Protein AF-A0A3N5S0B7-F1 (afdb_monomer_lite)

Structure (mmCIF, N/CA/C/O backbone):
data_AF-A0A3N5S0B7-F1
#
_entry.id   AF-A0A3N5S0B7-F1
#
loop_
_atom_site.group_PDB
_atom_site.id
_atom_site.type_symbol
_atom_site.label_atom_id
_atom_site.label_alt_id
_atom_site.label_comp_id
_atom_site.label_asym_id
_atom_site.label_entity_id
_atom_site.label_seq_id
_atom_site.pdbx_PDB_ins_code
_atom_site.Cartn_x
_atom_site.Cartn_y
_atom_site.Cartn_z
_atom_site.occupancy
_atom_site.B_iso_or_equiv
_atom_site.auth_seq_id
_atom_site.auth_comp_id
_atom_site.auth_asym_id
_atom_site.auth_atom_id
_atom_site.pdbx_PDB_model_num
ATOM 1 N N . MET A 1 1 ? -15.815 7.444 59.347 1.00 48.56 1 MET A N 1
ATOM 2 C CA . MET A 1 1 ? -15.302 6.338 60.184 1.00 48.56 1 MET A CA 1
ATOM 3 C C . MET A 1 1 ? -14.522 5.404 59.270 1.00 48.56 1 MET A C 1
ATOM 5 O O . MET A 1 1 ? -15.059 5.046 58.231 1.00 48.56 1 MET A O 1
ATOM 9 N N . GLY A 1 2 ? -13.254 5.102 59.561 1.00 56.56 2 GLY A N 1
ATOM 10 C CA . GLY A 1 2 ? -12.491 4.125 58.767 1.00 56.56 2 GLY A CA 1
ATOM 11 C C . GLY A 1 2 ? -12.977 2.690 59.017 1.00 56.56 2 GLY A C 1
ATOM 12 O O . GLY A 1 2 ? -13.633 2.450 60.030 1.00 56.56 2 GLY A O 1
ATOM 13 N N . LYS A 1 3 ? -12.617 1.747 58.130 1.00 65.69 3 LYS A N 1
ATOM 14 C CA . LYS A 1 3 ? -12.926 0.306 58.260 1.00 65.69 3 LYS A CA 1
ATOM 15 C C . LYS A 1 3 ? -12.546 -0.231 59.650 1.00 65.69 3 LYS A C 1
ATOM 17 O O . LYS A 1 3 ? -13.388 -0.776 60.350 1.00 65.69 3 LYS A O 1
ATOM 22 N N . LYS A 1 4 ? -11.307 0.021 60.085 1.00 68.25 4 LYS A N 1
ATOM 23 C CA . LYS A 1 4 ? -10.748 -0.493 61.349 1.00 68.25 4 LYS A CA 1
ATOM 24 C C . LYS A 1 4 ? -11.478 0.033 62.605 1.00 68.25 4 LYS A C 1
ATOM 26 O O . LYS A 1 4 ? -12.015 -0.790 63.333 1.00 68.25 4 LYS A O 1
ATOM 31 N N . PRO A 1 5 ? -11.660 1.360 62.803 1.00 74.19 5 PRO A N 1
ATOM 32 C CA . PRO A 1 5 ? -12.425 1.880 63.945 1.00 74.19 5 PRO A CA 1
ATOM 33 C C . PRO A 1 5 ? -13.874 1.385 64.032 1.00 74.19 5 PRO A C 1
ATOM 35 O O . PRO A 1 5 ? -14.403 1.234 65.128 1.00 74.19 5 PRO A O 1
ATOM 38 N N . PHE A 1 6 ? -14.537 1.171 62.888 1.00 72.31 6 PHE A N 1
ATOM 39 C CA . PHE A 1 6 ? -15.913 0.678 62.871 1.00 72.31 6 PHE A CA 1
ATOM 40 C C . PHE A 1 6 ? -15.986 -0.819 63.183 1.00 72.31 6 PHE A C 1
ATOM 42 O O . PHE A 1 6 ? -16.853 -1.221 63.951 1.00 72.31 6 PHE A O 1
ATOM 49 N N . LEU A 1 7 ? -15.083 -1.633 62.627 1.00 73.25 7 LEU A N 1
ATOM 50 C CA . LEU A 1 7 ? -15.020 -3.066 62.927 1.00 73.25 7 LEU A CA 1
ATOM 51 C C . LEU A 1 7 ? -14.628 -3.318 64.388 1.00 73.25 7 LEU A C 1
ATOM 53 O O . LEU A 1 7 ? -15.246 -4.155 65.035 1.00 73.25 7 LEU A O 1
ATOM 57 N N . ASP A 1 8 ? -13.697 -2.536 64.941 1.00 76.75 8 ASP A N 1
ATOM 58 C CA . ASP A 1 8 ? -13.315 -2.610 66.357 1.00 76.75 8 ASP A CA 1
ATOM 59 C C . ASP A 1 8 ? -14.488 -2.221 67.277 1.00 76.75 8 ASP A C 1
ATOM 61 O O . ASP A 1 8 ? -14.729 -2.855 68.307 1.00 76.75 8 ASP A O 1
ATOM 65 N N . PHE A 1 9 ? -15.277 -1.213 66.888 1.00 76.38 9 PHE A N 1
ATOM 66 C CA . PHE A 1 9 ? -16.519 -0.851 67.576 1.00 76.38 9 PHE A CA 1
ATOM 67 C C . PHE A 1 9 ? -17.589 -1.947 67.457 1.00 76.38 9 PHE A C 1
ATOM 69 O O . PHE A 1 9 ? -18.188 -2.331 68.457 1.00 76.38 9 PHE A O 1
ATOM 76 N N . ALA A 1 10 ? -17.812 -2.488 66.259 1.00 69.44 10 ALA A N 1
ATOM 77 C CA . ALA A 1 10 ? -18.797 -3.540 66.017 1.00 69.44 10 ALA A CA 1
ATOM 78 C C . ALA A 1 10 ? -18.440 -4.848 66.746 1.00 69.44 10 ALA A C 1
ATOM 80 O O . ALA A 1 10 ? -19.332 -5.542 67.228 1.00 69.44 10 ALA A O 1
ATOM 81 N N . ALA A 1 11 ? -17.147 -5.155 66.881 1.00 71.75 11 ALA A N 1
ATOM 82 C CA . ALA A 1 11 ? -16.649 -6.307 67.626 1.00 71.75 11 ALA A CA 1
ATOM 83 C C . ALA A 1 11 ? -16.735 -6.120 69.153 1.00 71.75 11 ALA A C 1
ATOM 85 O O . ALA A 1 11 ? -16.936 -7.096 69.876 1.00 71.75 11 ALA A O 1
ATOM 86 N N . SER A 1 12 ? -16.606 -4.883 69.649 1.00 73.00 12 SER A N 1
ATOM 87 C CA . SER A 1 12 ? -16.659 -4.556 71.085 1.00 73.00 12 SER A CA 1
ATOM 88 C C . SER A 1 12 ? -18.056 -4.188 71.604 1.00 73.00 12 SER A C 1
ATOM 90 O O . SER A 1 12 ? -18.271 -4.151 72.817 1.00 73.00 12 SER A O 1
ATOM 92 N N . ALA A 1 13 ? -19.026 -3.947 70.718 1.00 70.75 13 ALA A N 1
ATOM 93 C CA . ALA A 1 13 ? -20.396 -3.624 71.093 1.00 70.75 13 ALA A CA 1
ATOM 94 C C . ALA A 1 13 ? -21.130 -4.848 71.677 1.00 70.75 13 ALA A C 1
ATOM 96 O O . ALA A 1 13 ? -21.388 -5.845 70.999 1.00 70.75 13 ALA A O 1
ATOM 97 N N . GLY A 1 14 ? -21.515 -4.762 72.953 1.00 61.97 14 GLY A N 1
ATOM 98 C CA . GLY A 1 14 ? -22.335 -5.775 73.615 1.00 61.97 14 GLY A CA 1
ATOM 99 C C . GLY A 1 14 ? -23.768 -5.764 73.082 1.00 61.97 14 GLY A C 1
ATOM 100 O O . GLY A 1 14 ? -24.561 -4.907 73.462 1.00 61.97 14 GLY A O 1
ATOM 101 N N . LEU A 1 15 ? -24.105 -6.716 72.210 1.00 67.38 15 LEU A N 1
ATOM 102 C CA . LEU A 1 15 ? -25.461 -6.909 71.687 1.00 67.38 15 LEU A CA 1
ATOM 103 C C . LEU A 1 15 ? -26.175 -7.998 72.511 1.00 67.38 15 LEU A C 1
ATOM 105 O O . LEU A 1 15 ? -25.838 -9.172 72.353 1.00 67.38 15 LEU A O 1
ATOM 109 N N . PRO A 1 16 ? -27.141 -7.649 73.383 1.00 59.66 16 PRO A N 1
ATOM 110 C CA . PRO A 1 16 ? -27.676 -8.561 74.400 1.00 59.66 16 PRO A CA 1
ATOM 111 C C . PRO A 1 16 ? -28.525 -9.735 73.871 1.00 59.66 16 PRO A C 1
ATOM 113 O O . PRO A 1 16 ? -28.872 -10.606 74.656 1.00 59.66 16 PRO A O 1
ATOM 116 N N . ASN A 1 17 ? -28.819 -9.804 72.564 1.00 69.19 17 ASN A N 1
ATOM 117 C CA . ASN A 1 17 ? -29.680 -10.831 71.950 1.00 69.19 17 ASN A CA 1
ATOM 118 C C . ASN A 1 17 ? -29.081 -11.479 70.682 1.00 69.19 17 ASN A C 1
ATOM 120 O O . ASN A 1 17 ? -29.821 -11.985 69.843 1.00 69.19 17 ASN A O 1
ATOM 124 N N . VAL A 1 18 ? -27.760 -11.424 70.497 1.00 68.88 18 VAL A N 1
ATOM 125 C CA . VAL A 1 18 ? -27.084 -11.940 69.292 1.00 68.88 18 VAL A CA 1
ATOM 126 C C . VAL A 1 18 ? -26.110 -13.031 69.711 1.00 68.88 18 VAL A C 1
ATOM 128 O O . VAL A 1 18 ? -25.256 -12.783 70.563 1.00 68.88 18 VAL A O 1
ATOM 131 N N . SER A 1 19 ? -26.238 -14.232 69.138 1.00 74.75 19 SER A N 1
ATOM 132 C CA . SER A 1 19 ? -25.307 -15.328 69.423 1.00 74.75 19 SER A CA 1
ATOM 133 C C . SER A 1 19 ? -23.926 -15.045 68.824 1.00 74.75 19 SER A C 1
ATOM 135 O O . SER A 1 19 ? -23.807 -14.306 67.844 1.00 74.75 19 SER A O 1
ATOM 137 N N . ASP A 1 20 ? -22.870 -15.656 69.365 1.00 72.94 20 ASP A N 1
ATOM 138 C CA . ASP A 1 20 ? -21.501 -15.447 68.865 1.00 72.94 20 ASP A CA 1
ATOM 139 C C . ASP A 1 20 ? -21.350 -15.822 67.379 1.00 72.94 20 ASP A C 1
ATOM 141 O O . ASP A 1 20 ? -20.608 -15.172 66.644 1.00 72.94 20 ASP A O 1
ATOM 145 N N . ALA A 1 21 ? -22.123 -16.806 66.904 1.00 73.25 21 ALA A N 1
ATOM 146 C CA . ALA A 1 21 ? -22.159 -17.199 65.496 1.00 73.25 21 ALA A CA 1
ATOM 147 C C . ALA A 1 21 ? -22.805 -16.123 64.605 1.00 73.25 21 ALA A C 1
ATOM 149 O O . ALA A 1 21 ? -22.272 -15.793 63.550 1.00 73.25 21 ALA A O 1
ATOM 150 N N . GLN A 1 22 ? -23.915 -15.525 65.049 1.00 74.50 22 GLN A N 1
ATOM 151 C CA . GLN A 1 22 ? -24.572 -14.423 64.337 1.00 74.50 22 GLN A CA 1
ATOM 152 C C . GLN A 1 22 ? -23.726 -13.146 64.350 1.00 74.50 22 GLN A C 1
ATOM 154 O O . GLN A 1 22 ? -23.759 -12.367 63.401 1.00 74.50 22 GLN A O 1
ATOM 159 N N . ARG A 1 23 ? -22.944 -12.928 65.414 1.00 73.31 23 ARG A N 1
ATOM 160 C CA . ARG A 1 23 ? -22.000 -11.810 65.495 1.00 73.31 23 ARG A CA 1
ATOM 161 C C . ARG A 1 23 ? -20.845 -11.980 64.508 1.00 73.31 23 ARG A C 1
ATOM 163 O O . ARG A 1 23 ? -20.485 -11.012 63.846 1.00 73.31 23 ARG A O 1
ATOM 170 N N . ALA A 1 24 ? -20.291 -13.187 64.393 1.00 75.88 24 ALA A N 1
ATOM 171 C CA . ALA A 1 24 ? -19.247 -13.490 63.416 1.00 75.88 24 ALA A CA 1
ATOM 172 C C . ALA A 1 24 ? -19.748 -13.313 61.971 1.00 75.88 24 ALA A C 1
ATOM 174 O O . ALA A 1 24 ? -19.063 -12.694 61.160 1.00 75.88 24 ALA A O 1
ATOM 175 N N . ASP A 1 25 ? -20.966 -13.774 61.679 1.00 79.06 25 ASP A N 1
ATOM 176 C CA . ASP A 1 25 ? -21.605 -13.622 60.366 1.00 79.06 25 ASP A CA 1
ATOM 177 C C . ASP A 1 25 ? -21.886 -12.147 60.017 1.00 79.06 25 ASP A C 1
ATOM 179 O O . ASP A 1 25 ? -21.565 -11.675 58.926 1.00 79.06 25 ASP A O 1
ATOM 183 N N . ALA A 1 26 ? -22.384 -11.365 60.982 1.00 73.62 26 ALA A N 1
ATOM 184 C CA . ALA A 1 26 ? -22.605 -9.931 60.809 1.00 73.62 26 ALA A CA 1
ATOM 185 C C . ALA A 1 26 ? -21.293 -9.151 60.607 1.00 73.62 26 ALA A C 1
ATOM 187 O O . ALA A 1 26 ? -21.242 -8.246 59.775 1.00 73.62 26 ALA A O 1
ATOM 188 N N . LEU A 1 27 ? -20.225 -9.499 61.336 1.00 77.69 27 LEU A N 1
ATOM 189 C CA . LEU A 1 27 ? -18.895 -8.914 61.134 1.00 77.69 27 LEU A CA 1
ATOM 190 C C . LEU A 1 27 ? -18.345 -9.243 59.741 1.00 77.69 27 LEU A C 1
ATOM 192 O O . LEU A 1 27 ? -17.822 -8.340 59.092 1.00 77.69 27 LEU A O 1
ATOM 196 N N . GLY A 1 28 ? -18.542 -10.474 59.256 1.00 75.81 28 GLY A N 1
ATOM 197 C CA . GLY A 1 28 ? -18.215 -10.861 57.881 1.00 75.81 28 GLY A CA 1
ATOM 198 C C . GLY A 1 28 ? -18.983 -10.037 56.842 1.00 75.81 28 GLY A C 1
ATOM 199 O O . GLY A 1 28 ? -18.376 -9.474 55.933 1.00 75.81 28 GLY A O 1
ATOM 200 N N . CYS A 1 29 ? -20.295 -9.858 57.030 1.00 74.44 29 CYS A N 1
ATOM 201 C CA . CYS A 1 29 ? -21.123 -9.005 56.169 1.00 74.44 29 CYS A CA 1
ATOM 202 C C . CYS A 1 29 ? -20.672 -7.533 56.179 1.00 74.44 29 CYS A C 1
ATOM 204 O O . CYS A 1 29 ? -20.678 -6.868 55.141 1.00 74.44 29 CYS A O 1
ATOM 206 N N . PHE A 1 30 ? -20.294 -6.988 57.341 1.00 74.88 30 PHE A N 1
ATOM 207 C CA . PHE A 1 30 ? -19.788 -5.616 57.434 1.00 74.88 30 PHE A CA 1
ATOM 208 C C . PHE A 1 30 ? -18.421 -5.468 56.772 1.00 74.88 30 PHE A C 1
ATOM 210 O O . PHE A 1 30 ? -18.177 -4.462 56.106 1.00 74.88 30 PHE A O 1
ATOM 217 N N . GLU A 1 31 ? -17.544 -6.454 56.930 1.00 71.50 31 GLU A N 1
ATOM 218 C CA . GLU A 1 31 ? -16.245 -6.478 56.272 1.00 71.50 31 GLU A CA 1
ATOM 219 C C . GLU A 1 31 ? -16.400 -6.495 54.744 1.00 71.50 31 GLU A C 1
ATOM 221 O O . GLU A 1 31 ? -15.831 -5.638 54.065 1.00 71.50 31 GLU A O 1
ATOM 226 N N . GLU A 1 32 ? -17.280 -7.351 54.220 1.00 69.31 32 GLU A N 1
ATOM 227 C CA . GLU A 1 32 ? -17.633 -7.396 52.799 1.00 69.31 32 GLU A CA 1
ATOM 228 C C . GLU A 1 32 ? -18.276 -6.082 52.315 1.00 69.31 32 GLU A C 1
ATOM 230 O O . GLU A 1 32 ? -17.945 -5.563 51.243 1.00 69.31 32 GLU A O 1
ATOM 235 N N . TYR A 1 33 ? -19.160 -5.474 53.112 1.00 68.25 33 TYR A N 1
ATOM 236 C CA . TYR A 1 33 ? -19.772 -4.183 52.789 1.00 68.25 33 TYR A CA 1
ATOM 237 C C . TYR A 1 33 ? -18.730 -3.062 52.661 1.00 68.25 33 TYR A C 1
ATOM 239 O O . TYR A 1 33 ? -18.790 -2.254 51.729 1.00 68.25 33 TYR A O 1
ATOM 247 N N . PHE A 1 34 ? -17.758 -2.998 53.573 1.00 65.06 34 PHE A N 1
ATOM 248 C CA . PHE A 1 34 ? -16.709 -1.984 53.498 1.00 65.06 34 PHE A CA 1
ATOM 249 C C . PHE A 1 34 ? -15.737 -2.239 52.349 1.00 65.06 34 PHE A C 1
ATOM 251 O O . PHE A 1 34 ? -15.404 -1.286 51.640 1.00 65.06 34 PHE A O 1
ATOM 258 N N . ASP A 1 35 ? -15.373 -3.495 52.097 1.00 63.53 35 ASP A N 1
ATOM 259 C CA . ASP A 1 35 ? -14.530 -3.867 50.958 1.00 63.53 35 ASP A CA 1
ATOM 260 C C . ASP A 1 35 ? -15.218 -3.548 49.626 1.00 63.53 35 ASP A C 1
ATOM 262 O O . ASP A 1 35 ? -14.583 -3.103 48.672 1.00 63.53 35 ASP A O 1
ATOM 266 N N . THR A 1 36 ? -16.545 -3.669 49.550 1.00 58.47 36 THR A N 1
ATOM 267 C CA . THR A 1 36 ? -17.287 -3.367 48.321 1.00 58.47 36 THR A CA 1
ATOM 268 C C . THR A 1 36 ? -17.596 -1.882 48.096 1.00 58.47 36 THR A C 1
ATOM 270 O O . THR A 1 36 ? -17.830 -1.497 46.943 1.00 58.47 36 THR A O 1
ATOM 273 N N . ARG A 1 37 ? -17.616 -1.035 49.134 1.00 56.91 37 ARG A N 1
ATOM 274 C CA . ARG A 1 37 ? -18.087 0.364 49.036 1.00 56.91 37 ARG A CA 1
ATOM 275 C C . ARG A 1 37 ? -17.007 1.438 49.171 1.00 56.91 37 ARG A C 1
ATOM 277 O O . ARG A 1 37 ? -17.321 2.584 48.856 1.00 56.91 37 ARG A O 1
ATOM 284 N N . PHE A 1 38 ? -15.781 1.139 49.614 1.00 58.28 38 PHE A N 1
ATOM 285 C CA . PHE A 1 38 ? -14.753 2.172 49.830 1.00 58.28 38 PHE A CA 1
ATOM 286 C C . PHE A 1 38 ? -14.081 2.653 48.520 1.00 58.28 38 PHE A C 1
ATOM 288 O O . PHE A 1 38 ? -13.269 1.933 47.943 1.00 58.28 38 PHE A O 1
ATOM 295 N N . PRO A 1 39 ? -14.288 3.913 48.075 1.00 55.66 39 PRO A N 1
ATOM 296 C CA . PRO A 1 39 ? -13.669 4.448 46.851 1.00 55.66 39 PRO A CA 1
ATOM 297 C C . PRO A 1 39 ? -12.162 4.715 46.996 1.00 55.66 39 PRO A C 1
ATOM 299 O O . PRO A 1 39 ? -11.457 4.903 46.007 1.00 55.66 39 PRO A O 1
ATOM 302 N N . ALA A 1 40 ? -11.662 4.757 48.235 1.00 62.41 40 ALA A N 1
ATOM 303 C CA . ALA A 1 40 ? -10.274 5.091 48.540 1.00 62.41 40 ALA A CA 1
ATOM 304 C C . ALA A 1 40 ? -9.278 4.046 48.010 1.00 62.41 40 ALA A C 1
ATOM 306 O O . ALA A 1 40 ? -8.131 4.392 47.736 1.00 62.41 40 ALA A O 1
ATOM 307 N N . GLU A 1 41 ? -9.701 2.790 47.841 1.00 66.06 41 GLU A N 1
ATOM 308 C CA . GLU A 1 41 ? -8.846 1.718 47.315 1.00 66.06 41 GLU A CA 1
ATOM 309 C C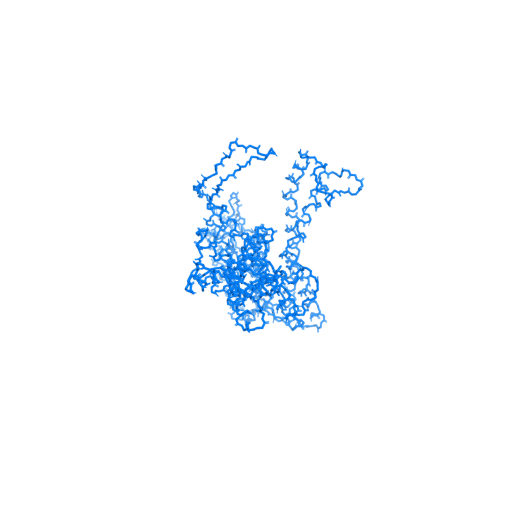 . GLU A 1 41 ? -8.505 1.929 45.835 1.00 66.06 41 GLU A C 1
ATOM 311 O O . GLU A 1 41 ? -7.355 1.750 45.448 1.00 66.06 41 GLU A O 1
ATOM 316 N N . MET A 1 42 ? -9.446 2.440 45.034 1.00 66.19 42 MET A N 1
ATOM 317 C CA . MET A 1 42 ? -9.219 2.768 43.618 1.00 66.19 42 MET A CA 1
ATOM 318 C C . MET A 1 42 ? -8.164 3.876 43.460 1.00 66.19 42 MET A C 1
ATOM 320 O O . MET A 1 42 ? -7.272 3.795 42.617 1.00 66.19 42 MET A O 1
ATOM 324 N N . THR A 1 43 ? -8.218 4.901 44.317 1.00 68.50 43 THR A N 1
ATOM 325 C CA . THR A 1 43 ? -7.221 5.984 44.337 1.00 68.50 43 THR A CA 1
ATOM 326 C C . THR A 1 43 ? -5.854 5.485 44.807 1.00 68.50 43 THR A C 1
ATOM 328 O O . THR A 1 43 ? -4.829 5.898 44.264 1.00 68.50 43 THR A O 1
ATOM 331 N N . LYS A 1 44 ? -5.816 4.563 45.781 1.00 71.25 44 LYS A N 1
ATOM 332 C CA . LYS A 1 44 ? -4.575 3.902 46.213 1.00 71.25 44 LYS A CA 1
ATOM 333 C C . LYS A 1 44 ? -3.959 3.068 45.088 1.00 71.25 44 LYS A C 1
ATOM 335 O O . LYS A 1 44 ? -2.750 3.147 44.905 1.00 71.25 44 LYS A O 1
ATOM 340 N N . MET A 1 45 ? -4.766 2.335 44.316 1.00 73.50 45 MET A N 1
ATOM 341 C CA . MET A 1 45 ? -4.301 1.586 43.141 1.00 73.50 45 MET A CA 1
ATOM 342 C C . MET A 1 45 ? -3.665 2.515 42.103 1.00 73.50 45 MET A C 1
ATOM 344 O O . MET A 1 45 ? -2.538 2.277 41.680 1.00 73.50 45 MET A O 1
ATOM 348 N N . LEU A 1 46 ? -4.327 3.623 41.755 1.00 72.56 46 LEU A N 1
ATOM 349 C CA . LEU A 1 46 ? -3.773 4.614 40.823 1.00 72.56 46 LEU A CA 1
ATOM 350 C C . LEU A 1 46 ? -2.470 5.243 41.338 1.00 72.56 46 LEU A C 1
ATOM 352 O O . LEU A 1 46 ? -1.536 5.438 40.563 1.00 72.56 46 LEU A O 1
ATOM 356 N N . HIS A 1 47 ? -2.375 5.535 42.638 1.00 73.00 47 HIS A N 1
ATOM 357 C CA . HIS A 1 47 ? -1.140 6.038 43.243 1.00 73.00 47 HIS A CA 1
ATOM 358 C C . HIS A 1 47 ? -0.020 4.999 43.288 1.00 73.00 47 HIS A C 1
ATOM 360 O O . HIS A 1 47 ? 1.134 5.354 43.068 1.00 73.00 47 HIS A O 1
ATOM 366 N N . PHE A 1 48 ? -0.341 3.731 43.535 1.00 74.94 48 PHE A N 1
ATOM 367 C CA . PHE A 1 48 ? 0.629 2.643 43.487 1.00 74.94 48 PHE A CA 1
ATOM 368 C C . PHE A 1 48 ? 1.212 2.485 42.083 1.00 74.94 48 PHE A C 1
ATOM 370 O O . PHE A 1 48 ? 2.428 2.494 41.922 1.00 74.94 48 PHE A O 1
ATOM 377 N N . ILE A 1 49 ? 0.348 2.450 41.064 1.00 74.06 49 ILE A N 1
ATOM 378 C CA . ILE A 1 49 ? 0.755 2.389 39.655 1.00 74.06 49 ILE A CA 1
ATOM 379 C C . ILE A 1 49 ? 1.603 3.614 39.297 1.00 74.06 49 ILE A C 1
ATOM 381 O O . ILE A 1 49 ? 2.664 3.474 38.698 1.00 74.06 49 ILE A O 1
ATOM 385 N N . LYS A 1 50 ? 1.191 4.813 39.728 1.00 72.25 50 LYS A N 1
ATOM 386 C CA . LYS A 1 50 ? 1.964 6.047 39.530 1.00 72.25 50 LYS A CA 1
ATOM 387 C C . LYS A 1 50 ? 3.379 5.942 40.114 1.00 72.25 50 LYS A C 1
ATOM 389 O O . LYS A 1 50 ? 4.336 6.308 39.442 1.00 72.25 50 LYS A O 1
ATOM 394 N N . ASN A 1 51 ? 3.502 5.463 41.352 1.00 70.62 51 ASN A N 1
ATOM 395 C CA . ASN A 1 51 ? 4.779 5.397 42.063 1.00 70.62 51 ASN A CA 1
ATOM 396 C C . ASN A 1 51 ? 5.691 4.275 41.547 1.00 70.62 51 ASN A C 1
ATOM 398 O O . ASN A 1 51 ? 6.906 4.412 41.623 1.00 70.62 51 ASN A O 1
ATOM 402 N N . MET A 1 52 ? 5.129 3.175 41.035 1.00 67.81 52 MET A N 1
ATOM 403 C CA . MET A 1 52 ? 5.916 2.029 40.569 1.00 67.81 52 MET A CA 1
ATOM 404 C C . MET A 1 52 ? 6.679 2.309 39.269 1.00 67.81 52 MET A C 1
ATOM 406 O O . MET A 1 52 ? 7.723 1.708 39.041 1.00 67.81 52 MET A O 1
ATOM 410 N N . PHE A 1 53 ? 6.181 3.216 38.429 1.00 61.69 53 PHE A N 1
ATOM 411 C CA . PHE A 1 53 ? 6.745 3.458 37.099 1.00 61.69 53 PHE A CA 1
ATOM 412 C C . PHE A 1 53 ? 7.425 4.823 36.929 1.00 61.69 53 PHE A C 1
ATOM 414 O O . PHE A 1 53 ? 7.794 5.162 35.809 1.00 61.69 53 PHE A O 1
ATOM 421 N N . ASP A 1 54 ? 7.561 5.614 38.001 1.00 57.00 54 ASP A N 1
ATOM 422 C CA . ASP A 1 54 ? 8.111 6.984 37.954 1.00 57.00 54 ASP A CA 1
ATOM 423 C C . ASP A 1 54 ? 7.491 7.830 36.814 1.00 57.00 54 ASP A C 1
ATOM 425 O O . ASP A 1 54 ? 8.143 8.631 36.142 1.00 57.00 54 ASP A O 1
ATOM 429 N N . ILE A 1 55 ? 6.201 7.587 36.523 1.00 56.66 55 ILE A N 1
ATOM 430 C CA . ILE A 1 55 ? 5.519 8.195 35.378 1.00 56.66 55 ILE A CA 1
ATOM 431 C C . ILE A 1 55 ? 5.194 9.636 35.742 1.00 56.66 55 ILE A C 1
ATOM 433 O O . ILE A 1 55 ? 4.295 9.918 36.543 1.00 56.66 55 ILE A O 1
ATOM 437 N N . ASP A 1 56 ? 5.925 10.545 35.108 1.00 49.94 56 ASP A N 1
ATOM 438 C CA . ASP A 1 56 ? 5.695 11.974 35.214 1.00 49.94 56 ASP A CA 1
ATOM 439 C C . ASP A 1 56 ? 4.252 12.339 34.815 1.00 49.94 56 ASP A C 1
ATOM 441 O O . ASP A 1 56 ? 3.641 11.745 33.919 1.00 49.94 56 ASP A O 1
ATOM 445 N N . THR A 1 57 ? 3.716 13.344 35.503 1.00 43.94 57 THR A N 1
ATOM 446 C CA . THR A 1 57 ? 2.311 13.790 35.595 1.00 43.94 57 THR A CA 1
ATOM 447 C C . THR A 1 57 ? 1.616 14.213 34.294 1.00 43.94 57 THR A C 1
ATOM 449 O O . THR A 1 57 ? 0.517 14.776 34.329 1.00 43.94 57 THR A O 1
ATOM 452 N N . SER A 1 58 ? 2.164 13.883 33.127 1.00 51.53 58 SER A N 1
ATOM 453 C CA . SER A 1 58 ? 1.393 13.922 31.889 1.00 51.53 58 SER A CA 1
ATOM 454 C C . SER A 1 58 ? 0.213 12.949 32.008 1.00 51.53 58 SER A C 1
ATOM 456 O O . SER A 1 58 ? 0.374 11.731 32.105 1.00 51.53 58 SER A O 1
ATOM 458 N N . LYS A 1 59 ? -1.009 13.491 32.004 1.00 56.66 59 LYS A N 1
ATOM 459 C CA . LYS A 1 59 ? -2.280 12.745 32.013 1.00 56.66 59 LYS A CA 1
ATOM 460 C C . LYS A 1 59 ? -2.455 11.801 30.810 1.00 56.66 59 LYS A C 1
ATOM 462 O O . LYS A 1 59 ? -3.548 11.312 30.598 1.00 56.66 59 LYS A O 1
ATOM 467 N N . THR A 1 60 ? -1.439 11.552 29.999 1.00 58.72 60 THR A N 1
ATOM 468 C CA . THR A 1 60 ? -1.499 10.696 28.811 1.00 58.72 60 THR A CA 1
ATOM 469 C C . THR A 1 60 ? -0.727 9.393 29.004 1.00 58.72 60 THR A C 1
ATOM 471 O O . THR A 1 60 ? -1.241 8.340 28.641 1.00 58.72 60 THR A O 1
ATOM 474 N N . LYS A 1 61 ? 0.446 9.405 29.656 1.00 64.38 61 LYS A N 1
ATOM 475 C CA . LYS A 1 61 ? 1.284 8.195 29.802 1.00 64.38 61 LYS A CA 1
ATOM 476 C C . LYS A 1 61 ? 0.666 7.114 30.691 1.00 64.38 61 LYS A C 1
ATOM 478 O O . LYS A 1 61 ? 0.677 5.948 30.314 1.00 64.38 61 LYS A O 1
ATOM 483 N N . ILE A 1 62 ? 0.085 7.487 31.836 1.00 70.31 62 ILE A N 1
ATOM 484 C CA . ILE A 1 62 ? -0.553 6.513 32.741 1.00 70.31 62 ILE A CA 1
ATOM 485 C C . ILE A 1 62 ? -1.768 5.843 32.087 1.00 70.31 62 ILE A C 1
ATOM 487 O O . ILE A 1 62 ? -1.994 4.653 32.259 1.00 70.31 62 ILE A O 1
ATOM 491 N N . TRP A 1 63 ? -2.528 6.600 31.297 1.00 72.62 63 TRP A N 1
ATOM 492 C CA . TRP A 1 63 ? -3.716 6.104 30.610 1.00 72.62 63 TRP A CA 1
ATOM 493 C C . TRP A 1 63 ? -3.369 5.266 29.381 1.00 72.62 63 TRP A C 1
ATOM 495 O O . TRP A 1 63 ? -4.104 4.327 29.088 1.00 72.62 63 TRP A O 1
ATOM 505 N N . LYS A 1 64 ? -2.236 5.550 28.720 1.00 72.19 64 LYS A N 1
ATOM 506 C CA . LYS A 1 64 ? -1.640 4.667 27.710 1.00 72.19 64 LYS A CA 1
ATOM 507 C C . LYS A 1 64 ? -1.219 3.338 28.347 1.00 72.19 64 LYS A C 1
ATOM 509 O O . LYS A 1 64 ? -1.729 2.303 27.964 1.00 72.19 64 LYS A O 1
ATOM 514 N N . PHE A 1 65 ? -0.459 3.366 29.440 1.00 76.00 65 PHE A N 1
ATOM 515 C CA . PHE A 1 65 ? -0.092 2.143 30.167 1.00 76.00 65 PHE A CA 1
ATOM 516 C C . PHE A 1 65 ? -1.305 1.294 30.604 1.00 76.00 65 PHE A C 1
ATOM 518 O O . PHE A 1 65 ? -1.324 0.082 30.411 1.00 76.00 65 PHE A O 1
ATOM 525 N N . LEU A 1 66 ? -2.337 1.925 31.177 1.00 77.62 66 LEU A N 1
ATOM 526 C CA . LEU A 1 66 ? -3.566 1.235 31.594 1.00 77.62 66 LEU A CA 1
ATOM 527 C C . LEU A 1 66 ? -4.362 0.662 30.409 1.00 77.62 66 LEU A C 1
ATOM 529 O O . LEU A 1 66 ? -5.063 -0.348 30.553 1.00 77.62 66 LEU A O 1
ATOM 533 N N . TYR A 1 67 ? -4.272 1.311 29.248 1.00 76.31 67 TYR A N 1
ATOM 534 C CA . TYR A 1 67 ? -4.813 0.788 28.001 1.00 76.31 67 TYR A CA 1
ATOM 535 C C . TYR A 1 67 ? -4.043 -0.471 27.560 1.00 76.31 67 TYR A C 1
ATOM 537 O O . TYR A 1 67 ? -4.665 -1.491 27.256 1.00 76.31 67 TYR A O 1
ATOM 545 N N . ASP A 1 68 ? -2.713 -0.424 27.628 1.00 73.69 68 ASP A N 1
ATOM 546 C CA . ASP A 1 68 ? -1.809 -1.444 27.090 1.00 73.69 68 ASP A CA 1
ATOM 547 C C . ASP A 1 68 ? -1.815 -2.736 27.923 1.00 73.69 68 ASP A C 1
ATOM 549 O O . ASP A 1 68 ? -1.959 -3.824 27.373 1.00 73.69 68 ASP A O 1
ATOM 553 N N . ILE A 1 69 ? -1.752 -2.630 29.254 1.00 80.06 69 ILE A N 1
ATOM 554 C CA . ILE A 1 69 ? -1.552 -3.781 30.149 1.00 80.06 69 ILE A CA 1
ATOM 555 C C . ILE A 1 69 ? -2.629 -4.875 30.023 1.00 80.06 69 ILE A C 1
ATOM 557 O O . ILE A 1 69 ? -3.832 -4.595 30.024 1.00 80.06 69 ILE A O 1
ATOM 561 N N . SER A 1 70 ? -2.233 -6.150 29.965 1.00 80.44 70 SER A N 1
ATOM 562 C CA . SER A 1 70 ? -3.195 -7.261 29.968 1.00 80.44 70 SER A CA 1
ATOM 563 C C . SER A 1 70 ? -3.895 -7.418 31.326 1.00 80.44 70 SER A C 1
ATOM 565 O O . SER A 1 70 ? -3.398 -6.987 32.367 1.00 80.44 70 SER A O 1
ATOM 567 N N . ASP A 1 71 ? -5.065 -8.061 31.344 1.00 81.88 71 ASP A N 1
ATOM 568 C CA . ASP A 1 71 ? -5.791 -8.294 32.600 1.00 81.88 71 ASP A CA 1
ATOM 569 C C . ASP A 1 71 ? -4.997 -9.206 33.550 1.00 81.88 71 ASP A C 1
ATOM 571 O O . ASP A 1 71 ? -5.058 -9.048 34.768 1.00 81.88 71 ASP A O 1
ATOM 575 N N . GLU A 1 72 ? -4.227 -10.152 33.008 1.00 81.31 72 GLU A N 1
ATOM 576 C CA . GLU A 1 72 ? -3.364 -11.039 33.792 1.00 81.31 72 GLU A CA 1
ATOM 577 C C . GLU A 1 72 ? -2.164 -10.306 34.386 1.00 81.31 72 GLU A C 1
ATOM 579 O O . GLU A 1 72 ? -1.870 -10.474 35.568 1.00 81.31 72 GLU A O 1
ATOM 584 N N . GLU A 1 73 ? -1.483 -9.467 33.605 1.00 81.12 73 GLU A N 1
ATOM 585 C CA . GLU A 1 73 ? -0.378 -8.650 34.114 1.00 81.12 73 GLU A CA 1
ATOM 586 C C . GLU A 1 73 ? -0.867 -7.655 35.159 1.00 81.12 73 GLU A C 1
ATOM 588 O O . GLU A 1 73 ? -0.227 -7.501 36.199 1.00 81.12 73 GLU A O 1
ATOM 593 N N . PHE A 1 74 ? -2.033 -7.041 34.938 1.00 84.00 74 PHE A N 1
ATOM 594 C CA . PHE A 1 74 ? -2.640 -6.152 35.919 1.00 84.00 74 PHE A CA 1
ATOM 595 C C . PHE A 1 74 ? -2.929 -6.894 37.227 1.00 84.00 74 PHE A C 1
ATOM 597 O O . PHE A 1 74 ? -2.595 -6.388 38.294 1.00 84.00 74 PHE A O 1
ATOM 604 N N . ARG A 1 75 ? -3.467 -8.122 37.176 1.00 82.81 75 ARG A N 1
ATOM 605 C CA . ARG A 1 75 ? -3.638 -8.956 38.380 1.00 82.81 75 ARG A CA 1
ATOM 606 C C . ARG A 1 75 ? -2.302 -9.259 39.056 1.00 82.81 75 ARG A C 1
ATOM 608 O O . ARG A 1 75 ? -2.189 -9.044 40.262 1.00 82.81 75 ARG A O 1
ATOM 615 N N . LYS A 1 76 ? -1.282 -9.664 38.292 1.00 82.56 76 LYS A N 1
ATOM 616 C CA . LYS A 1 76 ? 0.073 -9.964 38.795 1.00 82.56 76 LYS A CA 1
ATOM 617 C C . LYS A 1 76 ? 0.726 -8.778 39.503 1.00 82.56 76 LYS A C 1
ATOM 619 O O . LYS A 1 76 ? 1.384 -8.975 40.524 1.00 82.56 76 LYS A O 1
ATOM 624 N N . MET A 1 77 ? 0.498 -7.542 39.045 1.00 77.38 77 MET A N 1
ATOM 625 C CA . MET A 1 77 ? 0.976 -6.339 39.749 1.00 77.38 77 MET A CA 1
ATOM 626 C C . MET A 1 77 ? 0.467 -6.265 41.190 1.00 77.38 77 MET A C 1
ATOM 628 O O . MET A 1 77 ? 1.157 -5.738 42.063 1.00 77.38 77 MET A O 1
ATOM 632 N N . PHE A 1 78 ? -0.732 -6.798 41.436 1.00 75.88 78 PHE A N 1
ATOM 633 C CA . PHE A 1 78 ? -1.370 -6.790 42.742 1.00 75.88 78 PHE A CA 1
ATOM 634 C C . PHE A 1 78 ? -1.321 -8.152 43.472 1.00 75.88 78 PHE A C 1
ATOM 636 O O . PHE A 1 78 ? -1.850 -8.270 44.576 1.00 75.88 78 PHE A O 1
ATOM 643 N N . GLU A 1 79 ? -0.639 -9.172 42.929 1.00 71.00 79 GLU A N 1
ATOM 644 C CA . GLU A 1 79 ? -0.482 -10.491 43.574 1.00 71.00 79 GLU A CA 1
ATOM 645 C C . GLU A 1 79 ? 0.464 -10.454 44.787 1.00 71.00 79 GLU A C 1
ATOM 647 O O . GLU A 1 79 ? 0.214 -11.120 45.792 1.00 71.00 79 GLU A O 1
ATOM 652 N N . ASN A 1 80 ? 1.513 -9.624 44.745 1.00 61.78 80 ASN A N 1
ATOM 653 C CA . ASN A 1 80 ? 2.506 -9.498 45.827 1.00 61.78 80 ASN A CA 1
ATOM 654 C C . ASN A 1 80 ? 2.063 -8.571 46.978 1.00 61.78 80 ASN A C 1
ATOM 656 O O . ASN A 1 80 ? 2.856 -8.176 47.838 1.00 61.78 80 ASN A O 1
ATOM 660 N N . VAL A 1 81 ? 0.786 -8.201 47.016 1.00 54.78 81 VAL A N 1
ATOM 661 C CA . VAL A 1 81 ? 0.286 -7.099 47.837 1.00 54.78 81 VAL A CA 1
ATOM 662 C C . VAL A 1 81 ? -0.126 -7.594 49.221 1.00 54.78 81 VAL A C 1
ATOM 664 O O . VAL A 1 81 ? -1.292 -7.650 49.585 1.00 54.78 81 VAL A O 1
ATOM 667 N N . ARG A 1 82 ? 0.878 -7.917 50.041 1.00 49.09 82 ARG A N 1
ATOM 668 C CA . ARG A 1 82 ? 0.728 -7.921 51.508 1.00 49.09 82 ARG A CA 1
ATOM 669 C C . ARG A 1 82 ? 0.824 -6.513 52.120 1.00 49.09 82 ARG A C 1
ATOM 671 O O . ARG A 1 82 ? 0.615 -6.371 53.317 1.00 49.09 82 ARG A O 1
ATOM 678 N N . PHE A 1 83 ? 1.143 -5.486 51.322 1.00 50.78 83 PHE A N 1
ATOM 679 C CA . PHE A 1 83 ? 1.486 -4.138 51.804 1.00 50.78 83 PHE A CA 1
ATOM 680 C C . PHE A 1 83 ? 0.520 -3.009 51.408 1.00 50.78 83 PHE A C 1
ATOM 682 O O . PHE A 1 83 ? 0.646 -1.911 51.946 1.00 50.78 83 PHE A O 1
ATOM 689 N N . LEU A 1 84 ? -0.456 -3.239 50.523 1.00 58.22 84 LEU A N 1
ATOM 690 C CA . LEU A 1 84 ? -1.547 -2.285 50.307 1.00 58.22 84 LEU A CA 1
ATOM 691 C C . LEU A 1 84 ? -2.864 -2.925 50.748 1.00 58.22 84 LEU A C 1
ATOM 693 O O . LEU A 1 84 ? -3.222 -3.987 50.254 1.00 58.22 84 LEU A O 1
ATOM 697 N N . ASP A 1 85 ? -3.588 -2.264 51.653 1.00 64.50 85 ASP A N 1
ATOM 698 C CA . ASP A 1 85 ? -4.987 -2.571 51.989 1.00 64.50 85 ASP A CA 1
ATOM 699 C C . ASP A 1 85 ? -5.878 -2.355 50.745 1.00 64.50 85 ASP A C 1
ATOM 701 O O . ASP A 1 85 ? -6.535 -1.315 50.621 1.00 64.50 85 ASP A O 1
ATOM 705 N N . ILE A 1 86 ? -5.822 -3.272 49.778 1.00 68.81 86 ILE A N 1
ATOM 706 C CA . ILE A 1 86 ? -6.635 -3.283 48.561 1.00 68.81 86 ILE A CA 1
ATOM 707 C C . ILE A 1 86 ? -7.311 -4.648 48.484 1.00 68.81 86 ILE A C 1
ATOM 709 O O . ILE A 1 86 ? -6.652 -5.688 48.440 1.00 68.81 86 ILE A O 1
ATOM 713 N N . SER A 1 87 ? -8.639 -4.647 48.466 1.00 70.81 87 SER A N 1
ATOM 714 C CA . SER A 1 87 ? -9.428 -5.869 48.345 1.00 70.81 87 SER A CA 1
ATOM 715 C C . SER A 1 87 ? -9.361 -6.448 46.924 1.00 70.81 87 SER A C 1
ATOM 717 O O . SER A 1 87 ? -9.352 -5.721 45.926 1.00 70.81 87 SER A O 1
ATOM 719 N N . ARG A 1 88 ? -9.402 -7.785 46.808 1.00 72.38 88 ARG A N 1
ATOM 720 C CA . ARG A 1 88 ? -9.501 -8.478 45.504 1.00 72.38 88 ARG A CA 1
ATOM 721 C C . ARG A 1 88 ? -10.736 -8.049 44.707 1.00 72.38 88 ARG A C 1
ATOM 723 O O . ARG A 1 88 ? -10.681 -7.953 43.487 1.00 72.38 88 ARG A O 1
ATOM 730 N N . VAL A 1 89 ? -11.833 -7.741 45.397 1.00 73.75 89 VAL A N 1
ATOM 731 C CA . VAL A 1 89 ? -13.080 -7.287 44.769 1.00 73.75 89 VAL A CA 1
ATOM 732 C C . VAL A 1 89 ? -12.897 -5.938 44.073 1.00 73.75 89 VAL A C 1
ATOM 734 O O . VAL A 1 89 ? -13.408 -5.741 42.971 1.00 73.75 89 VAL A O 1
ATOM 737 N N . ASN A 1 90 ? -12.152 -5.007 44.675 1.00 74.88 90 ASN A N 1
ATOM 738 C CA . ASN A 1 90 ? -11.892 -3.715 44.045 1.00 74.88 90 ASN A CA 1
ATOM 739 C C . ASN A 1 90 ? -10.884 -3.811 42.892 1.00 74.88 90 ASN A C 1
ATOM 741 O O . ASN A 1 90 ? -11.012 -3.041 41.943 1.00 74.88 90 ASN A O 1
ATOM 745 N N . ILE A 1 91 ? -9.978 -4.798 42.895 1.00 77.56 91 ILE A N 1
ATOM 746 C CA . ILE A 1 91 ? -9.126 -5.102 41.731 1.00 77.56 91 ILE A CA 1
ATOM 747 C C . ILE A 1 91 ? -9.985 -5.503 40.525 1.00 77.56 91 ILE A C 1
ATOM 749 O O . ILE A 1 91 ? -9.854 -4.903 39.462 1.00 77.56 91 ILE A O 1
ATOM 753 N N . GLU A 1 92 ? -10.920 -6.443 40.687 1.00 82.19 92 GLU A N 1
ATOM 754 C CA . GLU A 1 92 ? -11.797 -6.869 39.582 1.00 82.19 92 GLU A CA 1
ATOM 755 C C . GLU A 1 92 ? -12.768 -5.758 39.134 1.00 82.19 92 GLU A C 1
ATOM 757 O O . GLU A 1 92 ? -13.034 -5.595 37.940 1.00 82.19 92 GLU A O 1
ATOM 762 N N . LYS A 1 93 ? -13.250 -4.913 40.058 1.00 81.00 93 LYS A N 1
ATOM 763 C CA . LYS A 1 93 ? -14.007 -3.702 39.687 1.00 81.00 93 LYS A CA 1
ATOM 764 C C . LYS A 1 93 ? -13.162 -2.723 38.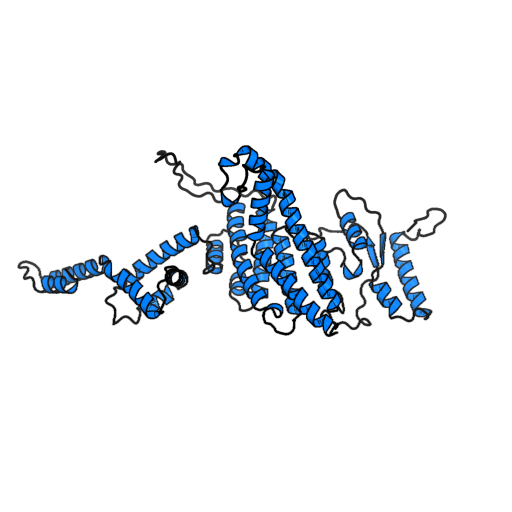880 1.00 81.00 93 LYS A C 1
ATOM 766 O O . LYS A 1 93 ? -13.676 -2.118 37.941 1.00 81.00 93 LYS A O 1
ATOM 771 N N . PHE A 1 94 ? -11.884 -2.566 39.222 1.00 82.25 94 PHE A N 1
ATOM 772 C CA . PHE A 1 94 ? -10.966 -1.733 38.454 1.00 82.25 94 PHE A CA 1
ATOM 773 C C . PHE A 1 94 ? -10.728 -2.317 37.062 1.00 82.25 94 PHE A C 1
ATOM 775 O O . PHE A 1 94 ? -10.776 -1.571 36.092 1.00 82.25 94 PHE A O 1
ATOM 782 N N . ILE A 1 95 ? -10.572 -3.637 36.935 1.00 82.94 95 ILE A N 1
ATOM 783 C CA . ILE A 1 95 ? -10.492 -4.314 35.630 1.00 82.94 95 ILE A CA 1
ATOM 784 C C . ILE A 1 95 ? -11.762 -4.055 34.808 1.00 82.94 95 ILE A C 1
ATOM 786 O O . ILE A 1 95 ? -11.677 -3.692 33.639 1.00 82.94 95 ILE A O 1
ATOM 790 N N . THR A 1 96 ? -12.942 -4.121 35.428 1.00 83.75 96 THR A N 1
ATOM 791 C CA . THR A 1 96 ? -14.210 -3.794 34.751 1.00 83.75 96 THR A CA 1
ATOM 792 C C . THR A 1 96 ? -14.237 -2.334 34.280 1.00 83.75 96 THR A C 1
ATOM 794 O O . THR A 1 96 ? -14.652 -2.036 33.161 1.00 83.75 96 THR A O 1
ATOM 797 N N . PHE A 1 97 ? -13.757 -1.401 35.108 1.00 83.75 97 PHE A N 1
ATOM 798 C CA . PHE A 1 97 ? -13.590 -0.004 34.706 1.00 83.75 97 PHE A CA 1
ATOM 799 C C . PHE A 1 97 ? -12.589 0.142 33.550 1.00 83.75 97 PHE A C 1
ATOM 801 O O . PHE A 1 97 ? -12.856 0.902 32.621 1.00 83.75 97 PHE A O 1
ATOM 808 N N . LEU A 1 98 ? -11.480 -0.604 33.560 1.00 82.44 98 LEU A N 1
ATOM 809 C CA . LEU A 1 98 ? -10.515 -0.636 32.461 1.00 82.44 98 LEU A CA 1
ATOM 810 C C . LEU A 1 98 ? -11.139 -1.161 31.172 1.00 82.44 98 LEU A C 1
ATOM 812 O O . LEU A 1 98 ? -10.862 -0.602 30.118 1.00 82.44 98 LEU A O 1
ATOM 816 N N . HIS A 1 99 ? -12.014 -2.167 31.231 1.00 81.75 99 HIS A N 1
ATOM 817 C CA . HIS A 1 99 ? -12.763 -2.628 30.057 1.00 81.75 99 HIS A CA 1
ATOM 818 C C . HIS A 1 99 ? -13.637 -1.516 29.484 1.00 81.75 99 HIS A C 1
ATOM 820 O O . HIS A 1 99 ? -13.569 -1.249 28.289 1.00 81.75 99 HIS A O 1
ATOM 826 N N . VAL A 1 100 ? -14.396 -0.808 30.327 1.00 80.88 100 VAL A N 1
ATOM 827 C CA . VAL A 1 100 ? -15.218 0.332 29.883 1.00 80.88 100 VAL A CA 1
ATOM 828 C C . VAL A 1 100 ? -14.347 1.446 29.303 1.00 80.88 100 VAL A C 1
ATOM 830 O O . VAL A 1 100 ? -14.663 1.987 28.245 1.00 80.88 100 VAL A O 1
ATOM 833 N N . TYR A 1 101 ? -13.237 1.774 29.964 1.00 81.19 101 TYR A N 1
ATOM 834 C CA . TYR A 1 101 ? -12.277 2.760 29.481 1.00 81.19 101 TYR A CA 1
ATOM 835 C C . TYR A 1 101 ? -11.707 2.362 28.116 1.00 81.19 101 TYR A C 1
ATOM 837 O O . TYR A 1 101 ? -11.744 3.178 27.201 1.00 81.19 101 TYR A O 1
ATOM 845 N N . ARG A 1 102 ? -11.262 1.111 27.946 1.00 79.00 102 ARG A N 1
ATOM 846 C CA . ARG A 1 102 ? -10.760 0.575 26.673 1.00 79.00 102 ARG A CA 1
ATOM 847 C C . ARG A 1 102 ? -11.829 0.622 25.592 1.00 79.00 102 ARG A C 1
ATOM 849 O O . ARG A 1 102 ? -11.544 1.125 24.521 1.00 79.00 102 ARG A O 1
ATOM 856 N N . MET A 1 103 ? -13.067 0.220 25.877 1.00 74.56 103 MET A N 1
ATOM 857 C CA . MET A 1 103 ? -14.171 0.300 24.911 1.00 74.56 103 MET A CA 1
ATOM 858 C C . MET A 1 103 ? -14.477 1.738 24.479 1.00 74.56 103 MET A C 1
ATOM 860 O O . MET A 1 103 ? -14.732 1.990 23.305 1.00 74.56 103 MET A O 1
ATOM 864 N N . ILE A 1 104 ? -14.476 2.692 25.415 1.00 74.44 104 ILE A N 1
ATOM 865 C CA . ILE A 1 104 ? -14.678 4.112 25.100 1.00 74.44 104 ILE A CA 1
ATOM 866 C C . ILE A 1 104 ? -13.495 4.632 24.287 1.00 74.44 104 ILE A C 1
ATOM 868 O O . ILE A 1 104 ? -13.699 5.312 23.286 1.00 74.44 104 ILE A O 1
ATOM 872 N N . PHE A 1 105 ? -12.275 4.299 24.700 1.00 72.81 105 PHE A N 1
ATOM 873 C CA . PHE A 1 105 ? -11.069 4.689 23.992 1.00 72.81 105 PHE A CA 1
ATOM 874 C C . PHE A 1 105 ? -11.084 4.131 22.570 1.00 72.81 105 PHE A C 1
ATOM 876 O O . PHE A 1 105 ? -10.965 4.907 21.643 1.00 72.81 105 PHE A O 1
ATOM 883 N N . ASP A 1 106 ? -11.374 2.846 22.388 1.00 70.12 106 ASP A N 1
ATOM 884 C CA . ASP A 1 106 ? -11.494 2.171 21.092 1.00 70.12 106 ASP A CA 1
ATOM 885 C C . ASP A 1 106 ? -12.593 2.749 20.205 1.00 70.12 106 ASP A C 1
ATOM 887 O O . ASP A 1 106 ? -12.479 2.741 18.982 1.00 70.12 106 ASP A O 1
ATOM 891 N N . LYS A 1 107 ? -13.678 3.230 20.817 1.00 69.50 107 LYS A N 1
ATOM 892 C CA . LYS A 1 107 ? -14.787 3.851 20.096 1.00 69.50 107 LYS A CA 1
ATOM 893 C C . LYS A 1 107 ? -14.394 5.200 19.490 1.00 69.50 107 LYS A C 1
ATOM 895 O O . LYS A 1 107 ? -14.931 5.557 18.445 1.00 69.50 107 LYS A O 1
ATOM 900 N N . TYR A 1 108 ? -13.529 5.961 20.158 1.00 60.41 108 TYR A N 1
ATOM 901 C CA . TYR A 1 108 ? -13.185 7.333 19.759 1.00 60.41 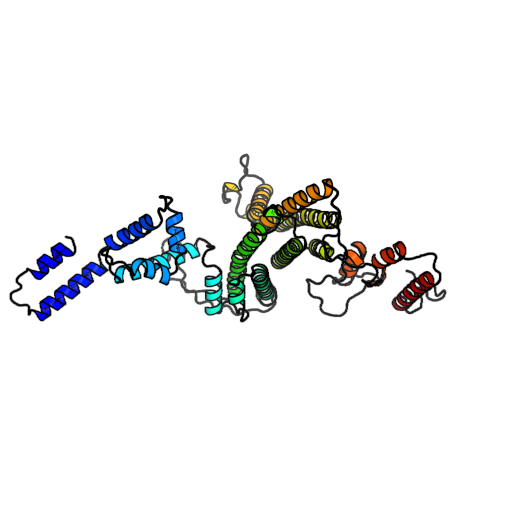108 TYR A CA 1
ATOM 902 C C . TYR A 1 108 ? -11.747 7.496 19.260 1.00 60.41 108 TYR A C 1
ATOM 904 O O . TYR A 1 108 ? -11.438 8.503 18.636 1.00 60.41 108 TYR A O 1
ATOM 912 N N . ASN A 1 109 ? -10.895 6.505 19.498 1.00 58.72 109 ASN A N 1
ATOM 913 C CA . ASN A 1 109 ? -9.519 6.421 19.049 1.00 58.72 109 ASN A CA 1
ATOM 914 C C . ASN A 1 109 ? -9.323 5.051 18.408 1.00 58.72 109 ASN A C 1
ATOM 916 O O . ASN A 1 109 ? -9.502 4.008 19.041 1.00 58.72 109 ASN A O 1
ATOM 920 N N . PHE A 1 110 ? -8.900 5.054 17.152 1.00 55.53 110 PHE A N 1
ATOM 921 C CA . PHE A 1 110 ? -8.412 3.865 16.471 1.00 55.53 110 PHE A CA 1
ATOM 922 C C . PHE A 1 110 ? -7.035 3.512 17.046 1.00 55.53 110 PHE A C 1
ATOM 924 O O . PHE A 1 110 ? -6.004 3.799 16.460 1.00 55.53 110 PHE A O 1
ATOM 931 N N . SER A 1 111 ? -7.014 3.010 18.278 1.00 53.38 111 SER A N 1
ATOM 932 C CA . SER A 1 111 ? -5.777 2.827 19.028 1.00 53.38 111 SER A CA 1
ATOM 933 C C . SER A 1 111 ? -4.909 1.708 18.450 1.00 53.38 111 SER A C 1
ATOM 935 O O . SER A 1 111 ? -5.398 0.603 18.194 1.00 53.38 111 SER A O 1
ATOM 937 N N . GLU A 1 112 ? -3.609 1.958 18.416 1.00 55.34 112 GLU A N 1
ATOM 938 C CA . GLU A 1 112 ? -2.558 1.062 17.921 1.00 55.34 112 GLU A CA 1
ATOM 939 C C . GLU A 1 112 ? -2.345 -0.204 18.772 1.00 55.34 112 GLU A C 1
ATOM 941 O O . GLU A 1 112 ? -1.838 -1.207 18.278 1.00 55.34 112 GLU A O 1
ATOM 946 N N . VAL A 1 113 ? -2.709 -0.190 20.062 1.00 54.97 113 VAL A N 1
ATOM 947 C CA . VAL A 1 113 ? -2.107 -1.133 21.028 1.00 54.97 113 VAL A CA 1
ATOM 948 C C . VAL A 1 113 ? -2.818 -2.495 21.146 1.00 54.97 113 VAL A C 1
ATOM 950 O O . VAL A 1 113 ? -2.366 -3.369 21.873 1.00 54.97 113 VAL A O 1
ATOM 953 N N . ARG A 1 114 ? -3.898 -2.749 20.400 1.00 67.62 114 ARG A N 1
ATOM 954 C CA . ARG A 1 114 ? -4.616 -4.052 20.398 1.00 67.62 114 ARG A CA 1
ATOM 955 C C . ARG A 1 114 ? -5.230 -4.382 19.044 1.00 67.62 114 ARG A C 1
ATOM 957 O O . ARG A 1 114 ? -6.312 -4.955 18.928 1.00 67.62 114 ARG A O 1
ATOM 964 N N . ASP A 1 115 ? -4.575 -3.935 17.992 1.00 77.12 115 ASP A N 1
ATOM 965 C CA . ASP A 1 115 ? -5.063 -4.040 16.629 1.00 77.12 115 ASP A CA 1
ATOM 966 C C . ASP A 1 115 ? -5.221 -5.505 16.168 1.00 77.12 115 ASP A C 1
ATOM 968 O O . ASP A 1 115 ? -6.287 -5.873 15.674 1.00 77.12 115 ASP A O 1
ATOM 972 N N . ILE A 1 116 ? -4.256 -6.388 16.425 1.00 85.81 116 ILE A N 1
ATOM 973 C CA . ILE A 1 116 ? -4.386 -7.818 16.077 1.00 85.81 116 ILE A CA 1
ATOM 974 C C . ILE A 1 116 ? -5.505 -8.493 16.893 1.00 85.81 116 ILE A C 1
ATOM 976 O O . ILE A 1 116 ? -6.324 -9.224 16.338 1.00 85.81 116 ILE A O 1
ATOM 980 N N . GLU A 1 117 ? -5.607 -8.199 18.192 1.00 84.62 117 GLU A N 1
ATOM 981 C CA . GLU A 1 117 ? -6.636 -8.763 19.085 1.00 84.62 117 GLU A CA 1
ATOM 982 C C . GLU A 1 117 ? -8.059 -8.362 18.664 1.00 84.62 117 GLU A C 1
ATOM 984 O O . GLU A 1 117 ? -8.994 -9.166 18.722 1.00 84.62 117 GLU A O 1
ATOM 989 N N . LYS A 1 118 ? -8.236 -7.118 18.199 1.00 83.69 118 LYS A N 1
ATOM 990 C CA . LYS A 1 118 ? -9.504 -6.644 17.627 1.00 83.69 118 LYS A CA 1
ATOM 991 C C . LYS A 1 118 ? -9.839 -7.367 16.326 1.00 83.69 118 LYS A C 1
ATOM 993 O O . LYS A 1 118 ? -10.991 -7.745 16.126 1.00 83.69 118 LYS A O 1
ATOM 998 N N . LEU A 1 119 ? -8.849 -7.598 15.463 1.00 89.06 119 LEU A N 1
ATOM 999 C CA . LEU A 1 119 ? -9.051 -8.353 14.228 1.00 89.06 119 LEU A CA 1
ATOM 1000 C C . LEU A 1 119 ? -9.474 -9.804 14.528 1.00 89.06 119 LEU A C 1
ATOM 1002 O O . LEU A 1 119 ? -10.387 -10.327 13.892 1.00 89.06 119 LEU A O 1
ATOM 1006 N N . GLU A 1 120 ? -8.902 -10.431 15.557 1.00 90.00 120 GLU A N 1
ATOM 1007 C CA . GLU A 1 120 ? -9.356 -11.739 16.051 1.00 90.00 120 GLU A CA 1
ATOM 1008 C C . GLU A 1 120 ? -10.765 -11.709 16.636 1.00 90.00 120 GLU A C 1
ATOM 1010 O O . GLU A 1 120 ? -11.536 -12.653 16.450 1.00 90.00 120 GLU A O 1
ATOM 1015 N N . ALA A 1 121 ? -11.126 -10.646 17.357 1.00 87.56 121 ALA A N 1
ATOM 1016 C CA . ALA A 1 121 ? -12.490 -10.467 17.839 1.00 87.56 121 ALA A CA 1
ATOM 1017 C C . ALA A 1 121 ? -13.480 -10.403 16.666 1.00 87.56 121 ALA A C 1
ATOM 1019 O O . ALA A 1 121 ? -14.488 -11.104 16.691 1.00 87.56 121 ALA A O 1
ATOM 1020 N N . TYR A 1 122 ? -13.154 -9.672 15.595 1.00 90.12 122 TYR A N 1
ATOM 1021 C CA . TYR A 1 122 ? -13.984 -9.617 14.387 1.00 90.12 122 TYR A CA 1
ATOM 1022 C C . TYR A 1 122 ? -14.127 -10.979 13.702 1.00 90.12 122 TYR A C 1
ATOM 1024 O O . TYR A 1 122 ? -15.214 -11.310 13.226 1.00 90.12 122 TYR A O 1
ATOM 1032 N N . ALA A 1 123 ? -13.069 -11.793 13.683 1.00 90.69 123 ALA A N 1
ATOM 1033 C CA . ALA A 1 123 ? -13.148 -13.163 13.184 1.00 90.69 123 ALA A CA 1
ATOM 1034 C C . ALA A 1 123 ? -14.073 -14.034 14.052 1.00 90.69 123 ALA A C 1
ATOM 1036 O O . ALA A 1 123 ? -14.934 -14.735 13.523 1.00 90.69 123 ALA A O 1
ATOM 1037 N N . ARG A 1 124 ? -13.958 -13.947 15.387 1.00 89.81 124 ARG A N 1
ATOM 1038 C CA . ARG A 1 124 ? -14.832 -14.672 16.333 1.00 89.81 124 ARG A CA 1
ATOM 1039 C C . ARG A 1 124 ? -16.297 -14.248 16.238 1.00 89.81 124 ARG A C 1
ATOM 1041 O O . ARG A 1 124 ? -17.185 -15.078 16.396 1.00 89.81 124 ARG A O 1
ATOM 1048 N N . GLU A 1 125 ? -16.547 -12.972 15.966 1.00 86.94 125 GLU A N 1
ATOM 1049 C CA . GLU A 1 125 ? -17.881 -12.408 15.737 1.00 86.94 125 GLU A CA 1
ATOM 1050 C C . GLU A 1 125 ? -18.451 -12.741 14.343 1.00 86.94 125 GLU A C 1
ATOM 1052 O O . GLU A 1 125 ? -19.609 -12.425 14.063 1.00 86.94 125 GLU A O 1
ATOM 1057 N N . GLY A 1 126 ? -17.668 -13.386 13.469 1.00 86.25 126 GLY A N 1
ATOM 1058 C CA . GLY A 1 126 ? -18.100 -13.820 12.140 1.00 86.25 126 GLY A CA 1
ATOM 1059 C C . GLY A 1 126 ? -18.116 -12.720 11.074 1.00 86.25 126 GLY A C 1
ATOM 1060 O O . GLY A 1 126 ? -18.698 -12.919 10.004 1.00 86.25 126 GLY A O 1
ATOM 1061 N N . LEU A 1 127 ? -17.471 -11.569 11.317 1.00 87.38 127 LEU A N 1
ATOM 1062 C CA . LEU A 1 127 ? -17.414 -10.470 10.340 1.00 87.38 127 LEU A CA 1
ATOM 1063 C C . LEU A 1 127 ? -16.653 -10.899 9.079 1.00 87.38 127 LEU A C 1
ATOM 1065 O O . LEU A 1 127 ? -17.045 -10.556 7.962 1.00 87.38 127 LEU A O 1
ATOM 1069 N N . PHE A 1 128 ? -15.611 -11.717 9.231 1.00 91.88 128 PHE A N 1
ATOM 1070 C CA . PHE A 1 128 ? -14.846 -12.296 8.129 1.00 91.88 128 PHE A CA 1
ATOM 1071 C C . PHE A 1 128 ? -14.301 -13.681 8.497 1.00 91.88 128 PHE A C 1
ATOM 1073 O O . PHE A 1 128 ? -14.304 -14.066 9.664 1.00 91.88 128 PHE A O 1
ATOM 1080 N N . ALA A 1 129 ? -13.849 -14.424 7.486 1.00 88.75 129 ALA A N 1
ATOM 1081 C CA . ALA A 1 129 ? -13.207 -15.722 7.657 1.00 88.75 129 ALA A CA 1
ATOM 1082 C C . ALA A 1 129 ? -11.692 -15.565 7.425 1.00 88.75 129 ALA A C 1
ATOM 1084 O O . ALA A 1 129 ? -11.280 -15.418 6.272 1.00 88.75 129 ALA A O 1
ATOM 1085 N N . PRO A 1 130 ? -10.864 -15.535 8.483 1.00 88.69 130 PRO A N 1
ATOM 1086 C CA . PRO A 1 130 ? -9.417 -15.445 8.332 1.00 88.69 130 PRO A CA 1
ATOM 1087 C C . PRO A 1 130 ? -8.835 -16.755 7.769 1.00 88.69 130 PRO A C 1
ATOM 1089 O O . PRO A 1 130 ? -9.342 -17.835 8.089 1.00 88.69 130 PRO A O 1
ATOM 1092 N N . PRO A 1 131 ? -7.743 -16.694 6.984 1.00 89.00 131 PRO A N 1
ATOM 1093 C CA . PRO A 1 131 ? -6.888 -17.852 6.730 1.00 89.00 131 PRO A CA 1
ATOM 1094 C C . PRO A 1 131 ? -6.393 -18.474 8.043 1.00 89.00 131 PRO A C 1
ATOM 1096 O O . PRO A 1 131 ? -6.188 -17.763 9.028 1.00 89.00 131 PRO A O 1
ATOM 1099 N N . GLY A 1 132 ? -6.211 -19.798 8.061 1.00 82.62 132 GLY A N 1
ATOM 1100 C CA . GLY A 1 132 ? -5.997 -20.559 9.300 1.00 82.62 132 GLY A CA 1
ATOM 1101 C C . GLY A 1 132 ? -4.761 -20.157 10.114 1.00 82.62 132 GLY A C 1
ATOM 1102 O O . GLY A 1 132 ? -4.782 -20.283 11.330 1.00 82.62 132 GLY A O 1
ATOM 1103 N N . ASP A 1 133 ? -3.723 -19.645 9.461 1.00 89.94 133 ASP A N 1
ATOM 1104 C CA . ASP A 1 133 ? -2.434 -19.247 10.035 1.00 89.94 133 ASP A CA 1
ATOM 1105 C C . ASP A 1 133 ? -2.237 -17.720 10.101 1.00 89.94 133 ASP A C 1
ATOM 1107 O O . ASP A 1 133 ? -1.171 -17.247 10.496 1.00 89.94 133 ASP A O 1
ATOM 1111 N N . LEU A 1 134 ? -3.257 -16.923 9.745 1.00 92.25 134 LEU A N 1
ATOM 1112 C CA . LEU A 1 134 ? -3.139 -15.464 9.641 1.00 92.25 134 LEU A CA 1
ATOM 1113 C C . LEU A 1 134 ? -2.626 -14.830 10.939 1.00 92.25 134 LEU A C 1
ATOM 1115 O O . LEU A 1 134 ? -1.682 -14.048 10.915 1.00 92.25 134 LEU A O 1
ATOM 1119 N N . PHE A 1 135 ? -3.256 -15.135 12.072 1.00 92.69 135 PHE A N 1
ATOM 1120 C CA . PHE A 1 135 ? -2.924 -14.474 13.335 1.00 92.69 135 PHE A CA 1
ATOM 1121 C C . PHE A 1 135 ? -1.572 -14.910 13.902 1.00 92.69 135 PHE A C 1
ATOM 1123 O O . PHE A 1 135 ? -0.918 -14.113 14.573 1.00 92.69 135 PHE A O 1
ATOM 1130 N N . ASP A 1 136 ? -1.136 -16.133 13.598 1.00 90.56 136 ASP A N 1
ATOM 1131 C CA . ASP A 1 136 ? 0.199 -16.612 13.953 1.00 90.56 136 ASP A CA 1
ATOM 1132 C C . ASP A 1 136 ? 1.263 -15.879 13.127 1.00 90.56 136 ASP A C 1
ATOM 1134 O O . ASP A 1 136 ? 2.256 -15.412 13.682 1.00 90.56 136 ASP A O 1
ATOM 1138 N N . MET A 1 137 ? 1.020 -15.675 11.825 1.00 91.50 137 MET A N 1
ATOM 1139 C CA . MET A 1 137 ? 1.896 -14.865 10.971 1.00 91.50 137 MET A CA 1
ATOM 1140 C C . MET A 1 137 ? 1.954 -13.402 11.417 1.00 91.50 137 MET A C 1
ATOM 1142 O O . MET A 1 137 ? 3.038 -12.830 11.468 1.00 91.50 137 MET A O 1
ATOM 1146 N N . LEU A 1 138 ? 0.816 -12.797 11.780 1.00 91.94 138 LEU A N 1
ATOM 1147 C CA . LEU A 1 138 ? 0.761 -11.399 12.231 1.00 91.94 138 LEU A CA 1
ATOM 1148 C C . LEU A 1 138 ? 1.512 -11.155 13.550 1.00 91.94 138 LEU A C 1
ATOM 1150 O O . LEU A 1 138 ? 1.938 -10.029 13.797 1.00 91.94 138 LEU A O 1
ATOM 1154 N N . ARG A 1 139 ? 1.651 -12.181 14.397 1.00 89.81 139 ARG A N 1
ATOM 1155 C CA . ARG A 1 139 ? 2.412 -12.123 15.658 1.00 89.81 139 ARG A CA 1
ATOM 1156 C C . ARG A 1 139 ? 3.848 -12.623 15.536 1.00 89.81 139 ARG A C 1
ATOM 1158 O O . ARG A 1 139 ? 4.585 -12.552 16.516 1.00 89.81 139 ARG A O 1
ATOM 1165 N N . GLY A 1 140 ? 4.218 -13.177 14.386 1.00 88.19 140 GLY A N 1
ATOM 1166 C CA . GLY A 1 140 ? 5.562 -13.674 14.142 1.00 88.19 140 GLY A CA 1
ATOM 1167 C C . GLY A 1 140 ? 6.593 -12.548 14.065 1.00 88.19 140 GLY A C 1
ATOM 1168 O O . GLY A 1 140 ? 6.258 -11.377 13.900 1.00 88.19 140 GLY A O 1
ATOM 1169 N N . ASP A 1 141 ? 7.869 -12.926 14.125 1.00 87.25 141 ASP A N 1
ATOM 1170 C CA . ASP A 1 141 ? 8.988 -11.976 14.067 1.00 87.25 141 ASP A CA 1
ATOM 1171 C C . ASP A 1 141 ? 9.256 -11.439 12.643 1.00 87.25 141 ASP A C 1
ATOM 1173 O O . ASP A 1 141 ? 9.955 -10.440 12.469 1.00 87.25 141 ASP A O 1
ATOM 1177 N N . ASP A 1 142 ? 8.720 -12.092 11.603 1.00 90.69 142 ASP A N 1
ATOM 1178 C CA . ASP A 1 142 ? 8.908 -11.686 10.205 1.00 90.69 142 ASP A CA 1
ATOM 1179 C C . ASP A 1 142 ? 7.836 -10.678 9.760 1.00 90.69 142 ASP A C 1
ATOM 1181 O O . ASP A 1 142 ? 6.775 -11.037 9.240 1.00 90.69 142 ASP A O 1
ATOM 1185 N N . ALA A 1 143 ? 8.152 -9.391 9.917 1.00 91.31 143 ALA A N 1
ATOM 1186 C CA . ALA A 1 143 ? 7.288 -8.288 9.502 1.00 91.31 143 ALA A CA 1
ATOM 1187 C C . ALA A 1 143 ? 6.958 -8.291 7.993 1.00 91.31 143 ALA A C 1
ATOM 1189 O O . ALA A 1 143 ? 5.880 -7.836 7.607 1.00 91.31 143 ALA A O 1
ATOM 1190 N N . TYR A 1 144 ? 7.834 -8.826 7.129 1.00 92.81 144 TYR A N 1
ATOM 1191 C CA . TYR A 1 144 ? 7.552 -8.928 5.692 1.00 92.81 144 TYR A CA 1
ATOM 1192 C C . TYR A 1 144 ? 6.471 -9.970 5.418 1.00 92.81 144 TYR A C 1
ATOM 1194 O O . TYR A 1 144 ? 5.555 -9.713 4.632 1.00 92.81 144 TYR A O 1
ATOM 1202 N N . ALA A 1 145 ? 6.569 -11.136 6.061 1.00 92.62 145 ALA A N 1
ATOM 1203 C CA . ALA A 1 145 ? 5.569 -12.192 5.947 1.00 92.62 145 ALA A CA 1
ATOM 1204 C C . ALA A 1 145 ? 4.223 -11.751 6.542 1.00 92.62 145 ALA A C 1
ATOM 1206 O O . ALA A 1 145 ? 3.188 -11.913 5.894 1.00 92.62 145 ALA A O 1
ATOM 1207 N N . ALA A 1 146 ? 4.247 -11.121 7.721 1.00 94.38 146 ALA A N 1
ATOM 1208 C CA . ALA A 1 146 ? 3.062 -10.588 8.389 1.00 94.38 146 ALA A CA 1
ATOM 1209 C C . ALA A 1 146 ? 2.312 -9.572 7.511 1.00 94.38 146 ALA A C 1
ATOM 1211 O O . ALA A 1 146 ? 1.110 -9.710 7.268 1.00 94.38 146 ALA A O 1
ATOM 1212 N N . LEU A 1 147 ? 3.031 -8.580 6.973 1.00 95.31 147 LEU A N 1
ATOM 1213 C CA . LEU A 1 147 ? 2.452 -7.590 6.070 1.00 95.31 147 LEU A CA 1
ATOM 1214 C C . LEU A 1 147 ? 1.975 -8.234 4.762 1.00 95.31 147 LEU A C 1
ATOM 1216 O O . LEU A 1 147 ? 0.886 -7.920 4.290 1.00 95.31 147 LEU A O 1
ATOM 1220 N N . GLY A 1 148 ? 2.738 -9.170 4.191 1.00 94.94 148 GLY A N 1
ATOM 1221 C CA . GLY A 1 148 ? 2.335 -9.917 2.998 1.00 94.94 148 GLY A CA 1
ATOM 1222 C C . GLY A 1 148 ? 0.985 -10.621 3.167 1.00 94.94 148 GLY A C 1
ATOM 1223 O O . GLY A 1 148 ? 0.093 -10.419 2.342 1.00 94.94 148 GLY A O 1
ATOM 1224 N N . ALA A 1 149 ? 0.816 -11.359 4.267 1.00 94.88 149 ALA A N 1
ATOM 1225 C CA . ALA A 1 149 ? -0.425 -12.055 4.600 1.00 94.88 149 ALA A CA 1
ATOM 1226 C C . ALA A 1 149 ? -1.599 -11.088 4.834 1.00 94.88 149 ALA A C 1
ATOM 1228 O O . ALA A 1 149 ? -2.725 -11.347 4.402 1.00 94.88 149 ALA A O 1
ATOM 1229 N N . LEU A 1 150 ? -1.341 -9.942 5.474 1.00 95.62 150 LEU A N 1
ATOM 1230 C CA . LEU A 1 150 ? -2.349 -8.901 5.670 1.00 95.62 150 LEU A CA 1
ATOM 1231 C C . LEU A 1 150 ? -2.827 -8.311 4.334 1.00 95.62 150 LEU A C 1
ATOM 1233 O O . LEU A 1 150 ? -4.027 -8.114 4.144 1.00 95.62 150 LEU A O 1
ATOM 1237 N N . LEU A 1 151 ? -1.911 -8.062 3.393 1.00 95.44 151 LEU A N 1
ATOM 1238 C CA . LEU A 1 151 ? -2.254 -7.568 2.057 1.00 95.44 151 LEU A CA 1
ATOM 1239 C C . LEU A 1 151 ? -3.022 -8.617 1.241 1.00 95.44 151 LEU A C 1
ATOM 1241 O O . LEU A 1 151 ? -3.953 -8.254 0.524 1.00 95.44 151 LEU A O 1
ATOM 1245 N N . ASP A 1 152 ? -2.680 -9.903 1.362 1.00 94.62 152 ASP A N 1
ATOM 1246 C CA . ASP A 1 152 ? -3.434 -10.998 0.733 1.00 94.62 152 ASP A CA 1
ATOM 1247 C C . ASP A 1 152 ? -4.879 -11.054 1.250 1.00 94.62 152 ASP A C 1
ATOM 1249 O O . ASP A 1 152 ? -5.821 -11.165 0.459 1.00 94.62 152 ASP A O 1
ATOM 1253 N N . LEU A 1 153 ? -5.069 -10.894 2.566 1.00 95.00 153 LEU A N 1
ATOM 1254 C CA . LEU A 1 153 ? -6.394 -10.768 3.169 1.00 95.00 153 LEU A CA 1
ATOM 1255 C C . LEU A 1 153 ? -7.142 -9.542 2.630 1.00 95.00 153 LEU A C 1
ATOM 1257 O O . LEU A 1 153 ? -8.278 -9.662 2.186 1.00 95.00 153 LEU A O 1
ATOM 1261 N N . GLN A 1 154 ? -6.540 -8.352 2.650 1.00 94.94 154 GLN A N 1
ATOM 1262 C CA . GLN A 1 154 ? -7.221 -7.146 2.167 1.00 94.94 154 GLN A CA 1
ATOM 1263 C C . GLN A 1 154 ? -7.601 -7.250 0.688 1.00 94.94 154 GLN A C 1
ATOM 1265 O O . GLN A 1 154 ? -8.679 -6.800 0.290 1.00 94.94 154 GLN A O 1
ATOM 1270 N N . TYR A 1 155 ? -6.737 -7.861 -0.122 1.00 93.50 155 TYR A N 1
ATOM 1271 C CA . TYR A 1 155 ? -7.012 -8.096 -1.529 1.00 93.50 155 TYR A CA 1
ATOM 1272 C C . TYR A 1 155 ? -8.221 -9.022 -1.721 1.00 93.50 155 TYR A C 1
ATOM 1274 O O . TYR A 1 155 ? -9.122 -8.667 -2.483 1.00 93.50 155 TYR A O 1
ATOM 1282 N N . SER A 1 156 ? -8.299 -10.150 -1.004 1.00 93.00 156 SER A N 1
ATOM 1283 C CA . SER A 1 156 ? -9.455 -11.058 -1.091 1.00 93.00 156 SER A CA 1
ATOM 1284 C C . SER A 1 156 ? -10.743 -10.394 -0.601 1.00 93.00 156 SER A C 1
ATOM 1286 O O . SER A 1 156 ? -11.740 -10.392 -1.317 1.00 93.00 156 SER A O 1
ATOM 1288 N N . LEU A 1 157 ? -10.716 -9.696 0.541 1.00 94.44 157 LEU A N 1
ATOM 1289 C CA . LEU A 1 157 ? -11.876 -8.949 1.046 1.00 94.44 157 LEU A CA 1
ATOM 1290 C C . LEU A 1 157 ? -12.382 -7.916 0.025 1.00 94.44 157 LEU A C 1
ATOM 1292 O O . LEU A 1 157 ? -13.590 -7.800 -0.207 1.00 94.44 157 LEU A O 1
ATOM 1296 N N . LYS A 1 158 ? -11.467 -7.183 -0.624 1.00 93.94 158 LYS A N 1
ATOM 1297 C CA . LYS A 1 158 ? -11.813 -6.202 -1.659 1.00 93.94 158 LYS A CA 1
ATOM 1298 C C . LYS A 1 158 ? -12.436 -6.867 -2.885 1.00 93.94 158 LYS A C 1
ATOM 1300 O O . LYS A 1 158 ? -13.470 -6.404 -3.361 1.00 93.94 158 LYS A O 1
ATOM 1305 N N . ARG A 1 159 ? -11.806 -7.916 -3.415 1.00 91.38 159 ARG A N 1
ATOM 1306 C CA . ARG A 1 159 ? -12.203 -8.560 -4.679 1.00 91.38 159 ARG A CA 1
ATOM 1307 C C . ARG A 1 159 ? -13.451 -9.417 -4.531 1.00 91.38 159 ARG A C 1
ATOM 1309 O O . ARG A 1 159 ? -14.371 -9.286 -5.333 1.00 91.38 159 ARG A O 1
ATOM 1316 N N . ASP A 1 160 ? -13.472 -10.256 -3.508 1.00 91.19 160 ASP A N 1
ATOM 1317 C CA . ASP A 1 160 ? -14.447 -11.332 -3.369 1.00 91.19 160 ASP A CA 1
ATOM 1318 C C . ASP A 1 160 ? -15.725 -10.857 -2.675 1.00 91.19 160 ASP A C 1
ATOM 1320 O O . ASP A 1 160 ? -16.778 -11.453 -2.871 1.00 91.19 160 ASP A O 1
ATOM 1324 N N . ILE A 1 161 ? -15.657 -9.770 -1.893 1.00 92.19 161 ILE A N 1
ATOM 1325 C CA . ILE A 1 161 ? -16.804 -9.260 -1.129 1.00 92.19 161 ILE A CA 1
ATOM 1326 C C . ILE A 1 161 ? -17.155 -7.830 -1.539 1.00 92.19 161 ILE A C 1
ATOM 1328 O O . ILE A 1 161 ? -18.254 -7.603 -2.048 1.00 92.19 161 ILE A O 1
ATOM 1332 N N . LEU A 1 162 ? -16.256 -6.858 -1.345 1.00 92.50 162 LEU A N 1
ATOM 1333 C CA . LEU A 1 162 ? -16.597 -5.434 -1.499 1.00 92.50 162 LEU A CA 1
ATOM 1334 C C . LEU A 1 162 ? -16.965 -5.061 -2.941 1.00 92.50 162 LEU A C 1
ATOM 1336 O O . LEU A 1 162 ? -17.987 -4.415 -3.170 1.00 92.50 162 LEU A O 1
ATOM 1340 N N . LEU A 1 163 ? -16.151 -5.496 -3.905 1.00 91.69 163 LEU A N 1
ATOM 1341 C CA . LEU A 1 163 ? -16.354 -5.249 -5.336 1.00 91.69 163 LEU A CA 1
ATOM 1342 C C . LEU A 1 163 ? -17.150 -6.357 -6.032 1.00 91.69 163 LEU A C 1
ATOM 1344 O O . LEU A 1 163 ? -17.358 -6.297 -7.245 1.00 91.69 163 LEU A O 1
ATOM 1348 N N . SER A 1 164 ? -17.603 -7.364 -5.285 1.00 92.81 164 SER A N 1
ATOM 1349 C CA . SER A 1 164 ? -18.441 -8.415 -5.845 1.00 92.81 164 SER A CA 1
ATOM 1350 C C . SER A 1 164 ? -19.792 -7.848 -6.295 1.00 92.81 164 SER A C 1
ATOM 1352 O O . SER A 1 164 ? -20.392 -6.983 -5.642 1.00 92.81 164 SER A O 1
ATOM 1354 N N . GLY A 1 165 ? -20.299 -8.381 -7.408 1.00 91.12 165 GLY A N 1
ATOM 1355 C CA . GLY A 1 165 ? -21.671 -8.135 -7.859 1.00 91.12 165 GLY A CA 1
ATOM 1356 C C . GLY A 1 165 ? -22.727 -8.859 -7.015 1.00 91.12 165 GLY A C 1
ATOM 1357 O O . GLY A 1 165 ? -23.913 -8.741 -7.309 1.00 91.12 165 GLY A O 1
ATOM 1358 N N . GLU A 1 166 ? -22.311 -9.617 -5.996 1.00 91.88 166 GLU A N 1
ATOM 1359 C CA . GLU A 1 166 ? -23.209 -10.306 -5.077 1.00 91.88 166 GLU A CA 1
ATOM 1360 C C . GLU A 1 166 ? -23.937 -9.296 -4.181 1.00 91.88 166 GLU A C 1
ATOM 1362 O O . GLU A 1 166 ? -23.363 -8.308 -3.698 1.00 91.88 166 GLU A O 1
ATOM 1367 N N . VAL A 1 167 ? -25.230 -9.547 -3.983 1.00 88.81 167 VAL A N 1
ATOM 1368 C CA . VAL A 1 167 ? -26.083 -8.796 -3.065 1.00 88.81 167 VAL A CA 1
ATOM 1369 C C . VAL A 1 167 ? -26.193 -9.615 -1.789 1.00 88.81 167 VAL A C 1
ATOM 1371 O O . VAL A 1 167 ? -26.662 -10.749 -1.820 1.00 88.81 167 VAL A O 1
ATOM 1374 N N . PHE A 1 168 ? -25.741 -9.040 -0.679 1.00 88.75 168 PHE A N 1
ATOM 1375 C CA . PHE A 1 168 ? -25.811 -9.678 0.628 1.00 88.75 168 PHE A CA 1
ATOM 1376 C C . PHE A 1 168 ? -27.042 -9.173 1.371 1.00 88.75 168 PHE A C 1
ATOM 1378 O O . PHE A 1 168 ? -27.283 -7.969 1.417 1.00 88.75 168 PHE A O 1
ATOM 1385 N N . GLU A 1 169 ? -27.805 -10.091 1.960 1.00 87.50 169 GLU A N 1
ATOM 1386 C CA . GLU A 1 169 ? -29.008 -9.739 2.711 1.00 87.50 169 GLU A CA 1
ATOM 1387 C C . GLU A 1 169 ? -28.654 -8.927 3.969 1.00 87.50 169 GLU A C 1
ATOM 1389 O O . GLU A 1 169 ? -27.837 -9.383 4.783 1.00 87.50 169 GLU A O 1
ATOM 1394 N N . PRO A 1 170 ? -29.251 -7.736 4.154 1.00 88.25 170 PRO A N 1
ATOM 1395 C CA . PRO A 1 170 ? -29.064 -6.956 5.361 1.00 88.25 170 PRO A CA 1
ATOM 1396 C C . PRO A 1 170 ? -29.911 -7.521 6.505 1.00 88.25 170 PRO A C 1
ATOM 1398 O O . PRO A 1 170 ? -31.090 -7.841 6.354 1.00 88.25 170 PRO A O 1
ATOM 1401 N N . LEU A 1 171 ? -29.315 -7.597 7.690 1.00 85.31 171 LEU A N 1
ATOM 1402 C CA . LEU A 1 171 ? -30.001 -7.880 8.941 1.00 85.31 171 LEU A CA 1
ATOM 1403 C C . LEU A 1 171 ? -30.192 -6.565 9.697 1.00 85.31 171 LEU A C 1
ATOM 1405 O O . LEU A 1 171 ? -29.260 -6.049 10.317 1.00 85.31 171 LEU A O 1
ATOM 1409 N N . ASP A 1 172 ? -31.411 -6.039 9.650 1.00 85.19 172 ASP A N 1
ATOM 1410 C CA . ASP A 1 172 ? -31.795 -4.824 10.360 1.00 85.19 172 ASP A CA 1
ATOM 1411 C C . ASP A 1 172 ? -32.671 -5.166 11.571 1.00 85.19 172 ASP A C 1
ATOM 1413 O O . ASP A 1 172 ? -33.785 -5.675 11.436 1.00 85.19 172 ASP A O 1
ATOM 1417 N N . THR A 1 173 ? -32.151 -4.903 12.770 1.00 83.75 173 THR A N 1
ATOM 1418 C CA . THR A 1 173 ? -32.902 -5.019 14.028 1.00 83.75 173 THR A CA 1
ATOM 1419 C C . THR A 1 173 ? -33.133 -3.653 14.677 1.00 83.75 173 THR A C 1
ATOM 1421 O O . THR A 1 173 ? -33.297 -3.580 15.898 1.00 83.75 173 THR A O 1
ATOM 1424 N N . ILE A 1 174 ? -33.046 -2.561 13.910 1.00 81.12 174 ILE A N 1
ATOM 1425 C CA . ILE A 1 174 ? -33.205 -1.198 14.412 1.00 81.12 174 ILE A CA 1
ATOM 1426 C C . ILE A 1 174 ? -34.678 -0.933 14.733 1.00 81.12 174 ILE A C 1
ATOM 1428 O O . ILE A 1 174 ? -35.551 -0.880 13.871 1.00 81.12 174 ILE A O 1
ATOM 1432 N N . GLU A 1 175 ? -34.941 -0.692 16.011 1.00 75.25 175 GLU A N 1
ATOM 1433 C CA . GLU A 1 175 ? -36.224 -0.264 16.537 1.00 75.25 175 GLU A CA 1
ATOM 1434 C C . GLU A 1 175 ? -36.173 1.227 16.909 1.00 75.25 175 GLU A C 1
ATOM 1436 O O . GLU A 1 175 ? -35.278 1.719 17.610 1.00 75.25 175 GLU A O 1
ATOM 1441 N N . PHE A 1 176 ? -37.175 1.973 16.446 1.00 70.00 176 PHE A N 1
ATOM 1442 C CA . PHE A 1 176 ? -37.331 3.391 16.758 1.00 70.00 176 PHE A CA 1
ATOM 1443 C C . PHE A 1 176 ? -38.087 3.558 18.078 1.00 70.00 176 PHE A C 1
ATOM 1445 O O . PHE A 1 176 ? -39.241 3.137 18.208 1.00 70.00 176 PHE A O 1
ATOM 1452 N N . LYS A 1 177 ? -37.482 4.228 19.069 1.00 71.12 177 LYS A N 1
ATOM 1453 C CA . LYS A 1 177 ? -38.222 4.592 20.286 1.00 71.12 177 LYS A CA 1
ATOM 1454 C C . LYS A 1 177 ? -39.308 5.609 19.948 1.00 71.12 177 LYS A C 1
ATOM 1456 O O . LYS A 1 177 ? -39.063 6.608 19.279 1.00 71.12 177 LYS A O 1
ATOM 1461 N N . ARG A 1 178 ? -40.498 5.403 20.521 1.00 63.94 178 ARG A N 1
ATOM 1462 C CA . ARG A 1 178 ? -41.662 6.304 20.390 1.00 63.94 178 ARG A CA 1
ATOM 1463 C C . ARG A 1 178 ? -41.477 7.673 21.062 1.00 63.94 178 ARG A C 1
ATOM 1465 O O . ARG A 1 178 ? -42.320 8.547 20.891 1.00 63.94 178 ARG A O 1
ATOM 1472 N N . HIS A 1 179 ? -40.407 7.872 21.834 1.00 61.00 179 HIS A N 1
ATOM 1473 C CA . HIS A 1 179 ? -40.137 9.118 22.548 1.00 61.00 179 HIS A CA 1
ATOM 1474 C C . HIS A 1 179 ? -38.871 9.784 22.011 1.00 61.00 179 HIS A C 1
ATOM 1476 O O . HIS A 1 179 ? -37.774 9.236 22.112 1.00 61.00 179 HIS A O 1
ATOM 1482 N N . ILE A 1 180 ? -39.045 10.985 21.462 1.00 56.00 180 ILE A N 1
ATOM 1483 C CA . ILE A 1 180 ? -37.967 11.883 21.057 1.00 56.00 180 ILE A CA 1
ATOM 1484 C C . ILE A 1 180 ? -37.608 12.720 22.286 1.00 56.00 180 ILE A C 1
ATOM 1486 O O . ILE A 1 180 ? -38.310 13.672 22.623 1.00 56.00 180 ILE A O 1
ATOM 1490 N N . ALA A 1 181 ? -36.530 12.368 22.981 1.00 50.44 181 ALA A N 1
ATOM 1491 C CA . ALA A 1 181 ? -35.931 13.282 23.944 1.00 50.44 181 ALA A CA 1
ATOM 1492 C C . ALA A 1 181 ? -35.043 14.265 23.162 1.00 50.44 181 ALA A C 1
ATOM 1494 O O . ALA A 1 181 ? -34.131 13.843 22.457 1.00 50.44 181 ALA A O 1
ATOM 1495 N N . PHE A 1 182 ? -35.321 15.569 23.258 1.00 56.41 182 PHE A N 1
ATOM 1496 C CA . PHE A 1 182 ? -34.469 16.636 22.704 1.00 56.41 182 PHE A CA 1
ATOM 1497 C C . PHE A 1 182 ? -34.196 16.572 21.186 1.00 56.41 182 PHE A C 1
ATOM 1499 O O . PHE A 1 182 ? -33.101 16.886 20.732 1.00 56.41 182 PHE A O 1
ATOM 1506 N N . GLY A 1 183 ? -35.186 16.186 20.377 1.00 55.34 183 GLY A N 1
ATOM 1507 C CA . GLY A 1 183 ? -35.090 16.265 18.911 1.00 55.34 183 GLY A CA 1
ATOM 1508 C C . GLY A 1 183 ? -34.187 15.221 18.239 1.00 55.34 183 GLY A C 1
ATOM 1509 O O . GLY A 1 183 ? -34.089 15.232 17.017 1.00 55.34 183 GLY A O 1
ATOM 1510 N N . ILE A 1 184 ? -33.568 14.306 18.995 1.00 54.12 184 ILE A N 1
ATOM 1511 C CA . ILE A 1 184 ? -32.771 13.201 18.446 1.00 54.12 184 ILE A CA 1
ATOM 1512 C C . ILE A 1 184 ? -33.623 11.923 18.492 1.00 54.12 184 ILE A C 1
ATOM 1514 O O . ILE A 1 184 ? -33.947 11.448 19.589 1.00 54.12 184 ILE A O 1
ATOM 1518 N N . PRO A 1 185 ? -34.008 11.347 17.336 1.00 56.69 185 PRO A N 1
ATOM 1519 C CA . PRO A 1 185 ? -34.665 10.047 17.294 1.00 56.69 185 PRO A CA 1
ATOM 1520 C C . PRO A 1 185 ? -33.760 9.010 17.959 1.00 56.69 185 PRO A C 1
ATOM 1522 O O . PRO A 1 185 ? -32.671 8.706 17.477 1.00 56.69 185 PRO A O 1
ATOM 1525 N N . SER A 1 186 ? -34.186 8.488 19.106 1.00 59.16 186 SER A N 1
ATOM 1526 C CA . SER A 1 186 ? -33.442 7.440 19.798 1.00 59.16 186 SER A CA 1
ATOM 1527 C C . SER A 1 186 ? -33.747 6.098 19.136 1.00 59.16 186 SER A C 1
ATOM 1529 O O . SER A 1 186 ? -34.837 5.554 19.303 1.00 59.16 186 SER A O 1
ATOM 1531 N N . MET A 1 187 ? -32.785 5.575 18.382 1.00 67.31 187 MET A N 1
ATOM 1532 C CA . MET A 1 187 ? -32.822 4.228 17.810 1.00 67.31 187 MET A CA 1
ATOM 1533 C C . MET A 1 187 ? -32.117 3.243 18.754 1.00 67.31 187 MET A C 1
ATOM 1535 O O . MET A 1 187 ? -31.153 3.615 19.426 1.00 67.31 187 MET A O 1
ATOM 1539 N N . TYR A 1 188 ? -32.582 1.998 18.825 1.00 68.06 188 TYR A N 1
ATOM 1540 C CA . TYR A 1 188 ? -31.827 0.887 19.418 1.00 68.06 188 TYR A CA 1
ATOM 1541 C C . TYR A 1 188 ? -31.871 -0.316 18.486 1.00 68.06 188 TYR A C 1
ATOM 1543 O O . TYR A 1 188 ? -32.845 -0.495 17.774 1.00 68.06 188 TYR A O 1
ATOM 1551 N N . GLY A 1 189 ? -30.821 -1.130 18.485 1.00 73.56 189 GLY A N 1
ATOM 1552 C CA . GLY A 1 189 ? -30.674 -2.247 17.554 1.00 73.56 189 GLY A CA 1
ATOM 1553 C C . GLY A 1 189 ? -29.393 -2.135 16.739 1.00 73.56 189 GLY A C 1
ATOM 1554 O O . GLY A 1 189 ? -28.560 -1.263 16.997 1.00 73.56 189 GLY A O 1
ATOM 1555 N N . SER A 1 190 ? -29.220 -3.039 15.781 1.00 76.94 190 SER A N 1
ATOM 1556 C CA . SER A 1 190 ? -28.040 -3.095 14.924 1.00 76.94 190 SER A CA 1
ATOM 1557 C C . SER A 1 190 ? -28.442 -3.323 13.478 1.00 76.94 190 SER A C 1
ATOM 1559 O O . SER A 1 190 ? -29.312 -4.147 13.208 1.00 76.94 190 SER A O 1
ATOM 1561 N N . TYR A 1 191 ? -27.751 -2.639 12.575 1.00 84.12 191 TYR A N 1
ATOM 1562 C CA . TYR A 1 191 ? -27.712 -2.991 11.166 1.00 84.12 191 TYR A CA 1
ATOM 1563 C C . TYR A 1 191 ? -26.457 -3.826 10.920 1.00 84.12 191 TYR A C 1
ATOM 1565 O O . TYR A 1 191 ? -25.365 -3.418 11.329 1.00 84.12 191 TYR A O 1
ATOM 1573 N N . LYS A 1 192 ? -26.607 -4.984 10.280 1.00 84.75 192 LYS A N 1
ATOM 1574 C CA . LYS A 1 192 ? -25.495 -5.834 9.851 1.00 84.75 192 LYS A CA 1
ATOM 1575 C C . LYS A 1 192 ? -25.666 -6.202 8.392 1.00 84.75 192 LYS A C 1
ATOM 1577 O O . LYS A 1 192 ? -26.728 -6.642 7.975 1.00 84.75 192 LYS A O 1
ATOM 1582 N N . GLU A 1 193 ? -24.598 -6.077 7.629 1.00 90.75 193 GLU A N 1
ATOM 1583 C CA . GLU A 1 193 ? -24.557 -6.495 6.235 1.00 90.75 193 GLU A CA 1
ATOM 1584 C C . GLU A 1 193 ? -23.117 -6.860 5.909 1.00 90.75 193 GLU A C 1
ATOM 1586 O O . GLU A 1 193 ? -22.180 -6.164 6.315 1.00 90.75 193 GLU A O 1
ATOM 1591 N N . LYS A 1 194 ? -22.932 -7.928 5.131 1.00 90.94 194 LYS A N 1
ATOM 1592 C CA . LYS A 1 194 ? -21.606 -8.488 4.878 1.00 90.94 194 LYS A CA 1
ATOM 1593 C C . LYS A 1 194 ? -20.616 -7.471 4.304 1.00 90.94 194 LYS A C 1
ATOM 1595 O O . LYS A 1 194 ? -19.451 -7.491 4.700 1.00 90.94 194 LYS A O 1
ATOM 1600 N N . LYS A 1 195 ? -21.051 -6.568 3.414 1.00 92.81 195 LYS A N 1
ATOM 1601 C CA . LYS A 1 195 ? -20.177 -5.535 2.829 1.00 92.81 195 LYS A CA 1
ATOM 1602 C C . LYS A 1 195 ? -19.744 -4.496 3.863 1.00 92.81 195 LYS A C 1
ATOM 1604 O O . LYS A 1 195 ? -18.556 -4.195 3.939 1.00 92.81 195 LYS A O 1
ATOM 1609 N N . PHE A 1 196 ? -20.655 -4.002 4.702 1.00 90.81 196 PHE A N 1
ATOM 1610 C CA . PHE A 1 196 ? -20.317 -3.044 5.763 1.00 90.81 196 PHE A CA 1
ATOM 1611 C C . PHE A 1 196 ? -19.453 -3.667 6.865 1.00 90.81 196 PHE A C 1
ATOM 1613 O O . PHE A 1 196 ? -18.473 -3.057 7.295 1.00 90.81 196 PHE A O 1
ATOM 1620 N N . ASP A 1 197 ? -19.749 -4.904 7.264 1.00 91.31 197 ASP A N 1
ATOM 1621 C CA . ASP A 1 197 ? -18.922 -5.655 8.212 1.00 91.31 197 ASP A CA 1
ATOM 1622 C C . ASP A 1 197 ? -17.511 -5.880 7.650 1.00 91.31 197 ASP A C 1
ATOM 1624 O O . ASP A 1 197 ? -16.511 -5.702 8.348 1.00 91.31 197 ASP A O 1
ATOM 1628 N N . THR A 1 198 ? -17.414 -6.190 6.354 1.00 93.56 198 THR A N 1
ATOM 1629 C CA . THR A 1 198 ? -16.129 -6.347 5.664 1.00 93.56 198 THR A CA 1
ATOM 1630 C C . THR A 1 198 ? -15.380 -5.023 5.540 1.00 93.56 198 THR A C 1
ATOM 1632 O O . THR A 1 198 ? -14.166 -5.012 5.718 1.00 93.56 198 THR A O 1
ATOM 1635 N N . LEU A 1 199 ? -16.061 -3.894 5.305 1.00 92.75 199 LEU A N 1
ATOM 1636 C CA . LEU A 1 199 ? -15.432 -2.566 5.310 1.00 92.75 199 LEU A CA 1
ATOM 1637 C C . LEU A 1 199 ? -14.796 -2.251 6.665 1.00 92.75 199 LEU A C 1
ATOM 1639 O O . LEU A 1 199 ? -13.681 -1.736 6.713 1.00 92.75 199 LEU A O 1
ATOM 1643 N N . LYS A 1 200 ? -15.470 -2.602 7.766 1.00 89.62 200 LYS A N 1
ATOM 1644 C CA . LYS A 1 200 ? -14.917 -2.438 9.115 1.00 89.62 200 LYS A CA 1
ATOM 1645 C C . LYS A 1 200 ? -13.610 -3.217 9.279 1.00 89.62 200 LYS A C 1
ATOM 1647 O O . LYS A 1 200 ? -12.631 -2.661 9.770 1.00 89.62 200 LYS A O 1
ATOM 1652 N N . VAL A 1 201 ? -13.581 -4.476 8.839 1.00 92.62 201 VAL A N 1
ATOM 1653 C CA . VAL A 1 201 ? -12.365 -5.309 8.849 1.00 92.62 201 VAL A CA 1
ATOM 1654 C C . VAL A 1 201 ? -11.288 -4.701 7.948 1.00 92.62 201 VAL A C 1
ATOM 1656 O O . VAL A 1 201 ? -10.147 -4.555 8.372 1.00 92.62 201 VAL A O 1
ATOM 1659 N N . PHE A 1 202 ? -11.656 -4.282 6.738 1.00 93.44 202 PHE A N 1
ATOM 1660 C CA . PHE A 1 202 ? -10.744 -3.711 5.752 1.00 93.44 202 PHE A CA 1
ATOM 1661 C C . PHE A 1 202 ? -10.041 -2.445 6.263 1.00 93.44 202 PHE A C 1
ATOM 1663 O O . PHE A 1 202 ? -8.820 -2.341 6.152 1.00 93.44 202 PHE A O 1
ATOM 1670 N N . PHE A 1 203 ? -10.780 -1.509 6.867 1.00 88.94 203 PHE A N 1
ATOM 1671 C CA . PHE A 1 203 ? -10.197 -0.303 7.462 1.00 88.94 203 PHE A CA 1
ATOM 1672 C C . PHE A 1 203 ? -9.354 -0.609 8.695 1.00 88.94 203 PHE A C 1
ATOM 1674 O O . PHE A 1 203 ? -8.326 0.025 8.907 1.00 88.94 203 PHE A O 1
ATOM 1681 N N . HIS A 1 204 ? -9.741 -1.610 9.484 1.00 89.19 204 HIS A N 1
ATOM 1682 C CA . HIS A 1 204 ? -8.929 -2.049 10.613 1.00 89.19 204 HIS A CA 1
ATOM 1683 C C . HIS A 1 204 ? -7.589 -2.643 10.156 1.00 89.19 204 HIS A C 1
ATOM 1685 O O . HIS A 1 204 ? -6.552 -2.361 10.752 1.00 89.19 204 HIS A O 1
ATOM 1691 N N . CYS A 1 205 ? -7.579 -3.391 9.049 1.00 92.12 205 CYS A N 1
ATOM 1692 C CA . CYS A 1 205 ? -6.343 -3.854 8.421 1.00 92.12 205 CYS A CA 1
ATOM 1693 C C . CYS A 1 205 ? -5.440 -2.693 7.968 1.00 92.12 205 CYS A C 1
ATOM 1695 O O . CYS A 1 205 ? -4.225 -2.841 8.049 1.00 92.12 205 CYS A O 1
ATOM 1697 N N . ASN A 1 206 ? -5.983 -1.539 7.552 1.00 90.00 206 ASN A N 1
ATOM 1698 C CA . ASN A 1 206 ? -5.159 -0.378 7.181 1.00 90.00 206 ASN A CA 1
ATOM 1699 C C . ASN A 1 206 ? -4.310 0.137 8.352 1.00 90.00 206 ASN A C 1
ATOM 1701 O O . ASN A 1 206 ? -3.159 0.497 8.133 1.00 90.00 206 ASN A O 1
ATOM 1705 N N . LEU A 1 207 ? -4.850 0.115 9.574 1.00 87.00 207 LEU A N 1
ATOM 1706 C CA . LEU A 1 207 ? -4.131 0.538 10.783 1.00 87.00 207 LEU A CA 1
ATOM 1707 C C . LEU A 1 207 ? -2.954 -0.399 11.083 1.00 87.00 207 LEU A C 1
ATOM 1709 O O . LEU A 1 207 ? -1.832 0.042 11.308 1.00 87.00 207 LEU A O 1
ATOM 1713 N N . ILE A 1 208 ? -3.201 -1.713 11.023 1.00 90.19 208 ILE A N 1
ATOM 1714 C CA . ILE A 1 208 ? -2.160 -2.733 11.229 1.00 90.19 208 ILE A CA 1
ATOM 1715 C C . ILE A 1 208 ? -1.080 -2.607 10.140 1.00 90.19 208 ILE A C 1
ATOM 1717 O O . ILE A 1 208 ? 0.117 -2.703 10.413 1.00 90.19 208 ILE A O 1
ATOM 1721 N N . ARG A 1 209 ? -1.512 -2.387 8.892 1.00 91.69 209 ARG A N 1
ATOM 1722 C CA . ARG A 1 209 ? -0.648 -2.220 7.720 1.00 91.69 209 ARG A CA 1
ATOM 1723 C C . ARG A 1 209 ? 0.296 -1.035 7.887 1.00 91.69 209 ARG A C 1
ATOM 1725 O O . ARG A 1 209 ? 1.485 -1.192 7.637 1.00 91.69 209 ARG A O 1
ATOM 1732 N N . GLU A 1 210 ? -0.225 0.115 8.307 1.00 90.19 210 GLU A N 1
ATOM 1733 C CA . GLU A 1 210 ? 0.557 1.325 8.579 1.00 90.19 210 GLU A CA 1
ATOM 1734 C C . GLU A 1 210 ? 1.691 1.050 9.568 1.00 90.19 210 GLU A C 1
ATOM 1736 O O . GLU A 1 210 ? 2.851 1.258 9.221 1.00 90.19 210 GLU A O 1
ATOM 1741 N N . ARG A 1 211 ? 1.385 0.434 10.716 1.00 87.56 211 ARG A N 1
ATOM 1742 C CA . ARG A 1 211 ? 2.395 0.067 11.720 1.00 87.56 211 ARG A CA 1
ATOM 1743 C C . ARG A 1 211 ? 3.477 -0.860 11.166 1.00 87.56 211 ARG A C 1
ATOM 1745 O O . ARG A 1 211 ? 4.658 -0.687 11.462 1.00 87.56 211 ARG A O 1
ATOM 1752 N N . PHE A 1 212 ? 3.097 -1.873 10.383 1.00 91.94 212 PHE A N 1
ATOM 1753 C CA . PHE A 1 212 ? 4.095 -2.753 9.771 1.00 91.94 212 PHE A CA 1
ATOM 1754 C C . PHE A 1 212 ? 4.991 -1.997 8.795 1.00 91.94 212 PHE A C 1
ATOM 1756 O O . PHE A 1 212 ? 6.193 -2.242 8.777 1.00 91.94 212 PHE A O 1
ATOM 1763 N N . PHE A 1 213 ? 4.441 -1.070 8.010 1.00 93.81 213 PHE A N 1
ATOM 1764 C CA . PHE A 1 213 ? 5.263 -0.235 7.144 1.00 93.81 213 PHE A CA 1
ATOM 1765 C C . PHE A 1 213 ? 6.199 0.674 7.931 1.00 93.81 213 PHE A C 1
ATOM 1767 O O . PHE A 1 213 ? 7.368 0.747 7.570 1.00 93.81 213 PHE A O 1
ATOM 1774 N N . GLU A 1 214 ? 5.733 1.321 8.998 1.00 90.00 214 GLU A N 1
ATOM 1775 C CA . GLU A 1 214 ? 6.592 2.133 9.867 1.00 90.00 214 GLU A CA 1
ATOM 1776 C C . GLU A 1 214 ? 7.763 1.304 10.402 1.00 90.00 214 GLU A C 1
ATOM 1778 O O . GLU A 1 214 ? 8.918 1.664 10.182 1.00 90.00 214 GLU A O 1
ATOM 1783 N N . ALA A 1 215 ? 7.484 0.131 10.978 1.00 88.88 215 ALA A N 1
ATOM 1784 C CA . ALA A 1 215 ? 8.515 -0.767 11.495 1.00 88.88 215 ALA A CA 1
ATOM 1785 C C . ALA A 1 215 ? 9.503 -1.234 10.406 1.00 88.88 215 ALA A C 1
ATOM 1787 O O . ALA A 1 215 ? 10.714 -1.280 10.633 1.00 88.88 215 ALA A O 1
ATOM 1788 N N . LEU A 1 216 ? 9.007 -1.565 9.208 1.00 91.56 216 LEU A N 1
ATOM 1789 C CA . LEU A 1 216 ? 9.845 -1.975 8.077 1.00 91.56 216 LEU A CA 1
ATOM 1790 C C . LEU A 1 216 ? 10.714 -0.827 7.550 1.00 91.56 216 LEU A C 1
ATOM 1792 O O . LEU A 1 216 ? 11.876 -1.047 7.208 1.00 91.56 216 LEU A O 1
ATOM 1796 N N . VAL A 1 217 ? 10.170 0.388 7.474 1.00 90.06 217 VAL A N 1
ATOM 1797 C CA . VAL A 1 217 ? 10.886 1.571 6.982 1.00 90.06 217 VAL A CA 1
ATOM 1798 C C . VAL A 1 217 ? 11.934 2.030 7.995 1.00 90.06 217 VAL A C 1
ATOM 1800 O O . VAL A 1 217 ? 13.067 2.295 7.597 1.00 90.06 217 VAL A O 1
ATOM 1803 N N . GLU A 1 218 ? 11.615 2.041 9.291 1.00 86.69 218 GLU A N 1
ATOM 1804 C CA . GLU A 1 218 ? 12.581 2.319 10.363 1.00 86.69 218 GLU A CA 1
ATOM 1805 C C . GLU A 1 218 ? 13.731 1.303 10.377 1.00 86.69 218 GLU A C 1
ATOM 1807 O O . GLU A 1 218 ? 14.899 1.675 10.520 1.00 86.69 218 GLU A O 1
ATOM 1812 N N . GLY A 1 219 ? 13.414 0.018 10.183 1.00 83.81 219 GLY A N 1
ATOM 1813 C CA . GLY A 1 219 ? 14.403 -1.057 10.098 1.00 83.81 219 GLY A CA 1
ATOM 1814 C C . GLY A 1 219 ? 15.260 -1.024 8.830 1.00 83.81 219 GLY A C 1
ATOM 1815 O O . GLY A 1 219 ? 16.351 -1.600 8.818 1.00 83.81 219 GLY A O 1
ATOM 1816 N N . CYS A 1 220 ? 14.805 -0.331 7.783 1.00 85.94 220 CYS A N 1
ATOM 1817 C CA . CYS A 1 220 ? 15.453 -0.341 6.483 1.00 85.94 220 CYS A CA 1
ATOM 1818 C C . CYS A 1 220 ? 16.843 0.310 6.529 1.00 85.94 220 CYS A C 1
ATOM 1820 O O . CYS A 1 220 ? 17.094 1.331 7.187 1.00 85.94 220 CYS A O 1
ATOM 1822 N N . SER A 1 221 ? 17.768 -0.266 5.765 1.00 82.94 221 SER A N 1
ATOM 1823 C CA . SER A 1 221 ? 19.152 0.201 5.626 1.00 82.94 221 SER A CA 1
ATOM 1824 C C . SER A 1 221 ? 19.276 1.696 5.287 1.00 82.94 221 SER A C 1
ATOM 1826 O O . SER A 1 221 ? 20.166 2.365 5.820 1.00 82.94 221 SER A O 1
ATOM 1828 N N . ALA A 1 222 ? 18.348 2.240 4.490 1.00 80.00 222 ALA A N 1
ATOM 1829 C CA . ALA A 1 222 ? 18.294 3.654 4.101 1.00 80.00 222 ALA A CA 1
ATOM 1830 C C . ALA A 1 222 ? 18.107 4.627 5.286 1.00 80.00 222 ALA A C 1
ATOM 1832 O O . ALA A 1 222 ? 18.601 5.762 5.260 1.00 80.00 222 ALA A O 1
ATOM 1833 N N . PHE A 1 223 ? 17.431 4.178 6.345 1.00 81.25 223 PHE A N 1
ATOM 1834 C CA . PHE A 1 223 ? 17.159 4.960 7.556 1.00 81.25 223 PHE A CA 1
ATOM 1835 C C . PHE A 1 223 ? 18.122 4.620 8.700 1.00 81.25 223 PHE A C 1
ATOM 1837 O O . PHE A 1 223 ? 18.434 5.474 9.525 1.00 81.25 223 PHE A O 1
ATOM 1844 N N . SER A 1 224 ? 18.692 3.413 8.686 1.00 74.06 224 SER A N 1
ATOM 1845 C CA . SER A 1 224 ? 19.631 2.924 9.704 1.00 74.06 224 SER A CA 1
ATOM 1846 C C . SER A 1 224 ? 21.073 3.447 9.562 1.00 74.06 224 SER A C 1
ATOM 1848 O O . SER A 1 224 ? 21.925 3.128 10.392 1.00 74.06 224 SER A O 1
ATOM 1850 N N . GLY A 1 225 ? 21.395 4.187 8.492 1.00 70.88 225 GLY A N 1
ATOM 1851 C CA . GLY A 1 225 ? 22.760 4.666 8.210 1.00 70.88 225 GLY A CA 1
ATOM 1852 C C . GLY A 1 225 ? 23.757 3.559 7.833 1.00 70.88 225 GLY A C 1
ATOM 1853 O O . GLY A 1 225 ? 24.967 3.793 7.810 1.00 70.88 225 GLY A O 1
ATOM 1854 N N . ARG A 1 226 ? 23.260 2.348 7.552 1.00 79.38 226 ARG A N 1
ATOM 1855 C CA . ARG A 1 226 ? 24.042 1.210 7.049 1.00 79.38 226 ARG A CA 1
ATOM 1856 C C . ARG A 1 226 ? 24.237 1.337 5.533 1.00 79.38 226 ARG A C 1
ATOM 1858 O O . ARG A 1 226 ? 23.630 2.189 4.889 1.00 79.38 226 ARG A O 1
ATOM 1865 N N . ALA A 1 227 ? 25.085 0.485 4.955 1.00 81.81 227 ALA A N 1
ATOM 1866 C CA . ALA A 1 227 ? 25.135 0.343 3.500 1.00 81.81 227 ALA A CA 1
ATOM 1867 C C . ALA A 1 227 ? 23.758 -0.097 2.974 1.00 81.81 227 ALA A C 1
ATOM 1869 O O . ALA A 1 227 ? 23.104 -0.922 3.612 1.00 81.81 227 ALA A O 1
ATOM 1870 N N . LEU A 1 228 ? 23.333 0.463 1.837 1.00 87.62 228 LEU A N 1
ATOM 1871 C CA . LEU A 1 228 ? 22.033 0.162 1.237 1.00 87.62 228 LEU A CA 1
ATOM 1872 C C . LEU A 1 228 ? 21.921 -1.327 0.888 1.00 87.62 228 LEU A C 1
ATOM 1874 O O . LEU A 1 228 ? 22.726 -1.854 0.117 1.00 87.62 228 LEU A O 1
ATOM 1878 N N . ASP A 1 229 ? 20.886 -1.974 1.416 1.00 91.50 229 ASP A N 1
ATOM 1879 C CA . ASP A 1 229 ? 20.450 -3.297 0.990 1.00 91.50 229 ASP A CA 1
ATOM 1880 C C . ASP A 1 229 ? 19.370 -3.136 -0.087 1.00 91.50 229 ASP A C 1
ATOM 1882 O O . ASP A 1 229 ? 18.223 -2.749 0.163 1.00 91.50 229 ASP A O 1
ATOM 1886 N N . PHE A 1 230 ? 19.759 -3.405 -1.331 1.00 91.12 230 PHE A N 1
ATOM 1887 C CA . PHE A 1 230 ? 18.877 -3.245 -2.480 1.00 91.12 230 PHE A CA 1
ATOM 1888 C C . PHE A 1 230 ? 17.790 -4.321 -2.555 1.00 91.12 230 PHE A C 1
ATOM 1890 O O . PHE A 1 230 ? 16.726 -4.056 -3.116 1.00 91.12 230 PHE A O 1
ATOM 1897 N N . GLU A 1 231 ? 18.017 -5.518 -2.007 1.00 91.38 231 GLU A N 1
ATOM 1898 C CA . GLU A 1 231 ? 17.012 -6.585 -2.022 1.00 91.38 231 GLU A CA 1
ATOM 1899 C C . GLU A 1 231 ? 15.957 -6.334 -0.940 1.00 91.38 231 GLU A C 1
ATOM 1901 O O . GLU A 1 231 ? 14.764 -6.485 -1.202 1.00 91.38 231 GLU A O 1
ATOM 1906 N N . GLU A 1 232 ? 16.374 -5.846 0.231 1.00 92.12 232 GLU A N 1
ATOM 1907 C CA . GLU A 1 232 ? 15.470 -5.296 1.247 1.00 92.12 232 GLU A CA 1
ATOM 1908 C C . GLU A 1 232 ? 14.611 -4.167 0.658 1.00 92.12 232 GLU A C 1
ATOM 1910 O O . GLU A 1 232 ? 13.379 -4.232 0.669 1.00 92.12 232 GLU A O 1
ATOM 1915 N N . THR A 1 233 ? 15.260 -3.174 0.042 1.00 91.69 233 THR A N 1
ATOM 1916 C CA . THR A 1 233 ? 14.578 -2.028 -0.573 1.00 91.69 233 THR A CA 1
ATOM 1917 C C . THR A 1 233 ? 13.570 -2.479 -1.631 1.00 91.69 233 THR A C 1
ATOM 1919 O O . THR A 1 233 ? 12.427 -2.020 -1.639 1.00 91.69 233 THR A O 1
ATOM 1922 N N . ARG A 1 234 ? 13.949 -3.420 -2.506 1.00 92.62 234 ARG A N 1
ATOM 1923 C CA . ARG A 1 234 ? 13.056 -3.997 -3.523 1.00 92.62 234 ARG A CA 1
ATOM 1924 C C . ARG A 1 234 ? 11.824 -4.649 -2.897 1.00 92.62 234 ARG A C 1
ATOM 1926 O O . ARG A 1 234 ? 10.723 -4.485 -3.428 1.00 92.62 234 ARG A O 1
ATOM 1933 N N . ARG A 1 235 ? 11.985 -5.397 -1.799 1.00 92.88 235 ARG A N 1
ATOM 1934 C CA . ARG A 1 235 ? 10.864 -6.038 -1.090 1.00 92.88 235 ARG A CA 1
ATOM 1935 C C . ARG A 1 235 ? 9.900 -4.997 -0.533 1.00 92.88 235 ARG A C 1
ATOM 1937 O O . ARG A 1 235 ? 8.705 -5.098 -0.803 1.00 92.88 235 ARG A O 1
ATOM 1944 N N . VAL A 1 236 ? 10.410 -3.976 0.158 1.00 93.56 236 VAL A N 1
ATOM 1945 C CA . VAL A 1 236 ? 9.583 -2.891 0.714 1.00 93.56 236 VAL A CA 1
ATOM 1946 C C . VAL A 1 236 ? 8.864 -2.116 -0.399 1.00 93.56 236 VAL A C 1
ATOM 1948 O O . VAL A 1 236 ? 7.649 -1.938 -0.337 1.00 93.56 236 VAL A O 1
ATOM 1951 N N . MET A 1 237 ? 9.565 -1.747 -1.478 1.00 92.56 237 MET A N 1
ATOM 1952 C CA . MET A 1 237 ? 8.976 -1.064 -2.644 1.00 92.56 237 MET A CA 1
ATOM 1953 C C . MET A 1 237 ? 7.834 -1.867 -3.282 1.00 92.56 237 MET A C 1
ATOM 1955 O O . MET A 1 237 ? 6.802 -1.311 -3.657 1.00 92.56 237 MET A O 1
ATOM 1959 N N . ARG A 1 238 ? 7.984 -3.193 -3.388 1.00 92.31 238 ARG A N 1
ATOM 1960 C CA . ARG A 1 238 ? 6.917 -4.069 -3.895 1.00 92.31 238 ARG A CA 1
ATOM 1961 C C . ARG A 1 238 ? 5.712 -4.115 -2.958 1.00 92.31 238 ARG A C 1
ATOM 1963 O O . ARG A 1 238 ? 4.585 -4.138 -3.448 1.00 92.31 238 ARG A O 1
ATOM 1970 N N . LEU A 1 239 ? 5.924 -4.112 -1.643 1.00 94.81 239 LEU A N 1
ATOM 1971 C CA . LEU A 1 239 ? 4.834 -4.066 -0.664 1.00 94.81 239 LEU A CA 1
ATOM 1972 C C . LEU A 1 239 ? 4.053 -2.748 -0.760 1.00 94.81 239 LEU A C 1
ATOM 1974 O O . LEU A 1 239 ? 2.820 -2.789 -0.768 1.00 94.81 239 LEU A O 1
ATOM 1978 N N . PHE A 1 240 ? 4.736 -1.610 -0.941 1.00 93.69 240 PHE A N 1
ATOM 1979 C CA . PHE A 1 240 ? 4.082 -0.327 -1.236 1.00 93.69 240 PHE A CA 1
ATOM 1980 C C . PHE A 1 240 ? 3.266 -0.391 -2.530 1.00 93.69 240 PHE A C 1
ATOM 1982 O O . PHE A 1 240 ? 2.090 -0.040 -2.533 1.00 93.69 240 PHE A O 1
ATOM 1989 N N . GLY A 1 241 ? 3.837 -0.931 -3.612 1.00 91.25 241 GLY A N 1
ATOM 1990 C CA . GLY A 1 241 ? 3.114 -1.112 -4.874 1.00 91.25 241 GLY A CA 1
ATOM 1991 C C . GLY A 1 241 ? 1.828 -1.934 -4.728 1.00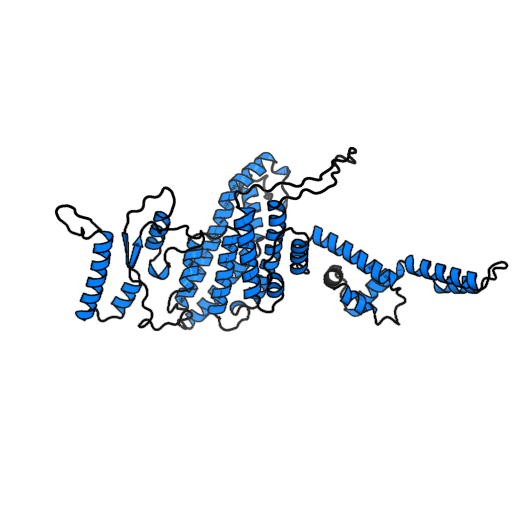 91.25 241 GLY A C 1
ATOM 1992 O O . GLY A 1 241 ? 0.772 -1.525 -5.211 1.00 91.25 241 GLY A O 1
ATOM 1993 N N . ARG A 1 242 ? 1.893 -3.061 -4.005 1.00 92.19 242 ARG A N 1
ATOM 1994 C CA . ARG A 1 242 ? 0.718 -3.898 -3.693 1.00 92.19 242 ARG A CA 1
ATOM 1995 C C . ARG A 1 242 ? -0.319 -3.152 -2.854 1.00 92.19 242 ARG A C 1
ATOM 1997 O O . ARG A 1 242 ? -1.516 -3.285 -3.084 1.00 92.19 242 ARG A O 1
ATOM 2004 N N . THR A 1 243 ? 0.143 -2.361 -1.894 1.00 92.88 243 THR A N 1
ATOM 2005 C CA . THR A 1 243 ? -0.709 -1.538 -1.030 1.00 92.88 243 THR A CA 1
ATOM 2006 C C . THR A 1 243 ? -1.469 -0.494 -1.835 1.00 92.88 243 THR A C 1
ATOM 2008 O O . THR A 1 243 ? -2.693 -0.432 -1.756 1.00 92.88 243 THR A O 1
ATOM 2011 N N . PHE A 1 244 ? -0.781 0.250 -2.700 1.00 90.19 244 PHE A N 1
ATOM 2012 C CA . PHE A 1 244 ? -1.429 1.234 -3.563 1.00 90.19 244 PHE A CA 1
ATOM 2013 C C . PHE A 1 244 ? -2.384 0.597 -4.574 1.00 90.19 244 PHE A C 1
ATOM 2015 O O . PHE A 1 244 ? -3.382 1.207 -4.947 1.00 90.19 244 PHE A O 1
ATOM 2022 N N . GLU A 1 245 ? -2.147 -0.641 -5.003 1.00 88.00 245 GLU A N 1
ATOM 2023 C CA . GLU A 1 245 ? -3.119 -1.388 -5.806 1.00 88.00 245 GLU A CA 1
ATOM 2024 C C . GLU A 1 245 ? -4.396 -1.725 -5.013 1.00 88.00 245 GLU A C 1
ATOM 2026 O O . GLU A 1 245 ? -5.517 -1.541 -5.507 1.00 88.00 245 GLU A O 1
ATOM 2031 N N . ILE A 1 246 ? -4.249 -2.160 -3.759 1.00 90.62 246 ILE A N 1
ATOM 2032 C CA . ILE A 1 246 ? -5.377 -2.396 -2.846 1.00 90.62 246 ILE A CA 1
ATOM 2033 C C . ILE A 1 246 ? -6.132 -1.094 -2.561 1.00 90.62 246 ILE A C 1
ATOM 2035 O O . ILE A 1 246 ? -7.363 -1.104 -2.545 1.00 90.62 246 ILE A O 1
ATOM 2039 N N . ASP A 1 247 ? -5.440 0.033 -2.450 1.00 87.12 247 ASP A N 1
ATOM 2040 C CA . ASP A 1 247 ? -6.062 1.337 -2.199 1.00 87.12 247 ASP A CA 1
ATOM 2041 C C . ASP A 1 247 ? -6.673 1.961 -3.468 1.00 87.12 247 ASP A C 1
ATOM 2043 O O . ASP A 1 247 ? -7.463 2.896 -3.385 1.00 87.12 247 ASP A O 1
ATOM 2047 N N . GLY A 1 248 ? -6.374 1.414 -4.653 1.00 83.12 248 GLY A N 1
ATOM 2048 C CA . GLY A 1 248 ? -6.826 1.971 -5.934 1.00 83.12 248 GLY A CA 1
ATOM 2049 C C . GLY A 1 248 ? -6.046 3.213 -6.377 1.00 83.12 248 GLY A C 1
ATOM 2050 O O . GLY A 1 248 ? -6.531 3.971 -7.210 1.00 83.12 248 GLY A O 1
ATOM 2051 N N . LEU A 1 249 ? -4.849 3.408 -5.824 1.00 82.50 249 LEU A N 1
ATOM 2052 C CA . LEU A 1 249 ? -3.924 4.503 -6.123 1.00 82.50 249 LEU A CA 1
ATOM 2053 C C . LEU A 1 249 ? -2.836 4.096 -7.133 1.00 82.50 249 LEU A C 1
ATOM 2055 O O . LEU A 1 249 ? -2.195 4.949 -7.734 1.00 82.50 249 LEU A O 1
ATOM 2059 N N . SER A 1 250 ? -2.614 2.796 -7.344 1.00 82.12 250 SER A N 1
ATOM 2060 C CA . SER A 1 250 ? -1.634 2.308 -8.321 1.00 82.12 250 SER A CA 1
ATOM 2061 C C . SER A 1 250 ? -2.178 2.381 -9.749 1.00 82.12 250 SER A C 1
ATOM 2063 O O . SER A 1 250 ? -3.217 1.794 -10.058 1.00 82.12 250 SER A O 1
ATOM 2065 N N . ASN A 1 251 ? -1.432 3.035 -10.640 1.00 79.81 251 ASN A N 1
ATOM 2066 C CA . ASN A 1 251 ? -1.676 3.024 -12.079 1.00 79.81 251 ASN A CA 1
ATOM 2067 C C . ASN A 1 251 ? -0.782 1.985 -12.796 1.00 79.81 251 ASN A C 1
ATOM 2069 O O . ASN A 1 251 ? 0.120 1.373 -12.214 1.00 79.81 251 ASN A O 1
ATOM 2073 N N . HIS A 1 252 ? -1.029 1.770 -14.092 1.00 81.25 252 HIS A N 1
ATOM 2074 C CA . HIS A 1 252 ? -0.227 0.844 -14.900 1.00 81.25 252 HIS A CA 1
ATOM 2075 C C . HIS A 1 252 ? 1.263 1.240 -14.954 1.00 81.25 252 HIS A C 1
ATOM 2077 O O . HIS A 1 252 ? 2.152 0.381 -15.006 1.00 81.25 252 HIS A O 1
ATOM 2083 N N . GLU A 1 253 ? 1.547 2.539 -14.943 1.00 84.94 253 GLU A N 1
ATOM 2084 C CA . GLU A 1 253 ? 2.905 3.064 -15.009 1.00 84.94 253 GLU A CA 1
ATOM 2085 C C . GLU A 1 253 ? 3.726 2.677 -13.775 1.00 84.94 253 GLU A C 1
ATOM 2087 O O . GLU A 1 253 ? 4.807 2.107 -13.921 1.00 84.94 253 GLU A O 1
ATOM 2092 N N . MET A 1 254 ? 3.171 2.847 -12.571 1.00 88.19 254 MET A N 1
ATOM 2093 C CA . MET A 1 254 ? 3.799 2.441 -11.313 1.00 88.19 254 MET A CA 1
ATOM 2094 C C . MET A 1 254 ? 4.166 0.957 -11.330 1.00 88.19 254 MET A C 1
ATOM 2096 O O . MET A 1 254 ? 5.287 0.590 -10.984 1.00 88.19 254 MET A O 1
ATOM 2100 N N . ARG A 1 255 ? 3.257 0.088 -11.790 1.00 86.56 255 ARG A N 1
ATOM 2101 C CA . ARG A 1 255 ? 3.524 -1.358 -11.908 1.00 86.56 255 ARG A CA 1
ATOM 2102 C C . ARG A 1 255 ? 4.665 -1.648 -12.873 1.00 86.56 255 ARG A C 1
ATOM 2104 O O . ARG A 1 255 ? 5.516 -2.496 -12.608 1.00 86.56 255 ARG A O 1
ATOM 2111 N N . SER A 1 256 ? 4.693 -0.928 -13.987 1.00 85.69 256 SER A N 1
ATOM 2112 C CA . SER A 1 256 ? 5.720 -1.082 -15.013 1.00 85.69 256 SER A CA 1
ATOM 2113 C C . SER A 1 256 ? 7.086 -0.648 -14.508 1.00 85.69 256 SER A C 1
ATOM 2115 O O . SER A 1 256 ? 8.058 -1.380 -14.693 1.00 85.69 256 SER A O 1
ATOM 2117 N N . VAL A 1 257 ? 7.156 0.479 -13.802 1.00 90.69 257 VAL A N 1
ATOM 2118 C CA . VAL A 1 257 ? 8.386 0.963 -13.171 1.00 90.69 257 VAL A CA 1
ATOM 2119 C C . VAL A 1 257 ? 8.849 0.016 -12.064 1.00 90.69 257 VAL A C 1
ATOM 2121 O O . VAL A 1 257 ? 10.017 -0.364 -12.054 1.00 90.69 257 VAL A O 1
ATOM 2124 N N . LEU A 1 258 ? 7.953 -0.471 -11.198 1.00 91.00 258 LEU A N 1
ATOM 2125 C CA . LEU A 1 258 ? 8.301 -1.476 -10.183 1.00 91.00 258 LEU A CA 1
ATOM 2126 C C . LEU A 1 258 ? 8.859 -2.765 -10.812 1.00 91.00 258 LEU A C 1
ATOM 2128 O O . LEU A 1 258 ? 9.787 -3.364 -10.267 1.00 91.00 258 LEU A O 1
ATOM 2132 N N . SER A 1 259 ? 8.356 -3.169 -11.985 1.00 88.06 259 SER A N 1
ATOM 2133 C CA . SER A 1 259 ? 8.862 -4.342 -12.717 1.00 88.06 259 SER A CA 1
ATOM 2134 C C . SER A 1 259 ? 10.303 -4.184 -13.221 1.00 88.06 259 SER A C 1
ATOM 2136 O O . SER A 1 259 ? 10.985 -5.181 -13.463 1.00 88.06 259 SER A O 1
ATOM 2138 N N . LEU A 1 260 ? 10.813 -2.951 -13.352 1.00 89.75 260 LEU A N 1
ATOM 2139 C CA . LEU A 1 260 ? 12.203 -2.703 -13.752 1.00 89.75 260 LEU A CA 1
ATOM 2140 C C . LEU A 1 260 ? 13.206 -3.164 -12.693 1.00 89.75 260 LEU A C 1
ATOM 2142 O O . LEU A 1 260 ? 14.347 -3.466 -13.045 1.00 89.75 260 LEU A O 1
ATOM 2146 N N . MET A 1 261 ? 12.792 -3.300 -11.431 1.00 90.25 261 MET A N 1
ATOM 2147 C CA . MET A 1 261 ? 13.638 -3.879 -10.381 1.00 90.25 261 MET A CA 1
ATOM 2148 C C . MET A 1 261 ? 13.996 -5.350 -10.647 1.00 90.25 261 MET A C 1
ATOM 2150 O O . MET A 1 261 ? 14.901 -5.883 -10.011 1.00 90.25 261 MET A O 1
ATOM 2154 N N . ASP A 1 262 ? 13.328 -6.000 -11.606 1.00 87.12 262 ASP A N 1
ATOM 2155 C CA . ASP A 1 262 ? 13.580 -7.388 -12.015 1.00 87.12 262 ASP A CA 1
ATOM 2156 C C . ASP A 1 262 ? 14.545 -7.479 -13.203 1.00 87.12 262 ASP A C 1
ATOM 2158 O O . ASP A 1 262 ? 14.829 -8.568 -13.705 1.00 87.12 262 ASP A O 1
ATOM 2162 N N . THR A 1 263 ? 15.067 -6.335 -13.657 1.00 85.06 263 THR A N 1
ATOM 2163 C CA . THR A 1 263 ? 16.027 -6.275 -14.757 1.00 85.06 263 THR A CA 1
ATOM 2164 C C . THR A 1 263 ? 17.284 -7.076 -14.398 1.00 85.06 263 THR A C 1
ATOM 2166 O O . THR A 1 263 ? 17.875 -6.841 -13.339 1.00 85.06 263 THR A O 1
ATOM 2169 N N . PRO A 1 264 ? 17.745 -7.990 -15.269 1.00 82.44 264 PRO A N 1
ATOM 2170 C CA . PRO A 1 264 ? 18.983 -8.729 -15.050 1.00 82.44 264 PRO A CA 1
ATOM 2171 C C . PRO A 1 264 ? 20.200 -7.797 -15.037 1.00 82.44 264 PRO A C 1
ATOM 2173 O O . PRO A 1 264 ? 20.385 -7.004 -15.966 1.00 82.44 264 PRO A O 1
ATOM 2176 N N . GLY A 1 265 ? 21.041 -7.920 -14.009 1.00 84.50 265 GLY A N 1
ATOM 2177 C CA . GLY A 1 265 ? 22.250 -7.116 -13.828 1.00 84.50 265 GLY A CA 1
ATOM 2178 C C . GLY A 1 265 ? 21.979 -5.627 -13.607 1.00 84.50 265 GLY A C 1
ATOM 2179 O O . GLY A 1 265 ? 22.749 -4.798 -14.094 1.00 84.50 265 GLY A O 1
ATOM 2180 N N . LEU A 1 266 ? 20.880 -5.290 -12.926 1.00 89.38 266 LEU A N 1
ATOM 2181 C CA . LEU A 1 266 ? 20.473 -3.912 -12.668 1.00 89.38 266 LEU A CA 1
ATOM 2182 C C . LEU A 1 266 ? 21.547 -3.178 -11.856 1.00 89.38 266 LEU A C 1
ATOM 2184 O O . LEU A 1 266 ? 21.989 -3.649 -10.806 1.00 89.38 266 LEU A O 1
ATOM 2188 N N . ARG A 1 267 ? 21.974 -2.024 -12.369 1.00 91.19 267 ARG A N 1
ATOM 2189 C CA . ARG A 1 267 ? 22.982 -1.163 -11.741 1.00 91.19 267 ARG A CA 1
ATOM 2190 C C . ARG A 1 267 ? 22.359 -0.163 -10.781 1.00 91.19 267 ARG A C 1
ATOM 2192 O O . ARG A 1 267 ? 21.200 0.211 -10.946 1.00 91.19 267 ARG A O 1
ATOM 2199 N N . MET A 1 268 ? 23.162 0.342 -9.849 1.00 92.38 268 MET A N 1
ATOM 2200 C CA . MET A 1 268 ? 22.725 1.362 -8.893 1.00 92.38 268 MET A CA 1
ATOM 2201 C C . MET A 1 268 ? 22.203 2.633 -9.576 1.00 92.38 268 MET A C 1
ATOM 2203 O O . MET A 1 268 ? 21.147 3.131 -9.197 1.00 92.38 268 MET A O 1
ATOM 2207 N N . SER A 1 269 ? 22.876 3.123 -10.624 1.00 92.56 269 SER A N 1
ATOM 2208 C CA . SER A 1 269 ? 22.386 4.265 -11.415 1.00 92.56 269 SER A CA 1
ATOM 2209 C C . SER A 1 269 ? 20.988 4.028 -11.996 1.00 92.56 269 SER A C 1
ATOM 2211 O O . SER A 1 269 ? 20.128 4.900 -11.918 1.00 92.56 269 SER A O 1
ATOM 2213 N N . GLN A 1 270 ? 20.733 2.821 -12.503 1.00 92.12 270 GLN A N 1
ATOM 2214 C CA . GLN A 1 270 ? 19.436 2.432 -13.057 1.00 92.12 270 GLN A CA 1
ATOM 2215 C C . GLN A 1 270 ? 18.375 2.265 -11.963 1.00 92.12 270 GLN A C 1
ATOM 2217 O O . GLN A 1 270 ? 17.223 2.633 -12.164 1.00 92.12 270 GLN A O 1
ATOM 2222 N N . PHE A 1 271 ? 18.746 1.735 -10.794 1.00 94.44 271 PHE A N 1
ATOM 2223 C CA . PHE A 1 271 ? 17.840 1.639 -9.650 1.00 94.44 271 PHE A CA 1
ATOM 2224 C C . PHE A 1 271 ? 17.443 3.027 -9.123 1.00 94.44 271 PHE A C 1
ATOM 2226 O O . PHE A 1 271 ? 16.273 3.260 -8.825 1.00 94.44 271 PHE A O 1
ATOM 2233 N N . ARG A 1 272 ? 18.374 3.990 -9.088 1.00 94.56 272 ARG A N 1
ATOM 2234 C CA . ARG A 1 272 ? 18.063 5.396 -8.785 1.00 94.56 272 ARG A CA 1
ATOM 2235 C C . ARG A 1 272 ? 17.068 5.984 -9.787 1.00 94.56 272 ARG A C 1
ATOM 2237 O O . ARG A 1 272 ? 16.161 6.713 -9.385 1.00 94.56 272 ARG A O 1
ATOM 2244 N N . ASP A 1 273 ? 17.193 5.653 -11.070 1.00 94.00 273 ASP A N 1
ATOM 2245 C CA . ASP A 1 273 ? 16.244 6.111 -12.091 1.00 94.00 273 ASP A CA 1
ATOM 2246 C C . ASP A 1 273 ? 14.841 5.507 -11.867 1.00 94.00 273 ASP A C 1
ATOM 2248 O O . ASP A 1 273 ? 13.839 6.207 -12.029 1.00 94.00 273 ASP A O 1
ATOM 2252 N N . VAL A 1 274 ? 14.752 4.249 -11.407 1.00 94.50 274 VAL A N 1
ATOM 2253 C CA . VAL A 1 274 ? 13.487 3.625 -10.963 1.00 94.50 274 VAL A CA 1
ATOM 2254 C C . VAL A 1 274 ? 12.882 4.396 -9.788 1.00 94.50 274 VAL A C 1
ATOM 2256 O O . VAL A 1 274 ? 11.719 4.781 -9.862 1.00 94.50 274 VAL A O 1
ATOM 2259 N N . VAL A 1 275 ? 13.660 4.680 -8.738 1.00 94.88 275 VAL A N 1
ATOM 2260 C CA . VAL A 1 275 ? 13.195 5.456 -7.568 1.00 94.88 275 VAL A CA 1
ATOM 2261 C C . VAL A 1 275 ? 12.724 6.855 -7.971 1.00 94.88 275 VAL A C 1
ATOM 2263 O O . VAL A 1 275 ? 11.668 7.301 -7.532 1.00 94.88 275 VAL A O 1
ATOM 2266 N N . THR A 1 276 ? 13.459 7.524 -8.859 1.00 94.62 276 THR A N 1
ATOM 2267 C CA . THR A 1 276 ? 13.083 8.851 -9.372 1.00 94.62 276 THR A CA 1
ATOM 2268 C C . THR A 1 276 ? 11.772 8.793 -10.156 1.00 94.62 276 THR A C 1
ATOM 2270 O O . THR A 1 276 ? 10.908 9.643 -9.971 1.00 94.62 276 THR A O 1
ATOM 2273 N N . SER A 1 277 ? 11.589 7.763 -10.985 1.00 93.25 277 SER A N 1
ATOM 2274 C CA . SER A 1 277 ? 10.349 7.567 -11.743 1.00 93.25 277 SER A CA 1
ATOM 2275 C C . SER A 1 277 ? 9.160 7.295 -10.814 1.00 93.25 277 SER A C 1
ATOM 2277 O O . SER A 1 277 ? 8.088 7.857 -11.010 1.00 93.25 277 SER A O 1
ATOM 2279 N N . LEU A 1 278 ? 9.347 6.486 -9.762 1.00 93.12 278 LEU A N 1
ATOM 2280 C CA . LEU A 1 278 ? 8.311 6.248 -8.748 1.00 93.12 278 LEU A CA 1
ATOM 2281 C C . LEU A 1 278 ? 7.918 7.529 -8.008 1.00 93.12 278 LEU A C 1
ATOM 2283 O O . LEU A 1 278 ? 6.738 7.716 -7.730 1.00 93.12 278 LEU A O 1
ATOM 2287 N N . PHE A 1 279 ? 8.881 8.410 -7.728 1.00 91.31 279 PHE A N 1
ATOM 2288 C CA . PHE A 1 279 ? 8.622 9.705 -7.100 1.00 91.31 279 PHE A CA 1
ATOM 2289 C C . PHE A 1 279 ? 7.749 10.602 -7.986 1.00 91.31 279 PHE A C 1
ATOM 2291 O O . PHE A 1 279 ? 6.768 11.171 -7.512 1.00 91.31 279 PHE A O 1
ATOM 2298 N N . THR A 1 280 ? 8.042 10.672 -9.289 1.00 91.38 280 THR A N 1
ATOM 2299 C CA . THR A 1 280 ? 7.200 11.404 -10.249 1.00 91.38 280 THR A CA 1
ATOM 2300 C C . THR A 1 280 ? 5.783 10.833 -10.305 1.00 91.38 280 THR A C 1
ATOM 2302 O O . THR A 1 280 ? 4.822 11.582 -10.146 1.00 91.38 280 THR A O 1
ATOM 2305 N N . ILE A 1 281 ? 5.648 9.509 -10.436 1.00 88.56 281 ILE A N 1
ATOM 2306 C CA . ILE A 1 281 ? 4.338 8.844 -10.506 1.00 88.56 281 ILE A CA 1
ATOM 2307 C C . ILE A 1 281 ? 3.536 9.052 -9.215 1.00 88.56 281 ILE A C 1
ATOM 2309 O O . ILE A 1 281 ? 2.325 9.240 -9.262 1.00 88.56 281 ILE A O 1
ATOM 2313 N N . HIS A 1 282 ? 4.188 9.042 -8.050 1.00 85.69 282 HIS A N 1
ATOM 2314 C CA . HIS A 1 282 ? 3.530 9.322 -6.773 1.00 85.69 282 HIS A CA 1
ATOM 2315 C C . HIS A 1 282 ? 2.911 10.733 -6.731 1.00 85.69 282 HIS A C 1
ATOM 2317 O O . HIS A 1 282 ? 1.774 10.899 -6.273 1.00 85.69 282 HIS A O 1
ATOM 2323 N N . GLY A 1 283 ? 3.617 11.734 -7.270 1.00 84.12 283 GLY A N 1
ATOM 2324 C CA . GLY A 1 283 ? 3.084 13.087 -7.447 1.00 84.12 283 GLY A CA 1
ATOM 2325 C C . GLY A 1 283 ? 1.860 13.116 -8.368 1.00 84.12 283 GLY A C 1
ATOM 2326 O O . GLY A 1 283 ? 0.824 13.665 -8.002 1.00 84.12 283 GLY A O 1
ATOM 2327 N N . GLU A 1 284 ? 1.932 12.435 -9.514 1.00 85.19 284 GLU A N 1
ATOM 2328 C CA . GLU A 1 284 ? 0.822 12.355 -10.474 1.00 85.19 284 GLU A CA 1
ATOM 2329 C C . GLU A 1 284 ? -0.421 11.661 -9.898 1.00 85.19 284 GLU A C 1
ATOM 2331 O O . GLU A 1 284 ? -1.548 12.092 -10.139 1.00 85.19 284 GLU A O 1
ATOM 2336 N N . VAL A 1 285 ? -0.239 10.601 -9.104 1.00 79.62 285 VAL A N 1
ATOM 2337 C CA . VAL A 1 285 ? -1.339 9.917 -8.404 1.00 79.62 285 VAL A CA 1
ATOM 2338 C C . VAL A 1 285 ? -2.037 10.867 -7.429 1.00 79.62 285 VAL A C 1
ATOM 2340 O O . VAL A 1 285 ? -3.269 10.890 -7.362 1.00 79.62 285 VAL A O 1
ATOM 2343 N N . SER A 1 286 ? -1.263 11.678 -6.706 1.00 77.88 286 SER A N 1
ATOM 2344 C CA . SER A 1 286 ? -1.791 12.684 -5.779 1.00 77.88 286 SER A CA 1
ATOM 2345 C C . SER A 1 286 ? -2.594 13.764 -6.513 1.00 77.88 286 SER A C 1
ATOM 2347 O O . SER A 1 286 ? -3.686 14.138 -6.075 1.00 77.88 286 SER A O 1
ATOM 2349 N N . ASP A 1 287 ? -2.103 14.222 -7.664 1.00 82.19 287 ASP A N 1
ATOM 2350 C CA . ASP A 1 287 ? -2.802 15.197 -8.505 1.00 82.19 287 ASP A CA 1
ATOM 2351 C C . ASP A 1 287 ? -4.088 14.617 -9.103 1.00 82.19 287 ASP A C 1
ATOM 2353 O O . ASP A 1 287 ? -5.145 15.249 -9.040 1.00 82.19 287 ASP A O 1
ATOM 2357 N N . HIS A 1 288 ? -4.044 13.377 -9.593 1.00 79.19 288 HIS A N 1
ATOM 2358 C CA . HIS A 1 288 ? -5.217 12.700 -10.137 1.00 79.19 288 HIS A CA 1
ATOM 2359 C C . HIS A 1 288 ? -6.318 12.514 -9.085 1.00 79.19 288 HIS A C 1
ATOM 2361 O O . HIS A 1 288 ? -7.500 12.730 -9.368 1.00 79.19 288 HIS A O 1
ATOM 2367 N N . PHE A 1 289 ? -5.943 12.161 -7.851 1.00 78.06 289 PHE A N 1
ATOM 2368 C CA . PHE A 1 289 ? -6.886 12.076 -6.738 1.00 78.06 289 PHE A CA 1
ATOM 2369 C C . PHE A 1 289 ? -7.570 13.425 -6.482 1.00 78.06 289 PHE A C 1
ATOM 2371 O O . PHE A 1 289 ? -8.797 13.484 -6.356 1.00 78.06 289 PHE A O 1
ATOM 2378 N N . ASN A 1 290 ? -6.797 14.516 -6.465 1.00 80.56 290 ASN A N 1
ATOM 2379 C CA . ASN A 1 290 ? -7.348 15.861 -6.314 1.00 80.56 290 ASN A CA 1
ATOM 2380 C C . ASN A 1 290 ? -8.346 16.176 -7.434 1.00 80.56 290 ASN A C 1
ATOM 2382 O O . ASN A 1 290 ? -9.455 16.632 -7.158 1.00 80.56 290 ASN A O 1
ATOM 2386 N N . GLU A 1 291 ? -7.995 15.901 -8.689 1.00 81.56 291 GLU A N 1
ATOM 2387 C CA . GLU A 1 291 ? -8.863 16.178 -9.837 1.00 81.56 291 GLU A CA 1
ATOM 2388 C C . GLU A 1 291 ? -10.177 15.389 -9.800 1.00 81.56 291 GLU A C 1
ATOM 2390 O O . GLU A 1 291 ? -11.243 15.979 -10.002 1.00 81.56 291 GLU A O 1
ATOM 2395 N N . MET A 1 292 ? -10.125 14.089 -9.485 1.00 83.25 292 MET A N 1
ATOM 2396 C CA . MET A 1 292 ? -11.313 13.228 -9.452 1.00 83.25 292 MET A CA 1
ATOM 2397 C C . MET A 1 292 ? -12.364 13.709 -8.448 1.00 83.25 292 MET A C 1
ATOM 2399 O O . MET A 1 292 ? -13.561 13.712 -8.748 1.00 83.25 292 MET A O 1
ATOM 2403 N N . TYR A 1 293 ? -11.936 14.137 -7.259 1.00 86.25 293 TYR A N 1
ATOM 2404 C CA . TYR A 1 293 ? -12.860 14.511 -6.187 1.00 86.25 293 TYR A CA 1
ATOM 2405 C C . TYR A 1 293 ? -13.168 16.004 -6.126 1.00 86.25 293 TYR A C 1
ATOM 2407 O O . TYR A 1 293 ? -14.172 16.383 -5.520 1.00 86.25 293 TYR A O 1
ATOM 2415 N N . LYS A 1 294 ? -12.386 16.862 -6.794 1.00 87.69 294 LYS A N 1
ATOM 2416 C CA . LYS A 1 294 ? -12.596 18.317 -6.781 1.00 87.69 294 LYS A CA 1
ATOM 2417 C C . LYS A 1 294 ? -14.005 18.706 -7.201 1.00 87.69 294 LYS A C 1
ATOM 2419 O O . LYS A 1 294 ? -14.648 19.478 -6.497 1.00 87.69 294 LYS A O 1
ATOM 2424 N N . TYR A 1 295 ? -14.517 18.135 -8.292 1.00 88.44 295 TYR A N 1
ATOM 2425 C CA . TYR A 1 295 ? -15.881 18.418 -8.749 1.00 88.44 295 TYR A CA 1
ATOM 2426 C C . TYR A 1 295 ? -16.931 18.060 -7.688 1.00 88.44 295 TYR A C 1
ATOM 2428 O O . TYR A 1 295 ? -17.820 18.862 -7.392 1.00 88.44 295 TYR A O 1
ATOM 2436 N N . VAL A 1 296 ? -16.803 16.874 -7.085 1.00 89.25 296 VAL A N 1
ATOM 2437 C CA . VAL A 1 296 ? -17.728 16.379 -6.058 1.00 89.25 296 VAL A CA 1
ATOM 2438 C C . VAL A 1 296 ? -17.684 17.280 -4.824 1.00 89.25 296 VAL A C 1
ATOM 2440 O O . VAL A 1 296 ? -18.729 17.713 -4.339 1.00 89.25 296 VAL A O 1
ATOM 2443 N N . CYS A 1 297 ? -16.487 17.630 -4.354 1.00 90.12 297 CYS A N 1
ATOM 2444 C CA . CYS A 1 297 ? -16.294 18.540 -3.229 1.00 90.12 297 CYS A CA 1
ATOM 2445 C C . CYS A 1 297 ? -16.880 19.927 -3.516 1.00 90.12 297 CYS A C 1
ATOM 2447 O O . CYS A 1 297 ? -17.651 20.435 -2.703 1.00 90.12 297 CYS A O 1
ATOM 2449 N N . THR A 1 298 ? -16.588 20.518 -4.678 1.00 88.94 298 THR A N 1
ATOM 2450 C CA . THR A 1 298 ? -17.133 21.822 -5.083 1.00 88.94 298 THR A CA 1
ATOM 2451 C C . THR A 1 298 ? -18.665 21.791 -5.126 1.00 88.94 298 THR A C 1
ATOM 2453 O O . THR A 1 298 ? -19.314 22.703 -4.610 1.00 88.94 298 THR A O 1
ATOM 2456 N N . ALA A 1 299 ? -19.268 20.727 -5.667 1.00 89.88 299 ALA A N 1
ATOM 2457 C CA . ALA A 1 299 ? -20.721 20.562 -5.691 1.00 89.88 299 ALA A CA 1
ATOM 2458 C C . ALA A 1 299 ? -21.323 20.478 -4.277 1.00 89.88 299 ALA A C 1
ATOM 2460 O O . ALA A 1 299 ? -22.321 21.142 -3.990 1.00 89.88 299 ALA A O 1
ATOM 2461 N N . ILE A 1 300 ? -20.701 19.713 -3.374 1.00 89.69 300 ILE A N 1
ATOM 2462 C CA . ILE A 1 300 ? -21.128 19.616 -1.972 1.00 89.69 300 ILE A CA 1
ATOM 2463 C C . ILE A 1 300 ? -21.035 20.985 -1.295 1.00 89.69 300 ILE A C 1
ATOM 2465 O O . ILE A 1 300 ? -22.027 21.438 -0.728 1.00 89.69 300 ILE A O 1
ATOM 2469 N N . ILE A 1 301 ? -19.890 21.668 -1.398 1.00 89.12 301 ILE A N 1
ATOM 2470 C CA . ILE A 1 301 ? -19.639 22.972 -0.763 1.00 89.12 301 ILE A CA 1
ATOM 2471 C C . ILE A 1 301 ? -20.643 24.025 -1.248 1.00 89.12 301 ILE A C 1
ATOM 2473 O O . ILE A 1 301 ? -21.174 24.782 -0.433 1.00 89.12 301 ILE A O 1
ATOM 2477 N N . ASN A 1 302 ? -20.960 24.039 -2.545 1.00 88.69 302 ASN A N 1
ATOM 2478 C CA . ASN A 1 302 ? -21.975 24.931 -3.107 1.00 88.69 302 ASN A CA 1
ATOM 2479 C C . ASN A 1 302 ? -23.380 24.654 -2.545 1.00 88.69 302 ASN A C 1
ATOM 2481 O O . ASN A 1 302 ? -24.143 25.595 -2.335 1.00 88.69 302 ASN A O 1
ATOM 2485 N N . ASN A 1 303 ? -23.710 23.391 -2.254 1.00 89.19 303 ASN A N 1
ATOM 2486 C CA . ASN A 1 303 ? -25.010 23.005 -1.700 1.00 89.19 303 ASN A CA 1
ATOM 2487 C C . ASN A 1 303 ? -25.146 23.304 -0.199 1.00 89.19 303 ASN A C 1
ATOM 2489 O O . ASN A 1 303 ? -26.200 23.759 0.244 1.00 89.19 303 ASN A O 1
ATOM 2493 N N . ILE A 1 304 ? -24.108 23.044 0.604 1.00 88.06 304 ILE A N 1
ATOM 2494 C CA . ILE A 1 304 ? -24.165 23.262 2.064 1.00 88.06 304 ILE A CA 1
ATOM 2495 C C . ILE A 1 304 ? -23.840 24.709 2.458 1.00 88.06 304 ILE A C 1
ATOM 2497 O O . ILE A 1 304 ? -24.261 25.166 3.524 1.00 88.06 304 ILE A O 1
ATOM 2501 N N . GLY A 1 305 ? -23.138 25.434 1.582 1.00 83.44 305 GLY A N 1
ATOM 2502 C CA . GLY A 1 305 ? -22.683 26.804 1.772 1.00 83.44 305 GLY A CA 1
ATOM 2503 C C . GLY A 1 305 ? -21.395 26.900 2.596 1.00 83.44 305 GLY A C 1
ATOM 2504 O O . GLY A 1 305 ? -21.230 26.229 3.614 1.00 83.44 305 GLY A O 1
ATOM 2505 N N . ALA A 1 306 ? -20.500 27.815 2.207 1.00 79.81 306 ALA A N 1
ATOM 2506 C CA . ALA A 1 306 ? -19.195 28.008 2.854 1.00 79.81 306 ALA A CA 1
ATOM 2507 C C . ALA A 1 306 ? -19.278 28.327 4.362 1.00 79.81 306 ALA A C 1
ATOM 2509 O O . ALA A 1 306 ? -18.358 28.022 5.107 1.00 79.81 306 ALA A O 1
ATOM 2510 N N . GLY A 1 307 ? -20.388 28.902 4.839 1.00 78.50 307 GLY A N 1
ATOM 2511 C CA . GLY A 1 307 ? -20.581 29.212 6.262 1.00 78.50 307 GLY A CA 1
ATOM 2512 C C . GLY A 1 307 ? -20.799 27.997 7.174 1.00 78.50 307 GLY A C 1
ATOM 2513 O O . GLY A 1 307 ? -20.872 28.177 8.383 1.00 78.50 307 GLY A O 1
ATOM 2514 N N . ARG A 1 308 ? -20.944 26.784 6.618 1.00 82.50 308 ARG A N 1
ATOM 2515 C CA . ARG A 1 308 ? -21.073 25.524 7.377 1.00 82.50 308 ARG A CA 1
ATOM 2516 C C . ARG A 1 308 ? -19.814 24.652 7.313 1.00 82.50 308 ARG A C 1
ATOM 2518 O O . ARG A 1 308 ? -19.841 23.517 7.779 1.00 82.50 308 ARG A O 1
ATOM 2525 N N . ILE A 1 309 ? -18.744 25.162 6.709 1.00 84.38 309 ILE A N 1
ATOM 2526 C CA . ILE A 1 309 ? -17.446 24.491 6.625 1.00 84.38 309 ILE A CA 1
ATOM 2527 C C . ILE A 1 309 ? -16.611 24.857 7.856 1.00 84.38 309 ILE A C 1
ATOM 2529 O O . ILE A 1 309 ? -16.713 25.973 8.362 1.00 84.38 309 ILE A O 1
ATOM 2533 N N . VAL A 1 310 ? -15.791 23.916 8.329 1.00 84.19 310 VAL A N 1
ATOM 2534 C CA . VAL A 1 310 ? -14.834 24.128 9.427 1.00 84.19 310 VAL A CA 1
ATOM 2535 C C . VAL A 1 310 ? -13.848 25.246 9.068 1.00 84.19 310 VAL A C 1
ATOM 2537 O O . VAL A 1 310 ? -13.376 25.317 7.931 1.00 84.19 310 VAL A O 1
ATOM 2540 N N . GLU A 1 311 ? -13.531 26.103 10.041 1.00 83.12 311 GLU A N 1
ATOM 2541 C CA . GLU A 1 311 ? -12.701 27.301 9.846 1.00 83.12 311 GLU A CA 1
ATOM 2542 C C . GLU A 1 311 ? -11.315 26.994 9.263 1.00 83.12 311 GLU A C 1
ATOM 2544 O O . GLU A 1 311 ? -10.844 27.745 8.414 1.00 83.12 311 GLU A O 1
ATOM 2549 N N . ASP A 1 312 ? -10.720 25.851 9.615 1.00 83.25 312 ASP A N 1
ATOM 2550 C CA . ASP A 1 312 ? -9.406 25.402 9.132 1.00 83.25 312 ASP A CA 1
ATOM 2551 C C . 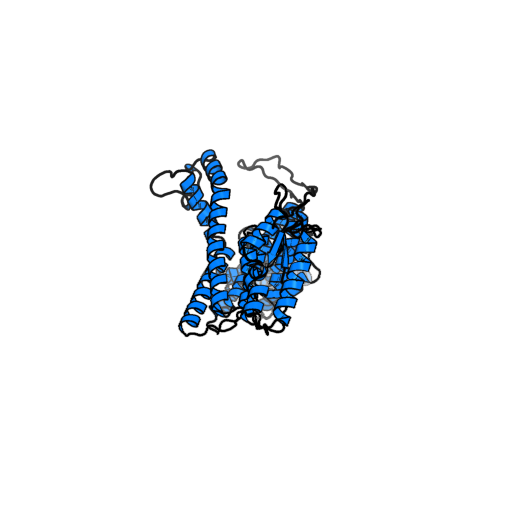ASP A 1 312 ? -9.301 25.350 7.596 1.00 83.25 312 ASP A C 1
ATOM 2553 O O . ASP A 1 312 ? -8.233 25.572 7.018 1.00 83.25 312 ASP A O 1
ATOM 2557 N N . TYR A 1 313 ? -10.416 25.087 6.909 1.00 82.81 313 TYR A N 1
ATOM 2558 C CA . TYR A 1 313 ? -10.461 24.992 5.447 1.00 82.81 313 TYR A CA 1
ATOM 2559 C C . TYR A 1 313 ? -10.873 26.302 4.769 1.00 82.81 313 TYR A C 1
ATOM 2561 O O . TYR A 1 313 ? -10.753 26.426 3.545 1.00 82.81 313 TYR A O 1
ATOM 2569 N N . LEU A 1 314 ? -11.332 27.296 5.534 1.00 81.50 314 LEU A N 1
ATOM 2570 C CA . LEU A 1 314 ? -11.732 28.591 5.000 1.00 81.50 314 LEU A CA 1
ATOM 2571 C C . LEU A 1 314 ? -10.497 29.468 4.728 1.00 81.50 314 LEU A C 1
ATOM 2573 O O . LEU A 1 314 ? -9.587 29.563 5.553 1.00 81.50 314 LEU A O 1
ATOM 2577 N N . PRO A 1 315 ? -10.416 30.125 3.560 1.00 76.06 315 PRO A N 1
ATOM 2578 C CA . PRO A 1 315 ? -9.360 31.092 3.307 1.00 76.06 315 PRO A CA 1
ATOM 2579 C C . PRO A 1 315 ? -9.534 32.352 4.153 1.00 76.06 315 PRO A C 1
ATOM 2581 O O . PRO A 1 315 ? -10.637 32.855 4.341 1.00 76.06 315 PRO A O 1
ATOM 2584 N N . SER A 1 316 ? -8.406 32.876 4.629 1.00 68.44 316 SER A N 1
ATOM 2585 C CA . SER A 1 316 ? -8.330 33.972 5.596 1.00 68.44 316 SER A CA 1
ATOM 2586 C C . SER A 1 316 ? -8.879 35.305 5.072 1.00 68.44 316 SER A C 1
ATOM 2588 O O . SER A 1 316 ? -9.241 36.162 5.870 1.00 68.44 316 SER A O 1
ATOM 2590 N N . GLU A 1 317 ? -8.943 35.495 3.746 1.00 58.28 317 GLU A N 1
ATOM 2591 C CA . GLU A 1 317 ? -9.191 36.816 3.138 1.00 58.28 317 GLU A CA 1
ATOM 2592 C C . GLU A 1 317 ? -10.486 36.952 2.318 1.00 58.28 317 GLU A C 1
ATOM 2594 O O . GLU A 1 317 ? -10.777 38.014 1.780 1.00 58.28 317 GLU A O 1
ATOM 2599 N N . SER A 1 318 ? -11.326 35.925 2.228 1.00 55.75 318 SER A N 1
ATOM 2600 C CA . SER A 1 318 ? -12.702 36.039 1.711 1.00 55.75 318 SER A CA 1
ATOM 2601 C C . SER A 1 318 ? -13.428 34.719 1.953 1.00 55.75 318 SER A C 1
ATOM 2603 O O . SER A 1 318 ? -12.782 33.702 2.201 1.00 55.75 318 SER A O 1
ATOM 2605 N N . ARG A 1 319 ? -14.766 34.685 1.839 1.00 60.28 319 ARG A N 1
ATOM 2606 C CA . ARG A 1 319 ? -15.462 33.412 1.581 1.00 60.28 319 ARG A CA 1
ATOM 2607 C C . ARG A 1 319 ? -14.931 32.893 0.247 1.00 60.28 319 ARG A C 1
ATOM 2609 O O . ARG A 1 319 ? -15.432 33.290 -0.801 1.00 60.28 319 ARG A O 1
ATOM 2616 N N . GLY A 1 320 ? -13.852 32.118 0.298 1.00 60.56 320 GLY A N 1
ATOM 2617 C CA . GLY A 1 320 ? -13.163 31.655 -0.893 1.00 60.56 320 GLY A CA 1
ATOM 2618 C C . GLY A 1 320 ? -14.123 30.917 -1.802 1.00 60.56 320 GLY A C 1
ATOM 2619 O O . GLY A 1 320 ? -15.104 30.332 -1.336 1.00 60.56 320 GLY A O 1
ATOM 2620 N N . SER A 1 321 ? -13.823 30.945 -3.102 1.00 78.69 321 SER A N 1
ATOM 2621 C CA . SER A 1 321 ? -14.501 30.078 -4.062 1.00 78.69 321 SER A CA 1
ATOM 2622 C C . SER A 1 321 ? -14.543 28.650 -3.514 1.00 78.69 321 SER A C 1
ATOM 2624 O O . SER A 1 321 ? -13.574 28.195 -2.895 1.00 78.69 321 SER A O 1
ATOM 2626 N N . ALA A 1 322 ? -15.646 27.944 -3.755 1.00 83.19 322 ALA A N 1
ATOM 2627 C CA . ALA A 1 322 ? -15.791 26.542 -3.379 1.00 83.19 322 ALA A CA 1
ATOM 2628 C C . ALA A 1 322 ? -14.607 25.690 -3.869 1.00 83.19 322 ALA A C 1
ATOM 2630 O O . ALA A 1 322 ? -14.195 24.772 -3.169 1.00 83.19 322 ALA A O 1
ATOM 2631 N N . ASP A 1 323 ? -13.983 26.072 -4.987 1.00 84.56 323 ASP A N 1
ATOM 2632 C CA . ASP A 1 323 ? -12.779 25.423 -5.509 1.00 84.56 323 ASP A CA 1
ATOM 2633 C C . ASP A 1 323 ? -11.561 25.547 -4.590 1.00 84.56 323 ASP A C 1
ATOM 2635 O O . ASP A 1 323 ? -10.794 24.599 -4.473 1.00 84.56 323 ASP A O 1
ATOM 2639 N N . VAL A 1 324 ? -11.368 26.693 -3.927 1.00 86.38 324 VAL A N 1
ATOM 2640 C CA . VAL A 1 324 ? -10.236 26.909 -3.007 1.00 86.38 324 VAL A CA 1
ATOM 2641 C C . VAL A 1 324 ? -10.433 26.101 -1.728 1.00 86.38 324 VAL A C 1
ATOM 2643 O O . VAL A 1 324 ? -9.482 25.531 -1.199 1.00 86.38 324 VAL A O 1
ATOM 2646 N N . ILE A 1 325 ? -11.673 26.038 -1.238 1.00 87.25 325 ILE A N 1
ATOM 2647 C CA . ILE A 1 325 ? -12.031 25.241 -0.060 1.00 87.25 325 ILE A CA 1
ATOM 2648 C C . ILE A 1 325 ? -11.867 23.747 -0.374 1.00 87.25 325 ILE A C 1
ATOM 2650 O O . ILE A 1 325 ? -11.255 23.025 0.410 1.00 87.25 325 ILE A O 1
ATOM 2654 N N . ALA A 1 326 ? -12.353 23.295 -1.537 1.00 88.25 326 ALA A N 1
ATOM 2655 C CA . ALA A 1 326 ? -12.187 21.920 -2.005 1.00 88.25 326 ALA A CA 1
ATOM 2656 C C . ALA A 1 326 ? -10.705 21.542 -2.138 1.00 88.25 326 ALA A C 1
ATOM 2658 O O . ALA A 1 326 ? -10.293 20.499 -1.647 1.00 88.25 326 ALA A O 1
ATOM 2659 N N . ASP A 1 327 ? -9.894 22.411 -2.741 1.00 86.06 327 ASP A N 1
ATOM 2660 C CA . ASP A 1 327 ? -8.455 22.202 -2.925 1.00 86.06 327 ASP A CA 1
ATOM 2661 C C . ASP A 1 327 ? -7.700 22.114 -1.584 1.00 86.06 327 ASP A C 1
ATOM 2663 O O . ASP A 1 327 ? -6.895 21.206 -1.380 1.00 86.06 327 ASP A O 1
ATOM 2667 N N . ARG A 1 328 ? -8.009 22.992 -0.618 1.00 87.12 328 ARG A N 1
ATOM 2668 C CA . ARG A 1 328 ? -7.451 22.912 0.746 1.00 87.12 328 ARG A CA 1
ATOM 2669 C C . ARG A 1 328 ? -7.855 21.629 1.465 1.00 87.12 328 ARG A C 1
ATOM 2671 O O . ARG A 1 328 ? -7.011 21.000 2.101 1.00 87.12 328 ARG A O 1
ATOM 2678 N N . PHE A 1 329 ? -9.127 21.246 1.364 1.00 88.31 329 PHE A N 1
ATOM 2679 C CA . PHE A 1 329 ? -9.632 20.014 1.959 1.00 88.31 329 PHE A CA 1
ATOM 2680 C C . PHE A 1 329 ? -8.917 18.794 1.371 1.00 88.31 329 PHE A C 1
ATOM 2682 O O . PHE A 1 329 ? -8.338 18.018 2.125 1.00 88.31 329 PHE A O 1
ATOM 2689 N N . LEU A 1 330 ? -8.879 18.654 0.046 1.00 86.62 330 LEU A N 1
ATOM 2690 C CA . LEU A 1 330 ? -8.257 17.510 -0.622 1.00 86.62 330 LEU A CA 1
ATOM 2691 C C . LEU A 1 330 ? -6.754 17.416 -0.328 1.00 86.62 330 LEU A C 1
ATOM 2693 O O . LEU A 1 330 ? -6.287 16.348 0.067 1.00 86.62 330 LEU A O 1
ATOM 2697 N N . ARG A 1 331 ? -6.016 18.537 -0.367 1.00 82.31 331 ARG A N 1
ATOM 2698 C CA . ARG A 1 331 ? -4.610 18.558 0.072 1.00 82.31 331 ARG A CA 1
ATOM 2699 C C . ARG A 1 331 ? -4.454 18.109 1.518 1.00 82.31 331 ARG A C 1
ATOM 2701 O O . ARG A 1 331 ? -3.545 17.339 1.804 1.00 82.31 331 ARG A O 1
ATOM 2708 N N . SER A 1 332 ? -5.338 18.538 2.422 1.00 83.56 332 SER A N 1
ATOM 2709 C CA . SER A 1 332 ? -5.291 18.070 3.812 1.00 83.56 332 SER A CA 1
ATOM 2710 C C . SER A 1 332 ? -5.488 16.557 3.915 1.00 83.56 332 SER A C 1
ATOM 2712 O O . SER A 1 332 ? -4.807 15.925 4.707 1.00 83.56 332 SER A O 1
ATOM 2714 N N . GLN A 1 333 ? -6.361 15.962 3.094 1.00 83.38 333 GLN A N 1
ATOM 2715 C CA . GLN A 1 333 ? -6.593 14.515 3.117 1.00 83.38 333 GLN A CA 1
ATOM 2716 C C . GLN A 1 333 ? -5.368 13.735 2.632 1.00 83.38 333 GLN A C 1
ATOM 2718 O O . GLN A 1 333 ? -5.031 12.714 3.221 1.00 83.38 333 GLN A O 1
ATOM 2723 N N . ILE A 1 334 ? -4.671 14.239 1.609 1.00 77.69 334 ILE A N 1
ATOM 2724 C CA . ILE A 1 334 ? -3.407 13.652 1.142 1.00 77.69 334 ILE A CA 1
ATOM 2725 C C . ILE A 1 334 ? -2.329 13.771 2.225 1.00 77.69 334 ILE A C 1
ATOM 2727 O O . ILE A 1 334 ? -1.674 12.783 2.538 1.00 77.69 334 ILE A O 1
ATOM 2731 N N . MET A 1 335 ? -2.186 14.946 2.848 1.00 74.56 335 MET A N 1
ATOM 2732 C CA . MET A 1 335 ? -1.223 15.166 3.940 1.00 74.56 335 MET A CA 1
ATOM 2733 C C . MET A 1 335 ? -1.510 14.305 5.176 1.00 74.56 335 MET A C 1
ATOM 2735 O O . MET A 1 335 ? -0.597 13.982 5.928 1.00 74.56 335 MET A O 1
ATOM 2739 N N . LEU A 1 336 ? -2.774 13.935 5.394 1.00 76.00 336 LEU A N 1
ATOM 2740 C CA . LEU A 1 336 ? -3.196 13.047 6.475 1.00 76.00 336 LEU A CA 1
ATOM 2741 C C . LEU A 1 336 ? -3.093 11.562 6.109 1.00 76.00 336 LEU A C 1
ATOM 2743 O O . LEU A 1 336 ? -3.433 10.734 6.946 1.00 76.00 336 LEU A O 1
ATOM 2747 N N . SER A 1 337 ? -2.653 11.211 4.894 1.00 82.19 337 SER A N 1
ATOM 2748 C CA . SER A 1 337 ? -2.435 9.823 4.481 1.00 82.19 337 SER A CA 1
ATOM 2749 C C . SER A 1 337 ? -1.032 9.360 4.894 1.00 82.19 337 SER A C 1
ATOM 2751 O O . SER A 1 337 ? -0.049 9.711 4.231 1.00 82.19 337 SER A O 1
ATOM 2753 N N . PRO A 1 338 ? -0.897 8.547 5.958 1.00 81.19 338 PRO A N 1
ATOM 2754 C CA . PRO A 1 338 ? 0.413 8.261 6.540 1.00 81.19 338 PRO A CA 1
ATOM 2755 C C . PRO A 1 338 ? 1.285 7.425 5.604 1.00 81.19 338 PRO A C 1
ATOM 2757 O O . PRO A 1 338 ? 2.483 7.661 5.482 1.00 81.19 338 PRO A O 1
ATOM 2760 N N . LEU A 1 339 ? 0.674 6.501 4.856 1.00 88.19 339 LEU A N 1
ATOM 2761 C CA . LEU A 1 339 ? 1.378 5.635 3.909 1.00 88.19 339 LEU A CA 1
ATOM 2762 C C . LEU A 1 339 ? 1.914 6.384 2.684 1.00 88.19 339 LEU A C 1
ATOM 2764 O O . LEU A 1 339 ? 2.999 6.043 2.214 1.00 88.19 339 LEU A O 1
ATOM 2768 N N . LEU A 1 340 ? 1.194 7.394 2.177 1.00 87.75 340 LEU A N 1
ATOM 2769 C CA . LEU A 1 340 ? 1.697 8.235 1.083 1.00 87.75 340 LEU A CA 1
ATOM 2770 C C . LEU A 1 340 ? 2.906 9.046 1.551 1.00 87.75 340 LEU A C 1
ATOM 2772 O O . LEU A 1 340 ? 3.940 9.052 0.887 1.00 87.75 340 LEU A O 1
ATOM 2776 N N . GLN A 1 341 ? 2.819 9.648 2.740 1.00 88.31 341 GLN A N 1
ATOM 2777 C CA . GLN A 1 341 ? 3.933 10.402 3.311 1.00 88.31 341 GLN A CA 1
ATOM 2778 C C . GLN A 1 341 ? 5.143 9.509 3.619 1.00 88.31 341 GLN A C 1
ATOM 2780 O O . GLN A 1 341 ? 6.285 9.890 3.359 1.00 88.31 341 GLN A O 1
ATOM 2785 N N . LEU A 1 342 ? 4.908 8.314 4.163 1.00 91.00 342 LEU A N 1
ATOM 2786 C CA . LEU A 1 342 ? 5.962 7.355 4.477 1.00 91.00 342 LEU A CA 1
ATOM 2787 C C . LEU A 1 342 ? 6.682 6.879 3.208 1.00 91.00 342 LEU A C 1
ATOM 2789 O O . LEU A 1 342 ? 7.912 6.790 3.194 1.00 91.00 342 LEU A O 1
ATOM 2793 N N . PHE A 1 343 ? 5.933 6.625 2.133 1.00 92.19 343 PHE A N 1
ATOM 2794 C CA . PHE A 1 343 ? 6.501 6.265 0.837 1.00 92.19 343 PHE A CA 1
ATOM 2795 C C . PHE A 1 343 ? 7.325 7.407 0.235 1.00 92.19 343 PHE A C 1
ATOM 2797 O O . PHE A 1 343 ? 8.456 7.178 -0.192 1.00 92.19 343 PHE A O 1
ATOM 2804 N N . ASP A 1 344 ? 6.802 8.635 0.260 1.00 91.38 344 ASP A N 1
ATOM 2805 C CA . ASP A 1 344 ? 7.495 9.833 -0.227 1.00 91.38 344 ASP A CA 1
ATOM 2806 C C . ASP A 1 344 ? 8.843 10.036 0.484 1.00 91.38 344 ASP A C 1
ATOM 2808 O O . ASP A 1 344 ? 9.899 10.124 -0.150 1.00 91.38 344 ASP A O 1
ATOM 2812 N N . ASN A 1 345 ? 8.828 9.968 1.819 1.00 91.69 345 ASN A N 1
ATOM 2813 C CA . ASN A 1 345 ? 10.025 10.066 2.653 1.00 91.69 345 ASN A CA 1
ATOM 2814 C C . ASN A 1 345 ? 11.048 8.969 2.321 1.00 91.69 345 ASN A C 1
ATOM 2816 O O . ASN A 1 345 ? 12.252 9.232 2.256 1.00 91.69 345 ASN A O 1
ATOM 2820 N N . MET A 1 346 ? 10.583 7.738 2.091 1.00 92.50 346 MET A N 1
ATOM 2821 C CA . MET A 1 346 ? 11.441 6.624 1.692 1.00 92.50 346 MET A CA 1
ATOM 2822 C C . MET A 1 346 ? 12.095 6.866 0.331 1.00 92.50 346 MET A C 1
ATOM 2824 O O . MET A 1 346 ? 13.302 6.660 0.197 1.00 92.50 346 MET A O 1
ATOM 2828 N N . LEU A 1 347 ? 11.340 7.323 -0.670 1.00 93.62 347 LEU A N 1
ATOM 2829 C CA . LEU A 1 347 ? 11.872 7.604 -2.004 1.00 93.62 347 LEU A CA 1
ATOM 2830 C C . LEU A 1 347 ? 12.922 8.721 -1.976 1.00 93.62 347 LEU A C 1
ATOM 2832 O O . LEU A 1 347 ? 13.991 8.561 -2.572 1.00 93.62 347 LEU A O 1
ATOM 2836 N N . ILE A 1 348 ? 12.653 9.811 -1.247 1.00 93.69 348 ILE A N 1
ATOM 2837 C CA . ILE A 1 348 ? 13.606 10.914 -1.054 1.00 93.69 348 ILE A CA 1
ATOM 2838 C C . ILE A 1 348 ? 14.892 10.379 -0.423 1.00 93.69 348 ILE A C 1
ATOM 2840 O O . ILE A 1 348 ? 15.982 10.584 -0.964 1.00 93.69 348 ILE A O 1
ATOM 2844 N N . ARG A 1 349 ? 14.771 9.622 0.674 1.00 93.06 349 ARG A N 1
ATOM 2845 C CA . ARG A 1 349 ? 15.928 9.096 1.401 1.00 93.06 349 ARG A CA 1
ATOM 2846 C C . ARG A 1 349 ? 16.770 8.143 0.555 1.00 93.06 349 ARG A C 1
ATOM 2848 O O . ARG A 1 349 ? 17.995 8.246 0.538 1.00 93.06 349 ARG A O 1
ATOM 2855 N N . LEU A 1 350 ? 16.124 7.232 -0.170 1.00 92.88 350 LEU A N 1
ATOM 2856 C CA . LEU A 1 350 ? 16.798 6.309 -1.080 1.00 92.88 350 LEU A CA 1
ATOM 2857 C C . LEU A 1 350 ? 17.552 7.058 -2.179 1.00 92.88 350 LEU A C 1
ATOM 2859 O O . LEU A 1 350 ? 18.707 6.732 -2.462 1.00 92.88 350 LEU A O 1
ATOM 2863 N N . ARG A 1 351 ? 16.915 8.069 -2.781 1.00 92.56 351 ARG A N 1
ATOM 2864 C CA . ARG A 1 351 ? 17.525 8.905 -3.817 1.00 92.56 351 ARG A CA 1
ATOM 2865 C C . ARG A 1 351 ? 18.784 9.596 -3.294 1.00 92.56 351 ARG A C 1
ATOM 2867 O O . ARG A 1 351 ? 19.824 9.485 -3.934 1.00 92.56 351 ARG A O 1
ATOM 2874 N N . GLU A 1 352 ? 18.719 10.227 -2.122 1.00 92.19 352 GLU A N 1
ATOM 2875 C CA . GLU A 1 352 ? 19.877 10.870 -1.481 1.00 92.19 352 GLU A CA 1
ATOM 2876 C C . GLU A 1 352 ? 21.028 9.888 -1.230 1.00 92.19 352 GLU A C 1
ATOM 2878 O O . GLU A 1 352 ? 22.178 10.170 -1.571 1.00 92.19 352 GLU A O 1
ATOM 2883 N N . CYS A 1 353 ? 20.736 8.716 -0.654 1.00 90.44 353 CYS A N 1
ATOM 2884 C CA . CYS A 1 353 ? 21.758 7.710 -0.370 1.00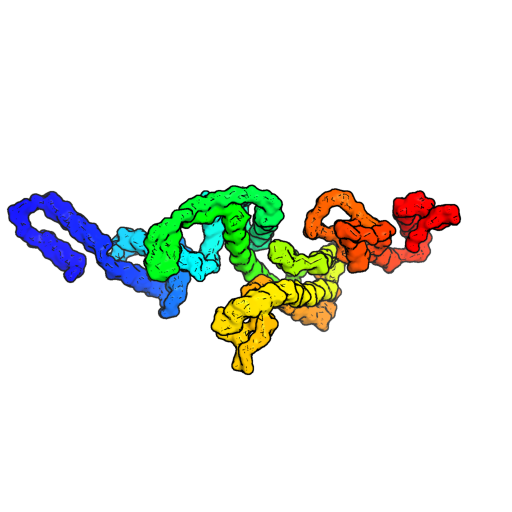 90.44 353 CYS A CA 1
ATOM 2885 C C . CYS A 1 353 ? 22.443 7.204 -1.649 1.00 90.44 353 CYS A C 1
ATOM 2887 O O . CYS A 1 353 ? 23.659 7.002 -1.657 1.00 90.44 353 CYS A O 1
ATOM 2889 N N . MET A 1 354 ? 21.683 7.016 -2.731 1.00 91.06 354 MET A N 1
ATOM 2890 C CA . MET A 1 354 ? 22.231 6.582 -4.016 1.00 91.06 354 MET A CA 1
ATOM 2891 C C . MET A 1 354 ? 23.002 7.686 -4.733 1.00 91.06 354 MET A C 1
ATOM 2893 O O . MET A 1 354 ? 24.055 7.395 -5.294 1.00 91.06 354 MET A O 1
ATOM 2897 N N . ASP A 1 355 ? 22.527 8.932 -4.705 1.00 91.50 355 ASP A N 1
ATOM 2898 C CA . ASP A 1 355 ? 23.246 10.073 -5.282 1.00 91.50 355 ASP A CA 1
ATOM 2899 C C . ASP A 1 355 ? 24.634 10.209 -4.633 1.00 91.50 355 ASP A C 1
ATOM 2901 O O . ASP A 1 355 ? 25.643 10.244 -5.337 1.00 91.50 355 ASP A O 1
ATOM 2905 N N . LEU A 1 356 ? 24.707 10.127 -3.299 1.00 89.88 356 LEU A N 1
ATOM 2906 C CA . LEU A 1 356 ? 25.972 10.143 -2.554 1.00 89.88 356 LEU A CA 1
ATOM 2907 C C . LEU A 1 356 ? 26.905 8.974 -2.910 1.00 89.88 356 LEU A C 1
ATOM 2909 O O . LEU A 1 356 ? 28.125 9.143 -2.948 1.00 89.88 356 LEU A O 1
ATOM 2913 N N . ALA A 1 357 ? 26.363 7.776 -3.141 1.00 87.25 357 ALA A N 1
ATOM 2914 C CA . ALA A 1 357 ? 27.157 6.615 -3.544 1.00 87.25 357 ALA A CA 1
ATOM 2915 C C . ALA A 1 357 ? 27.665 6.745 -4.994 1.00 87.25 357 ALA A C 1
ATOM 2917 O O . ALA A 1 357 ? 28.812 6.412 -5.295 1.00 87.25 357 ALA A O 1
ATOM 2918 N N . LEU A 1 358 ? 26.842 7.281 -5.897 1.00 90.06 358 LEU A N 1
ATOM 2919 C CA . LEU A 1 358 ? 27.202 7.491 -7.300 1.00 90.06 358 LEU A CA 1
ATOM 2920 C C . LEU A 1 358 ? 28.238 8.607 -7.476 1.00 90.06 358 LEU A C 1
ATOM 2922 O O . LEU A 1 358 ? 29.128 8.465 -8.313 1.00 90.06 358 LEU A O 1
ATOM 2926 N N . GLU A 1 359 ? 28.190 9.668 -6.665 1.00 90.69 359 GLU A N 1
ATOM 2927 C CA . GLU A 1 359 ? 29.221 10.719 -6.640 1.00 90.69 359 GLU A CA 1
ATOM 2928 C C . GLU A 1 359 ? 30.613 10.177 -6.277 1.00 90.69 359 GLU A C 1
ATOM 2930 O O . GLU A 1 359 ? 31.628 10.699 -6.739 1.00 90.69 359 GLU A O 1
ATOM 2935 N N . ARG A 1 360 ? 30.674 9.091 -5.496 1.00 87.75 360 ARG A N 1
ATOM 2936 C CA . ARG A 1 360 ? 31.924 8.390 -5.151 1.00 87.75 360 ARG A CA 1
ATOM 2937 C C . ARG A 1 360 ? 32.421 7.453 -6.255 1.00 87.75 360 ARG A C 1
ATOM 2939 O O . ARG A 1 360 ? 33.539 6.954 -6.162 1.00 87.75 360 ARG A O 1
ATOM 2946 N N . GLY A 1 361 ? 31.628 7.253 -7.309 1.00 82.31 361 GLY A N 1
ATOM 2947 C CA . GLY A 1 361 ? 31.953 6.396 -8.448 1.00 82.31 361 GLY A CA 1
ATOM 2948 C C . GLY A 1 361 ? 31.500 4.938 -8.314 1.00 82.31 361 GLY A C 1
ATOM 2949 O O . GLY A 1 361 ? 31.886 4.117 -9.145 1.00 82.31 361 GLY A O 1
ATOM 2950 N N . ASP A 1 362 ? 30.664 4.600 -7.328 1.00 80.12 362 ASP A N 1
ATOM 2951 C CA . ASP A 1 362 ? 30.301 3.214 -6.993 1.00 80.12 362 ASP A CA 1
ATOM 2952 C C . ASP A 1 362 ? 29.169 2.618 -7.867 1.00 80.12 362 ASP A C 1
ATOM 2954 O O . ASP A 1 362 ? 28.306 1.899 -7.367 1.00 80.12 362 ASP A O 1
ATOM 2958 N N . ASP A 1 363 ? 29.138 2.859 -9.187 1.00 89.31 363 ASP A N 1
ATOM 2959 C CA . ASP A 1 363 ? 28.101 2.299 -10.086 1.00 89.31 363 ASP A CA 1
ATOM 2960 C C . ASP A 1 363 ? 28.295 0.791 -10.355 1.00 89.31 363 ASP A C 1
ATOM 2962 O O . ASP A 1 363 ? 28.743 0.350 -11.420 1.00 89.31 363 ASP A O 1
ATOM 2966 N N . SER A 1 364 ? 27.957 -0.014 -9.353 1.00 88.19 364 SER A N 1
ATOM 2967 C CA . SER A 1 364 ? 28.011 -1.473 -9.384 1.00 88.19 364 SER A CA 1
ATOM 2968 C C . SER A 1 364 ? 26.639 -2.097 -9.665 1.00 88.19 364 SER A C 1
ATOM 2970 O O . SER A 1 364 ? 25.592 -1.447 -9.598 1.00 88.19 364 SER A O 1
ATOM 2972 N N . VAL A 1 365 ? 26.646 -3.383 -10.030 1.00 89.38 365 VAL A N 1
ATOM 2973 C CA . VAL A 1 365 ? 25.417 -4.177 -10.156 1.00 89.38 365 VAL A CA 1
ATOM 2974 C C . VAL A 1 365 ? 24.852 -4.399 -8.758 1.00 89.38 365 VAL A C 1
ATOM 2976 O O . VAL A 1 365 ? 25.488 -5.059 -7.940 1.00 89.38 365 VAL A O 1
ATOM 2979 N N . CYS A 1 366 ? 23.666 -3.855 -8.505 1.00 89.94 366 CYS A N 1
ATOM 2980 C CA . CYS A 1 366 ? 23.033 -3.855 -7.193 1.00 89.94 366 CYS A CA 1
ATOM 2981 C C . CYS A 1 366 ? 21.944 -4.929 -7.060 1.00 89.94 366 CYS A C 1
ATOM 2983 O O . CYS A 1 366 ? 21.707 -5.420 -5.960 1.00 89.94 366 CYS A O 1
ATOM 2985 N N . LEU A 1 367 ? 21.307 -5.336 -8.168 1.00 89.69 367 LEU A N 1
ATOM 2986 C CA . LEU A 1 367 ? 20.259 -6.361 -8.179 1.00 89.69 367 LEU A CA 1
ATOM 2987 C C . LEU A 1 367 ? 20.389 -7.334 -9.353 1.00 89.69 367 LEU A C 1
ATOM 2989 O O . LEU A 1 367 ? 20.918 -7.013 -10.419 1.00 89.69 367 LEU A O 1
ATOM 2993 N N . ASN A 1 368 ? 19.846 -8.539 -9.147 1.00 87.31 368 ASN A N 1
ATOM 2994 C CA . ASN A 1 368 ? 19.734 -9.609 -10.143 1.00 87.31 368 ASN A CA 1
ATOM 2995 C C . ASN A 1 368 ? 21.053 -9.897 -10.876 1.00 87.31 368 ASN A C 1
ATOM 2997 O O . ASN A 1 368 ? 21.071 -10.008 -12.105 1.00 87.31 368 ASN A O 1
ATOM 3001 N N . ALA A 1 369 ? 22.163 -9.985 -10.139 1.00 82.19 369 ALA A N 1
ATOM 3002 C CA . ALA A 1 369 ? 23.464 -10.292 -10.719 1.00 82.19 369 ALA A CA 1
ATOM 3003 C C . ALA A 1 369 ? 23.374 -11.577 -11.557 1.00 82.19 369 ALA A C 1
ATOM 3005 O O . ALA A 1 369 ? 23.079 -12.660 -11.051 1.00 82.19 369 ALA A O 1
ATOM 3006 N N . CYS A 1 370 ? 23.599 -11.448 -12.861 1.00 75.06 370 CYS A N 1
ATOM 3007 C CA . CYS A 1 370 ? 23.465 -12.545 -13.803 1.00 75.06 370 CYS A CA 1
ATOM 3008 C C . CYS A 1 370 ? 24.654 -12.580 -14.758 1.00 75.06 370 CYS A C 1
ATOM 3010 O O . CYS A 1 370 ? 25.150 -11.543 -15.204 1.00 75.06 370 CYS A O 1
ATOM 3012 N N . ASP A 1 371 ? 25.067 -13.786 -15.138 1.00 66.25 371 ASP A N 1
ATOM 3013 C CA . ASP A 1 371 ? 25.930 -13.960 -16.300 1.00 66.25 371 ASP A CA 1
ATOM 3014 C C . ASP A 1 371 ? 25.081 -13.730 -17.557 1.00 66.25 371 ASP A C 1
ATOM 3016 O O . ASP A 1 371 ? 24.249 -14.568 -17.925 1.00 66.25 371 ASP A O 1
ATOM 3020 N N . VAL A 1 372 ? 25.282 -12.582 -18.208 1.00 59.09 372 VAL A N 1
ATOM 3021 C CA . VAL A 1 372 ? 24.549 -12.173 -19.419 1.00 59.09 372 VAL A CA 1
ATOM 3022 C C . VAL A 1 372 ? 24.671 -13.227 -20.531 1.00 59.09 372 VAL A C 1
ATOM 3024 O O . VAL A 1 372 ? 23.767 -13.395 -21.345 1.00 59.09 372 VAL A O 1
ATOM 3027 N N . ARG A 1 373 ? 25.729 -14.053 -20.516 1.00 56.72 373 ARG A N 1
ATOM 3028 C CA . ARG A 1 373 ? 25.918 -15.149 -21.481 1.00 56.72 373 ARG A CA 1
ATOM 3029 C C . ARG A 1 373 ? 24.994 -16.348 -21.241 1.00 56.72 373 ARG A C 1
ATOM 3031 O O . ARG A 1 373 ? 24.815 -17.167 -22.149 1.00 56.72 373 ARG A O 1
ATOM 3038 N N . ARG A 1 374 ? 24.431 -16.487 -20.035 1.00 56.19 374 ARG A N 1
ATOM 3039 C CA . ARG A 1 374 ? 23.567 -17.612 -19.625 1.00 56.19 374 ARG A CA 1
ATOM 3040 C C . ARG A 1 374 ? 22.085 -17.244 -19.582 1.00 56.19 374 ARG A C 1
ATOM 3042 O O . ARG A 1 374 ? 21.260 -18.103 -19.889 1.00 56.19 374 ARG A O 1
ATOM 3049 N N . ALA A 1 375 ? 21.744 -16.001 -19.246 1.00 55.91 375 ALA A N 1
ATOM 3050 C CA . ALA A 1 375 ? 20.362 -15.533 -19.179 1.00 55.91 375 ALA A CA 1
ATOM 3051 C C . ALA A 1 375 ? 19.799 -15.276 -20.587 1.00 55.91 375 ALA A C 1
ATOM 3053 O O . ALA A 1 375 ? 19.916 -14.187 -21.133 1.00 55.91 375 ALA A O 1
ATOM 3054 N N . LYS A 1 376 ? 19.197 -16.298 -21.206 1.00 62.06 376 LYS A N 1
ATOM 3055 C CA . LYS A 1 376 ? 18.544 -16.153 -22.512 1.00 62.06 376 LYS A CA 1
ATOM 3056 C C . LYS A 1 376 ? 17.077 -15.783 -22.326 1.00 62.06 376 LYS A C 1
ATOM 3058 O O . LYS A 1 376 ? 16.235 -16.671 -22.276 1.00 62.06 376 LYS A O 1
ATOM 3063 N N . GLY A 1 377 ? 16.790 -14.485 -22.244 1.00 64.88 377 GLY A N 1
ATOM 3064 C CA . GLY A 1 377 ? 15.416 -13.985 -22.321 1.00 64.88 377 GLY A CA 1
ATOM 3065 C C . GLY A 1 377 ? 14.776 -14.232 -23.693 1.00 64.88 377 GLY A C 1
ATOM 3066 O O . GLY A 1 377 ? 15.469 -14.539 -24.679 1.00 64.88 377 GLY A O 1
ATOM 3067 N N . ASP A 1 378 ? 13.456 -14.075 -23.752 1.00 68.50 378 ASP A N 1
ATOM 3068 C CA . ASP A 1 378 ? 12.708 -14.120 -25.004 1.00 68.50 378 ASP A CA 1
ATOM 3069 C C . ASP A 1 378 ? 13.086 -12.942 -25.902 1.00 68.50 378 ASP A C 1
ATOM 3071 O O . ASP A 1 378 ? 13.231 -11.801 -25.467 1.00 68.50 378 ASP A O 1
ATOM 3075 N N . ILE A 1 379 ? 13.286 -13.237 -27.186 1.00 72.38 379 ILE A N 1
ATOM 3076 C CA . ILE A 1 379 ? 13.742 -12.256 -28.180 1.00 72.38 379 ILE A CA 1
ATOM 3077 C C . ILE A 1 379 ? 12.547 -11.516 -28.798 1.00 72.38 379 ILE A C 1
ATOM 3079 O O . ILE A 1 379 ? 12.701 -10.402 -29.295 1.00 72.38 379 ILE A O 1
ATOM 3083 N N . PHE A 1 380 ? 11.360 -12.124 -28.769 1.00 74.19 380 PHE A N 1
ATOM 3084 C CA . PHE A 1 380 ? 10.175 -11.630 -29.460 1.00 74.19 380 PHE A CA 1
ATOM 3085 C C . PHE A 1 380 ? 8.941 -11.754 -28.577 1.00 74.19 380 PHE A C 1
ATOM 3087 O O . PHE A 1 380 ? 8.712 -12.809 -27.988 1.00 74.19 380 PHE A O 1
ATOM 3094 N N . PHE A 1 381 ? 8.126 -10.704 -28.567 1.00 76.31 381 PHE A N 1
ATOM 3095 C CA . PHE A 1 381 ? 6.800 -10.697 -27.958 1.00 76.31 381 PHE A CA 1
ATOM 3096 C C . PHE A 1 381 ? 5.763 -10.385 -29.030 1.00 76.31 381 PHE A C 1
ATOM 3098 O O . PHE A 1 381 ? 5.973 -9.493 -29.851 1.00 76.31 381 PHE A O 1
ATOM 3105 N N . ALA A 1 382 ? 4.661 -11.127 -29.049 1.00 75.00 382 ALA A N 1
ATOM 3106 C CA . ALA A 1 382 ? 3.553 -10.834 -29.948 1.00 75.00 382 ALA A CA 1
ATOM 3107 C C . ALA A 1 382 ? 2.701 -9.699 -29.368 1.00 75.00 382 ALA A C 1
ATOM 3109 O O . ALA A 1 382 ? 2.413 -9.686 -28.172 1.00 75.00 382 ALA A O 1
ATOM 3110 N N . ILE A 1 383 ? 2.286 -8.769 -30.223 1.00 77.81 383 ILE A N 1
ATOM 3111 C CA . ILE A 1 383 ? 1.230 -7.802 -29.929 1.00 77.81 383 ILE A CA 1
ATOM 3112 C C . ILE A 1 383 ? -0.068 -8.439 -30.403 1.00 77.81 383 ILE A C 1
ATOM 3114 O O . ILE A 1 383 ? -0.253 -8.646 -31.601 1.00 77.81 383 ILE A O 1
ATOM 3118 N N . GLY A 1 384 ? -0.942 -8.776 -29.463 1.00 73.38 384 GLY A N 1
ATOM 3119 C CA . GLY A 1 384 ? -2.224 -9.394 -29.761 1.00 73.38 384 GLY A CA 1
ATOM 3120 C C . GLY A 1 384 ? -3.049 -9.629 -28.503 1.00 73.38 384 GLY A C 1
ATOM 3121 O O . GLY A 1 384 ? -2.603 -9.376 -27.379 1.00 73.38 384 GLY A O 1
ATOM 3122 N N . LYS A 1 385 ? -4.271 -10.127 -28.702 1.00 69.88 385 LYS A N 1
ATOM 3123 C CA . LYS A 1 385 ? -5.142 -10.529 -27.596 1.00 69.88 385 LYS A CA 1
ATOM 3124 C C . LYS A 1 385 ? -4.570 -11.773 -26.933 1.00 69.88 385 LYS A C 1
ATOM 3126 O O . LYS A 1 385 ? -4.466 -12.826 -27.562 1.00 69.88 385 LYS A O 1
ATOM 3131 N N . HIS A 1 386 ? -4.211 -11.662 -25.662 1.00 67.12 386 HIS A N 1
ATOM 3132 C CA . HIS A 1 386 ? -3.759 -12.812 -24.902 1.00 67.12 386 HIS A CA 1
ATOM 3133 C C . HIS A 1 386 ? -4.978 -13.667 -24.512 1.00 67.12 386 HIS A C 1
ATOM 3135 O O . HIS A 1 386 ? -5.944 -13.135 -23.961 1.00 67.12 386 HIS A O 1
ATOM 3141 N N . PRO A 1 387 ? -4.976 -14.987 -24.771 1.00 55.09 387 PRO A N 1
ATOM 3142 C CA . PRO A 1 387 ? -6.101 -15.844 -24.413 1.00 55.09 387 PRO A CA 1
ATOM 3143 C C . PRO A 1 387 ? -6.210 -16.007 -22.886 1.00 55.09 387 PRO A C 1
ATOM 3145 O O . PRO A 1 387 ? -5.208 -16.261 -22.221 1.00 55.09 387 PRO A O 1
ATOM 3148 N N . GLY A 1 388 ? -7.430 -15.905 -22.345 1.00 58.88 388 GLY A N 1
ATOM 3149 C CA . GLY A 1 388 ? -7.744 -16.134 -20.926 1.00 58.88 388 GLY A CA 1
ATOM 3150 C C . GLY A 1 388 ? -8.222 -14.889 -20.166 1.00 58.88 388 GLY A C 1
ATOM 3151 O O . GLY A 1 388 ? -8.136 -13.770 -20.662 1.00 58.88 388 GLY A O 1
ATOM 3152 N N . ARG A 1 389 ? -8.748 -15.092 -18.947 1.00 51.56 389 ARG A N 1
ATOM 3153 C CA . ARG A 1 389 ? -8.922 -14.009 -17.965 1.00 51.56 389 ARG A CA 1
ATOM 3154 C C . ARG A 1 389 ? -7.548 -13.708 -17.377 1.00 51.56 389 ARG A C 1
ATOM 3156 O O . ARG A 1 389 ? -7.016 -14.527 -16.632 1.00 51.56 389 ARG A O 1
ATOM 3163 N N . HIS A 1 390 ? -6.980 -12.563 -17.726 1.00 54.00 390 HIS A N 1
ATOM 3164 C CA . HIS A 1 390 ? -5.761 -12.073 -17.084 1.00 54.00 390 HIS A CA 1
ATOM 3165 C C . HIS A 1 390 ? -6.125 -11.494 -15.722 1.00 54.00 390 HIS A C 1
ATOM 3167 O O . HIS A 1 390 ? -7.226 -10.969 -15.551 1.00 54.00 390 HIS A O 1
ATOM 3173 N N . SER A 1 391 ? -5.238 -11.623 -14.734 1.00 51.84 391 SER A N 1
ATOM 3174 C CA . SER A 1 391 ? -5.431 -10.881 -13.492 1.00 51.84 391 SER A CA 1
ATOM 3175 C C . SER A 1 391 ? -5.330 -9.392 -13.806 1.00 51.84 391 SER A C 1
ATOM 3177 O O . SER A 1 391 ? -4.459 -8.984 -14.575 1.00 51.84 391 SER A O 1
ATOM 3179 N N . ASP A 1 392 ? -6.171 -8.569 -13.179 1.00 51.34 392 ASP A N 1
ATOM 3180 C CA . ASP A 1 392 ? -6.106 -7.111 -13.365 1.00 51.34 392 ASP A CA 1
ATOM 3181 C C . ASP A 1 392 ? -4.734 -6.538 -12.977 1.00 51.34 392 ASP A C 1
ATOM 3183 O O . ASP A 1 392 ? -4.408 -5.426 -13.371 1.00 51.34 392 ASP A O 1
ATOM 3187 N N . SER A 1 393 ? -3.934 -7.301 -12.222 1.00 49.25 393 SER A N 1
ATOM 3188 C CA . SER A 1 393 ? -2.590 -6.999 -11.721 1.00 49.25 393 SER A CA 1
ATOM 3189 C C . SER A 1 393 ? -1.433 -7.443 -12.632 1.00 49.25 393 SER A C 1
ATOM 3191 O O . SER A 1 393 ? -0.287 -7.053 -12.402 1.00 49.25 393 SER A O 1
ATOM 3193 N N . GLY A 1 394 ? -1.690 -8.272 -13.648 1.00 57.69 394 GLY A N 1
ATOM 3194 C CA . GLY A 1 394 ? -0.645 -8.892 -14.461 1.00 57.69 394 GLY A CA 1
ATOM 3195 C C . GLY A 1 394 ? 0.003 -7.924 -15.454 1.00 57.69 394 GLY A C 1
ATOM 3196 O O . GLY A 1 394 ? -0.675 -7.275 -16.245 1.00 57.69 394 GLY A O 1
ATOM 3197 N N . LEU A 1 395 ? 1.337 -7.866 -15.470 1.00 63.06 395 LEU A N 1
ATOM 3198 C CA . LEU A 1 395 ? 2.081 -7.247 -16.569 1.00 63.06 395 LEU A CA 1
ATOM 3199 C C . LEU A 1 395 ? 2.106 -8.222 -17.751 1.00 63.06 395 LEU A C 1
ATOM 3201 O O . LEU A 1 395 ? 2.752 -9.264 -17.671 1.00 63.06 395 LEU A O 1
ATOM 3205 N N . PHE A 1 396 ? 1.434 -7.879 -18.853 1.00 68.06 396 PHE A N 1
ATOM 3206 C CA . PHE A 1 396 ? 1.417 -8.713 -20.064 1.00 68.06 396 PHE A CA 1
ATOM 3207 C C . PHE A 1 396 ? 2.822 -8.954 -20.631 1.00 68.06 396 PHE A C 1
ATOM 3209 O O . PHE A 1 396 ? 3.130 -10.047 -21.101 1.00 68.06 396 PHE A O 1
ATOM 3216 N N . VAL A 1 397 ? 3.684 -7.931 -20.570 1.00 72.31 397 VAL A N 1
ATOM 3217 C CA . VAL A 1 397 ? 5.091 -8.011 -20.975 1.00 72.31 397 VAL A CA 1
ATOM 3218 C C . VAL A 1 397 ? 5.957 -7.156 -20.035 1.00 72.31 397 VAL A C 1
ATOM 3220 O O . VAL A 1 397 ? 5.559 -6.030 -19.715 1.00 72.31 397 VAL A O 1
ATOM 3223 N N . PRO A 1 398 ? 7.142 -7.634 -19.595 1.00 74.56 398 PRO A N 1
ATOM 3224 C CA . PRO A 1 398 ? 8.043 -6.848 -18.752 1.00 74.56 398 PRO A CA 1
ATOM 3225 C C . PRO A 1 398 ? 8.592 -5.609 -19.470 1.00 74.56 398 PRO A C 1
ATOM 3227 O O . PRO A 1 398 ? 9.088 -5.702 -20.601 1.00 74.56 398 PRO A O 1
ATOM 3230 N N . LEU A 1 399 ? 8.588 -4.458 -18.788 1.00 81.62 399 LEU A N 1
ATOM 3231 C CA . LEU A 1 399 ? 9.034 -3.184 -19.365 1.00 81.62 399 LEU A CA 1
ATOM 3232 C C . LEU A 1 399 ? 10.505 -3.230 -19.814 1.00 81.62 399 LEU A C 1
ATOM 3234 O O . LEU A 1 399 ? 10.842 -2.718 -20.879 1.00 81.62 399 LEU A O 1
ATOM 3238 N N . TRP A 1 400 ? 11.374 -3.901 -19.056 1.00 75.06 400 TRP A N 1
ATOM 3239 C CA . TRP A 1 400 ? 12.804 -4.011 -19.372 1.00 75.06 400 TRP A CA 1
ATOM 3240 C C . TRP A 1 400 ? 13.104 -4.866 -20.617 1.00 75.06 400 TRP A C 1
ATOM 3242 O O . TRP A 1 400 ? 14.192 -4.754 -21.187 1.00 75.06 400 TRP A O 1
ATOM 3252 N N . LEU A 1 401 ? 12.158 -5.710 -21.052 1.00 76.25 401 LEU A N 1
ATOM 3253 C CA . LEU A 1 401 ? 12.285 -6.522 -22.265 1.00 76.25 401 LEU A CA 1
ATOM 3254 C C . LEU A 1 401 ? 11.685 -5.829 -23.485 1.00 76.25 401 LEU A C 1
ATOM 3256 O O . LEU A 1 401 ? 12.309 -5.857 -24.543 1.00 76.25 401 LEU A O 1
ATOM 3260 N N . ALA A 1 402 ? 10.492 -5.249 -23.355 1.00 79.00 402 ALA A N 1
ATOM 3261 C CA . ALA A 1 402 ? 9.725 -4.722 -24.485 1.00 79.00 402 ALA A CA 1
ATOM 3262 C C . ALA A 1 402 ? 9.865 -3.207 -24.689 1.00 79.00 402 ALA A C 1
ATOM 3264 O O . ALA A 1 402 ? 9.766 -2.723 -25.816 1.00 79.00 402 ALA A O 1
ATOM 3265 N N . GLY A 1 403 ? 10.118 -2.451 -23.620 1.00 82.56 403 GLY A N 1
ATOM 3266 C CA . GLY A 1 403 ? 10.060 -0.991 -23.626 1.00 82.56 403 GLY A CA 1
ATOM 3267 C C . GLY A 1 403 ? 8.626 -0.443 -23.592 1.00 82.56 403 GLY A C 1
ATOM 3268 O O . GLY A 1 403 ? 7.655 -1.145 -23.879 1.00 82.56 403 GLY A O 1
ATOM 3269 N N . GLY A 1 404 ? 8.490 0.841 -23.241 1.00 81.31 404 GLY A N 1
ATOM 3270 C CA . GLY A 1 404 ? 7.190 1.442 -22.902 1.00 81.31 404 GLY A CA 1
ATOM 3271 C C . GLY A 1 404 ? 6.167 1.441 -24.041 1.00 81.31 404 GLY A C 1
ATOM 3272 O O . GLY A 1 404 ? 4.998 1.149 -23.818 1.00 81.31 404 GLY A O 1
ATOM 3273 N N . LYS A 1 405 ? 6.597 1.684 -25.289 1.00 84.50 405 LYS A N 1
ATOM 3274 C CA . LYS A 1 405 ? 5.690 1.693 -26.457 1.00 84.50 405 LYS A CA 1
ATOM 3275 C C . LYS A 1 405 ? 5.065 0.325 -26.712 1.00 84.50 405 LYS A C 1
ATOM 3277 O O . LYS A 1 405 ? 3.861 0.209 -26.906 1.00 84.50 405 LYS A O 1
ATOM 3282 N N . ALA A 1 406 ? 5.906 -0.700 -26.722 1.00 84.31 406 ALA A N 1
ATOM 3283 C CA . ALA A 1 406 ? 5.492 -2.072 -26.945 1.00 84.31 406 ALA A CA 1
ATOM 3284 C C . ALA A 1 406 ? 4.549 -2.558 -25.844 1.00 84.31 406 ALA A C 1
ATOM 3286 O O . ALA A 1 406 ? 3.511 -3.141 -26.137 1.00 84.31 406 ALA A O 1
ATOM 3287 N N . GLN A 1 407 ? 4.888 -2.261 -24.590 1.00 83.75 407 GLN A N 1
ATOM 3288 C CA . GLN A 1 407 ? 4.043 -2.582 -23.451 1.00 83.75 407 GLN A CA 1
ATOM 3289 C C . GLN A 1 407 ? 2.673 -1.892 -23.568 1.00 83.75 407 GLN A C 1
ATOM 3291 O O . GLN A 1 407 ? 1.649 -2.561 -23.460 1.00 83.75 407 GLN A O 1
ATOM 3296 N N . GLY A 1 408 ? 2.657 -0.595 -23.904 1.00 83.62 408 GLY A N 1
ATOM 3297 C CA . GLY A 1 408 ? 1.449 0.185 -24.197 1.00 83.62 408 GLY A CA 1
ATOM 3298 C C . GLY A 1 408 ? 0.553 -0.450 -25.262 1.00 83.62 408 GLY A C 1
ATOM 3299 O O . GLY A 1 408 ? -0.651 -0.579 -25.058 1.00 83.62 408 GLY A O 1
ATOM 3300 N N . LEU A 1 409 ? 1.140 -0.898 -26.376 1.00 86.19 409 LEU A N 1
ATOM 3301 C CA . LEU A 1 409 ? 0.404 -1.565 -27.455 1.00 86.19 409 LEU A CA 1
ATOM 3302 C C . LEU A 1 409 ? -0.197 -2.902 -27.016 1.00 86.19 409 LEU A C 1
ATOM 3304 O O . LEU A 1 409 ? -1.332 -3.197 -27.379 1.00 86.19 409 LEU A O 1
ATOM 3308 N N . VAL A 1 410 ? 0.528 -3.697 -26.225 1.00 83.12 410 VAL A N 1
ATOM 3309 C CA . VAL A 1 410 ? 0.003 -4.970 -25.709 1.00 83.12 410 VAL A CA 1
ATOM 3310 C C . VAL A 1 410 ? -1.166 -4.728 -24.755 1.00 83.12 410 VAL A C 1
ATOM 3312 O O . VAL A 1 410 ? -2.179 -5.414 -24.852 1.00 83.12 410 VAL A O 1
ATOM 3315 N N . ILE A 1 411 ? -1.081 -3.727 -23.879 1.00 80.38 411 ILE A N 1
ATOM 3316 C CA . ILE A 1 411 ? -2.189 -3.368 -22.980 1.00 80.38 411 ILE A CA 1
ATOM 3317 C C . ILE A 1 411 ? -3.398 -2.908 -23.787 1.00 80.38 411 ILE A C 1
ATOM 3319 O O . ILE A 1 411 ? -4.491 -3.430 -23.598 1.00 80.38 411 ILE A O 1
ATOM 3323 N N . ALA A 1 412 ? -3.193 -1.982 -24.727 1.00 82.81 412 ALA A N 1
ATOM 3324 C CA . ALA A 1 412 ? -4.253 -1.465 -25.581 1.00 82.81 412 ALA A CA 1
ATOM 3325 C C . ALA A 1 412 ? -4.922 -2.580 -26.402 1.00 82.81 412 ALA A C 1
ATOM 3327 O O . ALA A 1 412 ? -6.136 -2.569 -26.567 1.00 82.81 412 ALA A O 1
ATOM 3328 N N . ALA A 1 413 ? -4.167 -3.586 -26.858 1.00 83.25 413 ALA A N 1
ATOM 3329 C CA . ALA A 1 413 ? -4.717 -4.739 -27.574 1.00 83.25 413 ALA A CA 1
ATOM 3330 C C . ALA A 1 413 ? -5.649 -5.607 -26.708 1.00 83.25 413 ALA A C 1
ATOM 3332 O O . ALA A 1 413 ? -6.497 -6.321 -27.247 1.00 83.25 413 ALA A O 1
ATOM 3333 N N . ASN A 1 414 ? -5.492 -5.555 -25.382 1.00 79.19 414 ASN A N 1
ATOM 3334 C CA . ASN A 1 414 ? -6.275 -6.318 -24.409 1.00 79.19 414 ASN A CA 1
ATOM 3335 C C . ASN A 1 414 ? -7.346 -5.468 -23.699 1.00 79.19 414 ASN A C 1
ATOM 3337 O O . ASN A 1 414 ? -8.072 -5.993 -22.860 1.00 79.19 414 ASN A O 1
ATOM 3341 N N . MET A 1 415 ? -7.476 -4.184 -24.046 1.00 78.69 415 MET A N 1
ATOM 3342 C CA . MET A 1 415 ? -8.557 -3.319 -23.574 1.00 78.69 415 MET A CA 1
ATOM 3343 C C . MET A 1 415 ? -9.816 -3.498 -24.427 1.00 78.69 415 MET A C 1
ATOM 3345 O O . MET A 1 415 ? -9.758 -3.562 -25.659 1.00 78.69 415 MET A O 1
ATOM 3349 N N . ASP A 1 416 ? -10.974 -3.533 -23.772 1.00 76.94 416 ASP A N 1
ATOM 3350 C CA . ASP A 1 416 ? -12.257 -3.618 -24.462 1.00 76.94 416 ASP A CA 1
ATOM 3351 C C . ASP A 1 416 ? -12.515 -2.366 -25.314 1.00 76.94 416 ASP A C 1
ATOM 3353 O O . ASP A 1 416 ? -12.319 -1.232 -24.881 1.00 76.94 416 ASP A O 1
ATOM 3357 N N . GLY A 1 417 ? -12.963 -2.573 -26.555 1.00 78.12 417 GLY A N 1
ATOM 3358 C CA . GLY A 1 417 ? -13.293 -1.492 -27.491 1.00 78.12 417 GLY A CA 1
ATOM 3359 C C . GLY A 1 417 ? -12.109 -0.891 -28.257 1.00 78.12 417 GLY A C 1
ATOM 3360 O O . GLY A 1 417 ? -12.335 -0.066 -29.142 1.00 78.12 417 GLY A O 1
ATOM 3361 N N . ILE A 1 418 ? -10.870 -1.321 -27.993 1.00 82.50 418 ILE A N 1
ATOM 3362 C CA . ILE A 1 418 ? -9.686 -0.860 -28.727 1.00 82.50 418 ILE A CA 1
ATOM 3363 C C . ILE A 1 418 ? -9.265 -1.913 -29.760 1.00 82.50 418 ILE A C 1
ATOM 3365 O O . ILE A 1 418 ? -9.140 -3.102 -29.465 1.00 82.50 418 ILE A O 1
ATOM 3369 N N . SER A 1 419 ? -9.039 -1.475 -31.001 1.00 83.50 419 SER A N 1
ATOM 3370 C CA . SER A 1 419 ? -8.481 -2.314 -32.064 1.00 83.50 419 SER A CA 1
ATOM 3371 C C . SER A 1 419 ? -7.024 -1.932 -32.294 1.00 83.50 419 SER A C 1
ATOM 3373 O O . SER A 1 419 ? -6.729 -0.861 -32.823 1.00 83.50 419 SER A O 1
ATOM 3375 N N . VAL A 1 420 ? -6.113 -2.806 -31.870 1.00 84.25 420 VAL A N 1
ATOM 3376 C CA . VAL A 1 420 ? -4.675 -2.668 -32.118 1.00 84.25 420 VAL A CA 1
ATOM 3377 C C . VAL A 1 420 ? -4.277 -3.667 -33.204 1.00 84.25 420 VAL A C 1
ATOM 3379 O O . VAL A 1 420 ? -4.617 -4.846 -33.073 1.00 84.25 420 VAL A O 1
ATOM 3382 N N . PRO A 1 421 ? -3.577 -3.235 -34.269 1.00 84.25 421 PRO A N 1
ATOM 3383 C CA . PRO A 1 421 ? -3.032 -4.149 -35.266 1.00 84.25 421 PRO A CA 1
ATOM 3384 C C . PRO A 1 421 ? -2.096 -5.179 -34.628 1.00 84.25 421 PRO A C 1
ATOM 3386 O O . PRO A 1 421 ? -1.281 -4.836 -33.769 1.00 84.25 421 PRO A O 1
ATOM 3389 N N . GLU A 1 422 ? -2.192 -6.433 -35.068 1.00 82.12 422 GLU A N 1
ATOM 3390 C CA . GLU A 1 422 ? -1.255 -7.470 -34.641 1.00 82.12 422 GLU A CA 1
ATOM 3391 C C . GLU A 1 422 ? 0.166 -7.129 -35.095 1.00 82.12 422 GLU A C 1
ATOM 3393 O O . GLU A 1 422 ? 0.388 -6.570 -36.172 1.00 82.12 422 GLU A O 1
ATOM 3398 N N . GLY A 1 423 ? 1.144 -7.467 -34.263 1.00 81.44 423 GLY A N 1
ATOM 3399 C CA . GLY A 1 423 ? 2.532 -7.117 -34.527 1.00 81.44 423 GLY A CA 1
ATOM 3400 C C . GLY A 1 423 ? 3.518 -7.895 -33.676 1.00 81.44 423 GLY A C 1
ATOM 3401 O O . GLY A 1 423 ? 3.151 -8.768 -32.889 1.00 81.44 423 GLY A O 1
ATOM 3402 N N . ILE A 1 424 ? 4.800 -7.572 -33.833 1.00 81.81 424 ILE A N 1
ATOM 3403 C CA . ILE A 1 424 ? 5.886 -8.189 -33.068 1.00 81.81 424 ILE A CA 1
ATOM 3404 C C . ILE A 1 424 ? 6.738 -7.097 -32.442 1.00 81.81 424 ILE A C 1
ATOM 3406 O O . ILE A 1 424 ? 7.164 -6.153 -33.103 1.00 81.81 424 ILE A O 1
ATOM 3410 N N . VAL A 1 425 ? 7.045 -7.279 -31.167 1.00 83.94 425 VAL A N 1
ATOM 3411 C CA . VAL A 1 425 ? 8.026 -6.492 -30.437 1.00 83.94 425 VAL A CA 1
ATOM 3412 C C . VAL A 1 425 ? 9.327 -7.268 -30.417 1.00 83.94 425 VAL A C 1
ATOM 3414 O O . VAL A 1 425 ? 9.389 -8.401 -29.936 1.00 83.94 425 VAL A O 1
ATOM 3417 N N . ILE A 1 426 ? 10.381 -6.633 -30.911 1.00 84.31 426 ILE A N 1
ATOM 3418 C CA . ILE A 1 426 ? 11.742 -7.134 -30.770 1.00 84.31 426 ILE A CA 1
ATOM 3419 C C . ILE A 1 426 ? 12.258 -6.695 -29.405 1.00 84.31 426 ILE A C 1
ATOM 3421 O O . ILE A 1 426 ? 12.346 -5.502 -29.118 1.00 84.31 426 ILE A O 1
ATOM 3425 N N . SER A 1 427 ? 12.604 -7.666 -28.569 1.00 83.56 427 SER A N 1
ATOM 3426 C CA . SER A 1 427 ? 13.097 -7.407 -27.226 1.00 83.56 427 SER A CA 1
ATOM 3427 C C . SER A 1 427 ? 14.443 -6.675 -27.232 1.00 83.56 427 SER A C 1
ATOM 3429 O O . SER A 1 427 ? 15.317 -6.950 -28.062 1.00 83.56 427 SER A O 1
ATOM 3431 N N . ALA A 1 428 ? 14.666 -5.841 -26.213 1.00 81.44 428 ALA A N 1
ATOM 3432 C CA . ALA A 1 428 ? 15.977 -5.288 -25.871 1.00 81.44 428 ALA A CA 1
ATOM 3433 C C . ALA A 1 428 ? 17.057 -6.376 -25.670 1.00 81.44 428 ALA A C 1
ATOM 3435 O O . ALA A 1 428 ? 18.251 -6.114 -25.824 1.00 81.44 428 ALA A O 1
ATOM 3436 N N . GLU A 1 429 ? 16.652 -7.617 -25.394 1.00 78.19 429 GLU A N 1
ATOM 3437 C CA . GLU A 1 429 ? 17.529 -8.783 -25.330 1.00 78.19 429 GLU A CA 1
ATOM 3438 C C . GLU A 1 429 ? 18.246 -9.061 -26.663 1.00 78.19 429 GLU A C 1
ATOM 3440 O O . GLU A 1 429 ? 19.427 -9.417 -26.670 1.00 78.19 429 GLU A O 1
ATOM 3445 N N . LEU A 1 430 ? 17.588 -8.840 -27.811 1.00 79.88 430 LEU A N 1
ATOM 3446 C CA . LEU A 1 430 ? 18.258 -8.964 -29.109 1.00 79.88 430 LEU A CA 1
ATOM 3447 C C . LEU A 1 430 ? 19.400 -7.955 -29.223 1.00 79.88 430 LEU A C 1
ATOM 3449 O O . LEU A 1 430 ? 20.493 -8.301 -29.666 1.00 79.88 430 LEU A O 1
ATOM 3453 N N . TYR A 1 431 ? 19.149 -6.716 -28.799 1.00 79.50 431 TYR A N 1
ATOM 3454 C CA . TYR A 1 431 ? 20.137 -5.647 -28.847 1.00 79.50 431 TYR A CA 1
ATOM 3455 C C . TYR A 1 431 ? 21.354 -5.963 -27.969 1.00 79.50 431 TYR A C 1
ATOM 3457 O O . TYR A 1 431 ? 22.489 -5.822 -28.427 1.00 79.50 431 TYR A O 1
ATOM 3465 N N . LYS A 1 432 ? 21.140 -6.482 -26.750 1.00 75.62 432 LYS A N 1
ATOM 3466 C CA . LYS A 1 432 ? 22.228 -6.957 -25.876 1.00 75.62 432 LYS A CA 1
ATOM 3467 C C . LYS A 1 432 ? 23.070 -8.034 -26.566 1.00 75.62 432 LYS A C 1
ATOM 3469 O O . LYS A 1 432 ? 24.289 -7.900 -26.653 1.00 75.62 432 LYS A O 1
ATOM 3474 N N . ARG A 1 433 ? 22.425 -9.046 -27.160 1.00 76.56 433 ARG A N 1
ATOM 3475 C CA . ARG A 1 433 ? 23.116 -10.129 -27.888 1.00 76.56 433 ARG A CA 1
ATOM 3476 C C . ARG A 1 433 ? 23.887 -9.643 -29.105 1.00 76.56 433 ARG A C 1
ATOM 3478 O O . ARG A 1 433 ? 24.946 -10.186 -29.394 1.00 76.56 433 ARG A O 1
ATOM 3485 N N . LEU A 1 434 ? 23.362 -8.659 -29.832 1.00 78.56 434 LEU A N 1
ATOM 3486 C CA . LEU A 1 434 ? 24.058 -8.056 -30.968 1.00 78.56 434 LEU A CA 1
ATOM 3487 C C . LEU A 1 434 ? 25.277 -7.248 -30.513 1.00 78.56 434 LEU A C 1
ATOM 3489 O O . LEU A 1 434 ? 26.300 -7.276 -31.185 1.00 78.56 434 LEU A O 1
ATOM 3493 N N . ARG A 1 435 ? 25.187 -6.552 -29.376 1.00 77.50 435 ARG A N 1
ATOM 3494 C CA . ARG A 1 435 ? 26.293 -5.754 -28.831 1.00 77.50 435 ARG A CA 1
ATOM 3495 C C . ARG A 1 435 ? 27.423 -6.619 -28.266 1.00 77.50 435 ARG A C 1
ATOM 3497 O O . ARG A 1 435 ? 28.586 -6.262 -28.413 1.00 77.50 435 ARG A O 1
ATOM 3504 N N . GLU A 1 436 ? 27.082 -7.719 -27.601 1.00 73.94 436 GLU A N 1
ATOM 3505 C CA . GLU A 1 436 ? 28.052 -8.619 -26.958 1.00 73.94 436 GLU A CA 1
ATOM 3506 C C . GLU A 1 436 ? 28.548 -9.741 -27.878 1.00 73.94 436 GLU A C 1
ATOM 3508 O O . GLU A 1 436 ? 29.626 -10.298 -27.668 1.00 73.94 436 GLU A O 1
ATOM 3513 N N . GLY A 1 437 ? 27.748 -10.106 -28.878 1.00 71.56 437 GLY A N 1
ATOM 3514 C CA . GLY A 1 437 ? 28.078 -11.127 -29.859 1.00 71.56 437 GLY A CA 1
ATOM 3515 C C . GLY A 1 437 ? 28.991 -10.610 -30.967 1.00 71.56 437 GLY A C 1
ATOM 3516 O O . GLY A 1 437 ? 29.056 -9.419 -31.265 1.00 71.56 437 GLY A O 1
ATOM 3517 N N . ASP A 1 438 ? 29.668 -11.535 -31.645 1.00 74.81 438 ASP A N 1
ATOM 3518 C CA . ASP A 1 438 ? 30.408 -11.206 -32.860 1.00 74.81 438 ASP A CA 1
ATOM 3519 C C . ASP A 1 438 ? 29.443 -11.100 -34.049 1.00 74.81 438 ASP A C 1
ATOM 3521 O O . ASP A 1 438 ? 29.119 -12.087 -34.715 1.00 74.81 438 ASP A O 1
ATOM 3525 N N . VAL A 1 439 ? 28.982 -9.879 -34.324 1.00 76.06 439 VAL A N 1
ATOM 3526 C CA . VAL A 1 439 ? 28.095 -9.571 -35.459 1.00 76.06 439 VAL A CA 1
ATOM 3527 C C . VAL A 1 439 ? 28.748 -9.914 -36.801 1.00 76.06 439 VAL A C 1
ATOM 3529 O O . VAL A 1 439 ? 28.036 -10.130 -37.781 1.00 76.06 439 VAL A O 1
ATOM 3532 N N . ARG A 1 440 ? 30.083 -10.012 -36.873 1.00 75.94 440 ARG A N 1
ATOM 3533 C CA . ARG A 1 440 ? 30.799 -10.398 -38.098 1.00 75.94 440 ARG A CA 1
ATOM 3534 C C . ARG A 1 440 ? 30.832 -11.910 -38.308 1.00 75.94 440 ARG A C 1
ATOM 3536 O O . ARG A 1 440 ? 31.152 -12.351 -39.409 1.00 75.94 440 ARG A O 1
ATOM 3543 N N . ASN A 1 441 ? 30.464 -12.708 -37.306 1.00 83.00 441 ASN A N 1
ATOM 3544 C CA . ASN A 1 441 ? 30.408 -14.157 -37.422 1.00 83.00 441 ASN A CA 1
ATOM 3545 C C . ASN A 1 441 ? 29.200 -14.600 -38.281 1.00 83.00 441 ASN A C 1
ATOM 3547 O O . ASN A 1 441 ? 28.048 -14.450 -37.853 1.00 83.00 441 ASN A O 1
ATOM 3551 N N . PRO A 1 442 ? 29.415 -15.247 -39.445 1.00 84.56 442 PRO A N 1
ATOM 3552 C CA . PRO A 1 442 ? 28.323 -15.661 -40.330 1.00 84.56 442 PRO A CA 1
ATOM 3553 C C . PRO A 1 442 ? 27.345 -16.656 -39.688 1.00 84.56 442 PRO A C 1
ATOM 3555 O O . PRO A 1 442 ? 26.165 -16.685 -40.039 1.00 84.56 442 PRO A O 1
ATOM 3558 N N . ARG A 1 443 ? 27.802 -17.484 -38.736 1.00 82.12 443 ARG A N 1
ATOM 3559 C CA . ARG A 1 443 ? 26.928 -18.433 -38.021 1.00 82.12 443 ARG A CA 1
ATOM 3560 C C . ARG A 1 443 ? 25.965 -17.708 -37.087 1.00 82.12 443 ARG A C 1
ATOM 3562 O O . ARG A 1 443 ? 24.805 -18.102 -36.988 1.00 82.12 443 ARG A O 1
ATOM 3569 N N . PHE A 1 444 ? 26.438 -16.652 -36.428 1.00 80.62 444 PHE A N 1
ATOM 3570 C CA . PHE A 1 444 ? 25.615 -15.826 -35.551 1.00 80.62 444 PHE A CA 1
ATOM 3571 C C . PHE A 1 444 ? 24.548 -15.074 -36.356 1.00 80.62 444 PHE A C 1
ATOM 3573 O O . PHE A 1 444 ? 23.364 -15.177 -36.035 1.00 80.62 444 PHE A O 1
ATOM 3580 N N . GLN A 1 445 ? 24.937 -14.446 -37.473 1.00 81.31 445 GLN A N 1
ATOM 3581 C CA . GLN A 1 445 ? 24.003 -13.780 -38.389 1.00 81.31 445 GLN A CA 1
ATOM 3582 C C . GLN A 1 445 ? 22.916 -14.730 -38.906 1.00 81.31 445 GLN A C 1
ATOM 3584 O O . GLN A 1 445 ? 21.730 -14.421 -38.808 1.00 81.31 445 GLN A O 1
ATOM 3589 N N . ARG A 1 446 ? 23.296 -15.920 -39.397 1.00 84.31 446 ARG A N 1
ATOM 3590 C CA . ARG A 1 446 ? 22.329 -16.922 -39.880 1.00 84.31 446 ARG A CA 1
ATOM 3591 C C . ARG A 1 446 ? 21.335 -17.334 -38.801 1.00 84.31 446 ARG A C 1
ATOM 3593 O O . ARG A 1 446 ? 20.158 -17.480 -39.103 1.00 84.31 446 ARG A O 1
ATOM 3600 N N . LYS A 1 447 ? 21.792 -17.499 -37.557 1.00 81.81 447 LYS A N 1
ATOM 3601 C CA . LYS A 1 447 ? 20.926 -17.870 -36.434 1.00 81.81 447 LYS A CA 1
ATOM 3602 C C . LYS A 1 447 ? 19.896 -16.782 -36.123 1.00 81.81 447 LYS A C 1
ATOM 3604 O O . LYS A 1 447 ? 18.722 -17.103 -35.985 1.00 81.81 447 LYS A O 1
ATOM 3609 N N . ILE A 1 448 ? 20.317 -15.517 -36.056 1.00 79.69 448 ILE A N 1
ATOM 3610 C CA . ILE A 1 448 ? 19.409 -14.385 -35.811 1.00 79.69 448 ILE A CA 1
ATOM 3611 C C . ILE A 1 448 ? 18.411 -14.215 -36.963 1.00 79.69 448 ILE A C 1
ATOM 3613 O O . ILE A 1 448 ? 17.215 -14.087 -36.712 1.00 79.69 448 ILE A O 1
ATOM 3617 N N . ILE A 1 449 ? 18.875 -14.279 -38.216 1.00 83.38 449 ILE A N 1
ATOM 3618 C CA . ILE A 1 449 ? 18.013 -14.175 -39.405 1.00 83.38 449 ILE A CA 1
ATOM 3619 C C . ILE A 1 449 ? 16.996 -15.318 -39.446 1.00 83.38 449 ILE A C 1
ATOM 3621 O O . ILE A 1 449 ? 15.828 -15.082 -39.740 1.00 83.38 449 ILE A O 1
ATOM 3625 N N . PHE A 1 450 ? 17.419 -16.549 -39.145 1.00 84.19 450 PHE A N 1
ATOM 3626 C CA . PHE A 1 450 ? 16.518 -17.698 -39.094 1.00 84.19 450 PHE A CA 1
ATOM 3627 C C . PHE A 1 450 ? 15.426 -17.512 -38.037 1.00 84.19 450 PHE A C 1
ATOM 3629 O O . PHE A 1 450 ? 14.254 -17.710 -38.344 1.00 84.19 450 PHE A O 1
ATOM 3636 N N . SER A 1 451 ? 15.787 -17.066 -36.828 1.00 79.31 451 SER A N 1
ATOM 3637 C CA . SER A 1 451 ? 14.799 -16.742 -35.797 1.00 79.31 451 SER A CA 1
ATOM 3638 C C . SER A 1 451 ? 13.839 -15.648 -36.270 1.00 79.31 451 SER A C 1
ATOM 3640 O O . SER A 1 451 ? 12.637 -15.869 -36.236 1.00 79.31 451 SER A O 1
ATOM 3642 N N . LEU A 1 452 ? 14.341 -14.519 -36.786 1.00 79.19 452 LEU A N 1
ATOM 3643 C CA . LEU A 1 452 ? 13.501 -13.428 -37.305 1.00 79.19 452 LEU A CA 1
ATOM 3644 C C . LEU A 1 452 ? 12.501 -13.916 -38.361 1.00 79.19 452 LEU A C 1
ATOM 3646 O O . LEU A 1 452 ? 11.318 -13.603 -38.264 1.00 79.19 452 LEU A O 1
ATOM 3650 N N . ARG A 1 453 ? 12.959 -14.719 -39.331 1.00 82.44 453 ARG A N 1
ATOM 3651 C CA . ARG A 1 453 ? 12.094 -15.295 -40.370 1.00 82.44 453 ARG A CA 1
ATOM 3652 C C . ARG A 1 453 ? 10.999 -16.173 -39.783 1.00 82.44 453 ARG A C 1
ATOM 3654 O O . ARG A 1 453 ? 9.842 -15.955 -40.098 1.00 82.44 453 ARG A O 1
ATOM 3661 N N . GLN A 1 454 ? 11.342 -17.093 -38.880 1.00 80.75 454 GLN A N 1
ATOM 3662 C CA . GLN A 1 454 ? 10.360 -17.988 -38.262 1.00 80.75 454 GLN A CA 1
ATOM 3663 C C . GLN A 1 454 ? 9.224 -17.220 -37.565 1.00 80.75 454 GLN A C 1
ATOM 3665 O O . GLN A 1 454 ? 8.074 -17.653 -37.603 1.00 80.75 454 GLN A O 1
ATOM 3670 N N . TYR A 1 455 ? 9.530 -16.083 -36.936 1.00 75.00 455 TYR A N 1
ATOM 3671 C CA . TYR A 1 455 ? 8.521 -15.248 -36.282 1.00 75.00 455 TYR A CA 1
ATOM 3672 C C . TYR A 1 455 ? 7.709 -14.403 -37.272 1.00 75.00 455 TYR A C 1
ATOM 3674 O O . TYR A 1 455 ? 6.488 -14.348 -37.147 1.00 75.00 455 TYR A O 1
ATOM 3682 N N . VAL A 1 456 ? 8.355 -13.789 -38.268 1.00 81.50 456 VAL A N 1
ATOM 3683 C CA . VAL A 1 456 ? 7.671 -13.031 -39.334 1.00 81.50 456 VAL A CA 1
ATOM 3684 C C . VAL A 1 456 ? 6.729 -13.934 -40.131 1.00 81.50 456 VAL A C 1
ATOM 3686 O O . VAL A 1 456 ? 5.581 -13.568 -40.370 1.00 81.50 456 VAL A O 1
ATOM 3689 N N . ASP A 1 457 ? 7.172 -15.139 -40.480 1.00 81.62 457 ASP A N 1
ATOM 3690 C CA . ASP A 1 457 ? 6.352 -16.119 -41.189 1.00 81.62 457 ASP A CA 1
ATOM 3691 C C . ASP A 1 457 ? 5.154 -16.550 -40.337 1.00 81.62 457 ASP A C 1
ATOM 3693 O O . ASP A 1 457 ? 4.058 -16.708 -40.863 1.00 81.62 457 ASP A O 1
ATOM 3697 N N . ARG A 1 458 ? 5.326 -16.677 -39.014 1.00 79.69 458 ARG A N 1
ATOM 3698 C CA . ARG A 1 458 ? 4.231 -17.019 -38.097 1.00 79.69 458 ARG A CA 1
ATOM 3699 C C . ARG A 1 458 ? 3.186 -15.912 -37.967 1.00 79.69 458 ARG A C 1
ATOM 3701 O O . ARG A 1 458 ? 2.012 -16.229 -37.872 1.00 79.69 458 ARG A O 1
ATOM 3708 N N . LEU A 1 459 ? 3.596 -14.645 -37.930 1.00 77.31 459 LEU A N 1
ATOM 3709 C CA . LEU A 1 459 ? 2.661 -13.518 -37.820 1.00 77.31 459 LEU A CA 1
ATOM 3710 C C . LEU A 1 459 ? 1.957 -13.223 -39.151 1.00 77.31 459 LEU A C 1
ATOM 3712 O O . LEU A 1 459 ? 0.800 -12.830 -39.182 1.00 77.31 459 LEU A O 1
ATOM 3716 N N . THR A 1 460 ? 2.658 -13.401 -40.269 1.00 80.19 460 THR A N 1
ATOM 3717 C CA . THR A 1 460 ? 2.114 -13.088 -41.598 1.00 80.19 460 THR A CA 1
ATOM 3718 C C . THR A 1 460 ? 1.450 -14.283 -42.286 1.00 80.19 460 THR A C 1
ATOM 3720 O O . THR A 1 460 ? 1.004 -14.150 -43.427 1.00 80.19 460 THR A O 1
ATOM 3723 N N . ASP A 1 461 ? 1.401 -15.450 -41.636 1.00 81.56 461 ASP A N 1
ATOM 3724 C CA . ASP A 1 461 ? 1.054 -16.745 -42.243 1.00 81.56 461 ASP A CA 1
ATOM 3725 C C . ASP A 1 461 ? 1.859 -17.029 -43.527 1.00 81.56 461 ASP A C 1
ATOM 3727 O O . ASP A 1 461 ? 1.335 -17.502 -44.536 1.00 81.56 461 ASP A O 1
ATOM 3731 N N . GLY A 1 462 ? 3.145 -16.662 -43.526 1.00 79.00 462 GLY A N 1
ATOM 3732 C CA . GLY A 1 462 ? 4.061 -16.821 -44.659 1.00 79.00 462 GLY A CA 1
ATOM 3733 C C . GLY A 1 462 ? 3.779 -15.898 -45.851 1.00 79.00 462 GLY A C 1
ATOM 3734 O O . GLY A 1 462 ? 4.288 -16.135 -46.946 1.00 79.00 462 GLY A O 1
ATOM 3735 N N . ARG A 1 463 ? 2.962 -14.850 -45.675 1.00 78.62 463 ARG A N 1
ATOM 3736 C CA . ARG A 1 463 ? 2.595 -13.898 -46.743 1.00 78.62 463 ARG A CA 1
ATOM 3737 C C . ARG A 1 463 ? 3.485 -12.656 -46.801 1.00 78.62 463 ARG A C 1
ATOM 3739 O O . ARG A 1 463 ? 3.263 -11.785 -47.648 1.00 78.62 463 ARG A O 1
ATOM 3746 N N . PHE A 1 464 ? 4.480 -12.549 -45.924 1.00 79.94 464 PHE A N 1
ATOM 3747 C CA . PHE A 1 464 ? 5.422 -11.436 -45.941 1.00 79.94 464 PHE A CA 1
ATOM 3748 C C . PHE A 1 464 ? 6.138 -11.340 -47.298 1.00 79.94 464 PHE A C 1
ATOM 3750 O O . PHE A 1 464 ? 6.799 -12.279 -47.739 1.00 79.94 464 PHE A O 1
ATOM 3757 N N . GLY A 1 465 ? 5.989 -10.202 -47.982 1.00 75.94 465 GLY A N 1
ATOM 3758 C CA . GLY A 1 465 ? 6.592 -9.979 -49.301 1.00 75.94 465 GLY A CA 1
ATOM 3759 C C . GLY A 1 465 ? 5.945 -10.742 -50.467 1.00 75.94 465 GLY A C 1
ATOM 3760 O O . GLY A 1 465 ? 6.542 -10.800 -51.541 1.00 75.94 465 GLY A O 1
ATOM 3761 N N . ASN A 1 466 ? 4.744 -11.314 -50.302 1.00 81.19 466 ASN A N 1
ATOM 3762 C CA . ASN A 1 466 ? 4.005 -11.943 -51.402 1.00 81.19 466 ASN A CA 1
ATOM 3763 C C . ASN A 1 466 ? 3.447 -10.871 -52.370 1.00 81.19 466 ASN A C 1
ATOM 3765 O O . ASN A 1 466 ? 2.591 -10.092 -51.957 1.00 81.19 466 ASN A O 1
ATOM 3769 N N . PRO A 1 467 ? 3.837 -10.841 -53.661 1.00 82.06 467 PRO A N 1
ATOM 3770 C CA . PRO A 1 467 ? 3.373 -9.820 -54.608 1.00 82.06 467 PRO A CA 1
ATOM 3771 C C . PRO A 1 467 ? 1.860 -9.839 -54.874 1.00 82.06 467 PRO A C 1
ATOM 3773 O O . PRO A 1 467 ? 1.296 -8.818 -55.253 1.00 82.06 467 PRO A O 1
ATOM 3776 N N . ALA A 1 468 ? 1.208 -10.995 -54.705 1.00 83.06 468 ALA A N 1
ATOM 3777 C CA . ALA A 1 468 ? -0.218 -11.176 -54.981 1.00 83.06 468 ALA A CA 1
ATOM 3778 C C . ALA A 1 468 ? -1.115 -10.918 -53.755 1.00 83.06 468 ALA A C 1
ATOM 3780 O O . ALA A 1 468 ? -2.292 -10.609 -53.913 1.00 83.06 468 ALA A O 1
ATOM 3781 N N . ASN A 1 469 ? -0.575 -11.052 -52.540 1.00 78.88 469 ASN A N 1
ATOM 3782 C CA . ASN A 1 469 ? -1.274 -10.780 -51.279 1.00 78.88 469 ASN A CA 1
ATOM 3783 C C . ASN A 1 469 ? -0.260 -10.314 -50.218 1.00 78.88 469 ASN A C 1
ATOM 3785 O O . ASN A 1 469 ? 0.109 -11.103 -49.340 1.00 78.88 469 ASN A O 1
ATOM 3789 N N . PRO A 1 470 ? 0.260 -9.080 -50.343 1.00 78.69 470 PRO A N 1
ATOM 3790 C CA . PRO A 1 470 ? 1.355 -8.620 -49.506 1.00 78.69 470 PRO A CA 1
ATOM 3791 C C . PRO A 1 470 ? 0.862 -8.318 -48.094 1.00 78.69 470 PRO A C 1
ATOM 3793 O O . PRO A 1 470 ? -0.022 -7.486 -47.898 1.00 78.69 470 PRO A O 1
ATOM 3796 N N . VAL A 1 471 ? 1.488 -8.945 -47.099 1.00 77.38 471 VAL A N 1
ATOM 3797 C CA . VAL A 1 471 ? 1.446 -8.446 -45.721 1.00 77.38 471 VAL A CA 1
ATOM 3798 C C . VAL A 1 471 ? 2.653 -7.537 -45.517 1.00 77.38 471 VAL A C 1
ATOM 3800 O O . VAL A 1 471 ? 3.792 -7.958 -45.736 1.00 77.38 471 VAL A O 1
ATOM 3803 N N . LEU A 1 472 ? 2.386 -6.287 -45.139 1.00 77.38 472 LEU A N 1
ATOM 3804 C CA . LEU A 1 472 ? 3.394 -5.285 -44.797 1.00 77.38 472 LEU A CA 1
ATOM 3805 C C . LEU A 1 472 ? 3.548 -5.233 -43.271 1.00 77.38 472 LEU A C 1
ATOM 3807 O O . LEU A 1 472 ? 2.553 -5.364 -42.559 1.00 77.38 472 LEU A O 1
ATOM 3811 N N . LEU A 1 473 ? 4.787 -5.067 -42.801 1.00 72.31 473 LEU A N 1
ATOM 3812 C CA . LEU A 1 473 ? 5.154 -4.950 -41.386 1.00 72.31 473 LEU A CA 1
ATOM 3813 C C . LEU A 1 473 ? 5.714 -3.568 -41.076 1.00 72.31 473 LEU A C 1
ATOM 3815 O O . LEU A 1 473 ? 6.413 -3.024 -41.966 1.00 72.31 473 LEU A O 1
#

Foldseek 3Di:
DDLVVVLVCLVPDDDPPADPVNSVVVSVVSNVVNLQPDPVLVVVLLVLLCVVPVDPPPPPVSLVVLLQDDLVVLVVSCPVPPPDPHDPNVSVVVVVVSVVSNVVCVVVPVDLRCLLVVLVVLCVVVLDPADPCLSVQCPDPDLLSNLVSLLVVLVCLCPVPQPDPDDWDKDWPWDWDPDDDPNDTDIDTDIDTSNVSSVVSNVSSVSSNLVSLVVLLCPACLNVVHPHQLVSVLSSLVSLLSVCVSVVLHDPQSLLLNLCLVPALDWLVNVLVSLVSNLVSLVVSLVVQLVVCLVVQLVVCVVVDLVPDDPQLADPPDNDRSSSSSNSVSVVVCVVPSSSVSSNVSSVSSNVSSVVCVVVVNGGRNDNHDDLVPDDDDQKDKQAADPDDDDPSDQPDRCQFQNDVRSVSSVQRNDPPHDRDIDMGGTCSVVVCCVPDDVVDPVVVVVVVVVVVVVVCVRCVPQDPPPVRHDDD

Radius of gyration: 33.79 Å; chains: 1; bounding box: 74×57×129 Å

Secondary structure (DSSP, 8-state):
--HHHHHHHHHH---TT--HHHHHHHHHHHHHHHHHH-THHHHHHHHHHHHHTT--S-TTHHHHHHHHS-HHHHHHHTTT-SSS---HHHHHHHHHHHHHHHHHHHHHS--GGGHHHHHHHHHHTTS----TTHHHHHHSS-HHHHHHHHHHHHHHIIIIIIT-SPPPPPEE--EE-S--BTTB--EES-EE-HHHHHHHHHHHHHHHHHHHHHHHHHHSHHHHTSPP-HHHHHHHHHHHHHHHHHHT---HHHHHHHHGGG-TTEEHHHHHHHHHHHHHHHHHHHHHHHHHHHHHHHHHHHHH-GGGS-GGGS-TTSS--HHHHHHHHHHHHHHT-HHHHHHHHHHHHHHHHHHHHHHTT---EEE----TTT----SEEEESPPSS---TT--SS-HHHH-HHHHHHHHHHTSTT-----EEEEPHHHHHHHHHS-TT-HHHHHHHHHHHHHHHHHHHTT-BT-TTSPBP-

pLDDT: mean 79.89, std 11.35, range [43.94, 95.62]

Sequence (473 aa):
MGKKPFLDFAASAGLPNVSDAQRADALGCFEEYFDTRFPAEMTKMLHFIKNMFDIDTSKTKIWKFLYDISDEEFRKMFENVRFLDISRVNIEKFITFLHVYRMIFDKYNFSEVRDIEKLEAYAREGLFAPPGDLFDMLRGDDAYAALGALLDLQYSLKRDILLSGEVFEPLDTIEFKRHIAFGIPSMYGSYKEKKFDTLKVFFHCNLIRERFFEALVEGCSAFSGRALDFEETRRVMRLFGRTFEIDGLSNHEMRSVLSLMDTPGLRMSQFRDVVTSLFTIHGEVSDHFNEMYKYVCTAIINNIGAGRIVEDYLPSESRGSADVIADRFLRSQIMLSPLLQLFDNMLIRLRECMDLALERGDDSVCLNACDVRRAKGDIFFAIGKHPGRHSDSGLFVPLWLAGGKAQGLVIAANMDGISVPEGIVISAELYKRLREGDVRNPRFQRKIIFSLRQYVDRLTDGRFGNPANPVLL